Protein 2H1Y (pdb70)

InterPro domains:
  IPR001227 Acyl transferase domain superfamily [G3DSA:3.40.366.10] (4-283)
  IPR004410 Malonyl CoA-acyl carrier protein transacylase, FabD-type [TIGR00128] (1-286)
  IPR014043 Acyl transferase domain [PF00698] (6-273)
  IPR014043 Acyl transferase domain [SM00827] (6-297)
  IPR016035 Acyl transferase/acyl hydrolase/lysophospholipase [SSF52151] (3-307)
  IPR016036 Malonyl-CoA ACP transacylase, ACP-binding [SSF55048] (131-190)
  IPR024925 Malonyl CoA-acyl carrier protein transacylase [PIRSF000446] (1-305)
  IPR050858 Malonyl CoA-ACP Transacylase/Polyketide Synthase FabD [PTHR42681] (2-296)

B-factor: mean 55.75, std 9.95, range [32.19, 87.87]

Structure (mmCIF, N/CA/C/O backbone):
data_2H1Y
#
_entry.id   2H1Y
#
_cell.length_a   43.616
_cell.length_b   76.175
_cell.length_c   99.768
_cell.angle_alpha   90.00
_cell.angle_beta   101.22
_cell.angle_gamma   90.00
#
_symmetry.space_group_name_H-M   'P 1 21 1'
#
loop_
_entity.id
_entity.type
_entity.pdbx_description
1 polymer 'Malonyl coenzyme A-acyl carrier protein transacylase'
2 water water
#
loop_
_atom_site.group_PDB
_atom_site.id
_atom_site.type_symbol
_atom_site.label_atom_id
_atom_site.label_alt_id
_atom_site.label_comp_id
_atom_site.label_asym_id
_atom_site.label_entity_id
_atom_site.label_seq_id
_atom_site.pdbx_PDB_ins_code
_atom_site.Cartn_x
_atom_site.Cartn_y
_atom_site.Cartn_z
_atom_site.occupancy
_atom_site.B_iso_or_equiv
_atom_site.auth_seq_id
_atom_site.auth_comp_id
_atom_site.auth_asym_id
_atom_site.auth_atom_id
_atom_site.pdbx_PDB_model_num
ATOM 1 N N . SER A 1 12 ? -20.260 -10.666 31.045 1.00 67.87 0 SER A N 1
ATOM 2 C CA . SER A 1 12 ? -19.395 -11.114 29.922 1.00 67.89 0 SER A CA 1
ATOM 3 C C . SER A 1 12 ? -18.438 -9.990 29.491 1.00 67.94 0 SER A C 1
ATOM 4 O O . SER A 1 12 ? -18.860 -8.993 28.890 1.00 68.26 0 SER A O 1
ATOM 7 N N . MET A 1 13 ? -17.149 -10.174 29.795 1.00 67.25 1 MET A N 1
ATOM 8 C CA . MET A 1 13 ? -16.128 -9.121 29.685 1.00 66.29 1 MET A CA 1
ATOM 9 C C . MET A 1 13 ? -15.909 -8.610 28.271 1.00 64.48 1 MET A C 1
ATOM 10 O O . MET A 1 13 ? -16.476 -9.132 27.325 1.00 64.84 1 MET A O 1
ATOM 15 N N . GLN A 1 14 ? -15.070 -7.588 28.139 1.00 62.43 2 GLN A N 1
ATOM 16 C CA . GLN A 1 14 ? -14.936 -6.839 26.890 1.00 60.02 2 GLN A CA 1
ATOM 17 C C . GLN A 1 14 ? -13.519 -6.429 26.660 1.00 58.13 2 GLN A C 1
ATOM 18 O O . GLN A 1 14 ? -12.772 -6.217 27.614 1.00 58.32 2 GLN A O 1
ATOM 24 N N . TYR A 1 15 ? -13.153 -6.268 25.396 1.00 55.53 3 TYR A N 1
ATOM 25 C CA . TYR A 1 15 ? -11.739 -6.204 25.068 1.00 52.96 3 TYR A CA 1
ATOM 26 C C . TYR A 1 15 ? -11.325 -5.095 24.104 1.00 51.35 3 TYR A C 1
ATOM 27 O O . TYR A 1 15 ? -12.120 -4.626 23.274 1.00 51.06 3 TYR A O 1
ATOM 36 N N . ALA A 1 16 ? -10.069 -4.683 24.254 1.00 49.21 4 ALA A N 1
ATOM 37 C CA . ALA A 1 16 ? -9.389 -3.821 23.289 1.00 47.47 4 ALA A CA 1
ATOM 38 C C . ALA A 1 16 ? -8.210 -4.541 22.599 1.00 46.04 4 ALA A C 1
ATOM 39 O O . ALA A 1 16 ? -7.654 -5.517 23.120 1.00 45.32 4 ALA A O 1
ATOM 41 N N . LEU A 1 17 ? -7.848 -4.048 21.420 1.00 44.56 5 LEU A N 1
ATOM 42 C CA . LEU A 1 17 ? -6.755 -4.620 20.638 1.00 43.49 5 LEU A CA 1
ATOM 43 C C . LEU A 1 17 ? -5.550 -3.695 20.717 1.00 43.06 5 LEU A C 1
ATOM 44 O O . LEU A 1 17 ? -5.702 -2.472 20.682 1.00 43.11 5 LEU A O 1
ATOM 49 N N . LEU A 1 18 ? -4.358 -4.275 20.837 1.00 42.20 6 LEU A N 1
ATOM 50 C CA . LEU A 1 18 ? -3.140 -3.487 20.857 1.00 41.06 6 LEU A CA 1
ATOM 51 C C . LEU A 1 18 ? -2.227 -3.925 19.726 1.00 40.64 6 LEU A C 1
ATOM 52 O O . LEU A 1 18 ? -1.975 -5.127 19.556 1.00 41.22 6 LEU A O 1
ATOM 57 N N . PHE A 1 19 ? -1.723 -2.946 18.979 1.00 39.43 7 PHE A N 1
ATOM 58 C CA . PHE A 1 19 ? -0.862 -3.179 17.834 1.00 38.53 7 PHE A CA 1
ATOM 59 C C . PHE A 1 19 ? 0.547 -2.571 18.049 1.00 39.73 7 PHE A C 1
ATOM 60 O O . PHE A 1 19 ? 0.719 -1.326 18.125 1.00 39.53 7 PHE A O 1
ATOM 68 N N . PRO A 1 20 ? 1.576 -3.448 18.121 1.00 40.06 8 PRO A N 1
ATOM 69 C CA . PRO A 1 20 ? 2.904 -2.976 18.450 1.00 40.43 8 PRO A CA 1
ATOM 70 C C . PRO A 1 20 ? 3.573 -2.352 17.244 1.00 40.83 8 PRO A C 1
ATOM 71 O O . PRO A 1 20 ? 3.138 -2.583 16.117 1.00 40.62 8 PRO A O 1
ATOM 75 N N . GLY A 1 21 ? 4.608 -1.563 17.511 1.00 41.60 9 GLY A N 1
ATOM 76 C CA . GLY A 1 21 ? 5.407 -0.883 16.512 1.00 42.62 9 GLY A CA 1
ATOM 77 C C . GLY A 1 21 ? 6.864 -1.276 16.634 1.00 44.07 9 GLY A C 1
ATOM 78 O O . GLY A 1 21 ? 7.198 -2.376 17.075 1.00 43.75 9 GLY A O 1
ATOM 79 N N . GLN A 1 22 ? 7.741 -0.372 16.235 1.00 45.82 10 GLN A N 1
ATOM 80 C CA . GLN A 1 22 ? 9.149 -0.686 16.075 1.00 47.54 10 GLN A CA 1
ATOM 81 C C . GLN A 1 22 ? 9.830 -1.034 17.410 1.00 47.80 10 GLN A C 1
ATOM 82 O O . GLN A 1 22 ? 9.536 -0.415 18.437 1.00 47.90 10 GLN A O 1
ATOM 88 N N . GLY A 1 23 ? 10.735 -2.023 17.371 1.00 48.06 11 GLY A N 1
ATOM 89 C CA . GLY A 1 23 ? 11.286 -2.667 18.570 1.00 48.10 11 GLY A CA 1
ATOM 90 C C . GLY A 1 23 ? 10.694 -4.040 18.940 1.00 48.46 11 GLY A C 1
ATOM 91 O O . GLY A 1 23 ? 11.199 -4.714 19.856 1.00 48.65 11 GLY A O 1
ATOM 92 N N . SER A 1 24 ? 9.636 -4.466 18.242 1.00 48.22 12 SER A N 1
ATOM 93 C CA . SER A 1 24 ? 8.980 -5.748 18.513 1.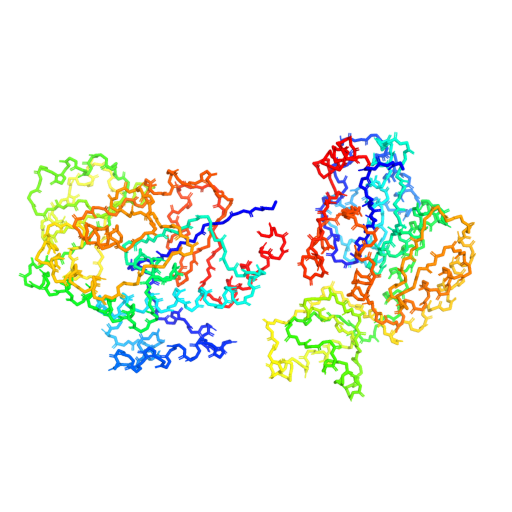00 48.28 12 SER A CA 1
ATOM 94 C C . SER A 1 24 ? 9.268 -6.808 17.438 1.00 48.96 12 SER A C 1
ATOM 95 O O . SER A 1 24 ? 8.987 -7.997 17.619 1.00 48.44 12 SER A O 1
ATOM 98 N N . GLN A 1 25 ? 9.847 -6.381 16.319 1.00 49.63 13 GLN A N 1
ATOM 99 C CA . GLN A 1 25 ? 10.317 -7.331 15.322 1.00 50.80 13 GLN A CA 1
ATOM 100 C C . GLN A 1 25 ? 11.388 -8.237 15.927 1.00 51.84 13 GLN A C 1
ATOM 101 O O . GLN A 1 25 ? 12.126 -7.832 16.831 1.00 51.71 13 GLN A O 1
ATOM 107 N N . CYS A 1 26 ? 11.458 -9.466 15.416 1.00 52.97 14 CYS A N 1
ATOM 108 C CA . CYS A 1 26 ? 12.378 -10.455 15.924 1.00 54.11 14 CYS A CA 1
ATOM 109 C C . CYS A 1 26 ? 12.624 -11.544 14.900 1.00 54.26 14 CYS A C 1
ATOM 110 O O . CYS A 1 26 ? 11.748 -11.855 14.099 1.00 54.00 14 CYS A O 1
ATOM 113 N N . ILE A 1 27 ? 13.820 -12.127 14.921 1.00 54.61 15 ILE A N 1
ATOM 114 C CA . ILE A 1 27 ? 14.088 -13.287 14.084 1.00 54.78 15 ILE A CA 1
ATOM 115 C C . ILE A 1 27 ? 13.174 -14.416 14.574 1.00 54.60 15 ILE A C 1
ATOM 116 O O . ILE A 1 27 ? 13.171 -14.750 15.756 1.00 54.33 15 ILE A O 1
ATOM 121 N N . GLY A 1 28 ? 12.349 -14.940 13.668 1.00 54.85 16 GLY A N 1
ATOM 122 C CA . GLY A 1 28 ? 11.323 -15.933 14.026 1.00 55.21 16 GLY A CA 1
ATOM 123 C C . GLY A 1 28 ? 9.922 -15.376 14.265 1.00 55.54 16 GLY A C 1
ATOM 124 O O . GLY A 1 28 ? 9.011 -16.104 14.661 1.00 55.76 16 GLY A O 1
ATOM 125 N N . MET A 1 29 ? 9.755 -14.092 13.983 1.00 55.73 17 MET A N 1
ATOM 126 C CA . MET A 1 29 ? 8.512 -13.340 14.181 1.00 56.12 17 MET A CA 1
ATOM 127 C C . MET A 1 29 ? 7.181 -14.059 14.074 1.00 56.95 17 MET A C 1
ATOM 128 O O . MET A 1 29 ? 6.360 -14.008 15.010 1.00 57.51 17 MET A O 1
ATOM 133 N N . GLY A 1 30 ? 6.924 -14.662 12.924 1.00 57.09 18 GLY A N 1
ATOM 134 C CA . GLY A 1 30 ? 5.631 -15.294 12.726 1.00 57.54 18 GLY A CA 1
ATOM 135 C C . GLY A 1 30 ? 5.770 -16.761 12.420 1.00 57.98 18 GLY A C 1
ATOM 136 O O . GLY A 1 30 ? 4.838 -17.361 11.899 1.00 58.49 18 GLY A O 1
ATOM 137 N N . LYS A 1 31 ? 6.940 -17.325 12.744 1.00 58.19 19 LYS A N 1
ATOM 138 C CA . LYS A 1 31 ? 7.279 -18.717 12.462 1.00 58.16 19 LYS A CA 1
ATOM 139 C C . LYS A 1 31 ? 6.185 -19.673 12.931 1.00 57.71 19 LYS A C 1
ATOM 140 O O . LYS A 1 31 ? 5.640 -20.445 12.131 1.00 57.83 19 LYS A O 1
ATOM 146 N N . SER A 1 32 ? 5.855 -19.591 14.217 1.00 57.14 20 SER A N 1
ATOM 147 C CA . SER A 1 32 ? 4.856 -20.447 14.841 1.00 56.55 20 SER A CA 1
ATOM 148 C C . SER A 1 32 ? 3.529 -20.423 14.091 1.00 56.57 20 SER A C 1
ATOM 149 O O . SER A 1 32 ? 2.936 -21.482 13.841 1.00 56.69 20 SER A O 1
ATOM 152 N N . PHE A 1 33 ? 3.077 -19.226 13.712 1.00 56.29 21 PHE A N 1
ATOM 153 C CA . PHE A 1 33 ? 1.834 -19.081 12.948 1.00 56.15 21 PHE A CA 1
ATOM 154 C C . PHE A 1 33 ? 1.910 -19.850 11.631 1.00 56.43 21 PHE A C 1
ATOM 155 O O . PHE A 1 33 ? 1.061 -20.712 11.337 1.00 56.40 21 PHE A O 1
ATOM 163 N N . TYR A 1 34 ? 2.939 -19.506 10.854 1.00 56.50 22 TYR A N 1
ATOM 164 C CA . TYR A 1 34 ? 3.224 -20.056 9.538 1.00 56.54 22 TYR A CA 1
ATOM 165 C C . TYR A 1 34 ? 3.085 -21.564 9.474 1.00 57.19 22 TYR A C 1
ATOM 166 O O . TYR A 1 34 ? 2.448 -22.080 8.556 1.00 57.14 22 TYR A O 1
ATOM 175 N N . GLU A 1 35 ? 3.683 -22.259 10.448 1.00 57.93 23 GLU A N 1
ATOM 176 C CA . GLU A 1 35 ? 3.704 -23.723 10.467 1.00 58.38 23 GLU A CA 1
ATOM 177 C C . GLU A 1 35 ? 2.427 -24.365 10.960 1.00 58.31 23 GLU A C 1
ATOM 178 O O . GLU A 1 35 ? 2.109 -25.472 10.556 1.00 58.95 23 GLU A O 1
ATOM 184 N N . GLY A 1 36 ? 1.695 -23.683 11.831 1.00 58.45 24 GLY A N 1
ATOM 185 C CA . GLY A 1 36 ? 0.448 -24.232 12.366 1.00 58.13 24 GLY A CA 1
ATOM 186 C C . GLY A 1 36 ? -0.801 -23.965 11.528 1.00 58.12 24 GLY A C 1
ATOM 187 O O . GLY A 1 36 ? -1.840 -24.602 11.741 1.00 58.31 24 GLY A O 1
ATOM 188 N N . HIS A 1 37 ? -0.725 -23.023 10.585 1.00 57.73 25 HIS A N 1
ATOM 189 C CA . HIS A 1 37 ? -1.924 -22.589 9.857 1.00 57.33 25 HIS A CA 1
ATOM 190 C C . HIS A 1 37 ? -1.670 -22.257 8.389 1.00 58.03 25 HIS A C 1
ATOM 191 O O . HIS A 1 37 ? -0.795 -21.442 8.050 1.00 58.50 25 HIS A O 1
ATOM 198 N N . THR A 1 38 ? -2.466 -22.890 7.533 1.00 58.54 26 THR A N 1
ATOM 199 C CA . THR A 1 38 ? -2.490 -22.636 6.093 1.00 58.98 26 THR A CA 1
ATOM 200 C C . THR A 1 38 ? -2.720 -21.167 5.777 1.00 58.67 26 THR A C 1
ATOM 201 O O . THR A 1 38 ? -2.117 -20.631 4.847 1.00 58.87 26 THR A O 1
ATOM 205 N N . LEU A 1 39 ? -3.602 -20.526 6.539 1.00 58.34 27 LEU A N 1
ATOM 206 C CA . LEU A 1 39 ? -3.908 -19.114 6.318 1.00 58.33 27 LEU A CA 1
ATOM 207 C C . LEU A 1 39 ? -2.631 -18.291 6.479 1.00 58.15 27 LEU A C 1
ATOM 208 O O . LEU A 1 39 ? -2.358 -17.403 5.672 1.00 58.10 27 LEU A O 1
ATOM 213 N N . ALA A 1 40 ? -1.842 -18.607 7.507 1.00 57.70 28 ALA A N 1
ATOM 214 C CA . ALA A 1 40 ? -0.608 -17.888 7.762 1.00 57.44 28 ALA A CA 1
ATOM 215 C C . ALA A 1 40 ? 0.341 -18.092 6.584 1.00 57.46 28 ALA A C 1
ATOM 216 O O . ALA A 1 40 ? 0.979 -17.145 6.119 1.00 57.10 28 ALA A O 1
ATOM 218 N N . LYS A 1 41 ? 0.413 -19.326 6.092 1.00 57.28 29 LYS A N 1
ATOM 219 C CA . LYS A 1 41 ? 1.274 -19.633 4.961 1.00 57.62 29 LYS A CA 1
ATOM 220 C C . LYS A 1 41 ? 0.872 -18.794 3.746 1.00 57.68 29 LYS A C 1
ATOM 221 O O . LYS A 1 41 ? 1.726 -18.215 3.056 1.00 57.83 29 LYS A O 1
ATOM 227 N N . GLU A 1 42 ? -0.431 -18.701 3.508 1.00 57.26 30 GLU A N 1
ATOM 228 C CA . GLU A 1 42 ? -0.931 -18.013 2.339 1.00 57.67 30 GLU A CA 1
ATOM 229 C C . GLU A 1 42 ? -0.639 -16.506 2.368 1.00 57.53 30 GLU A C 1
ATOM 230 O O . GLU A 1 42 ? -0.369 -15.887 1.333 1.00 57.34 30 GLU A O 1
ATOM 236 N N . LEU A 1 43 ? -0.674 -15.922 3.555 1.00 57.34 31 LEU A N 1
ATOM 237 C CA . LEU A 1 43 ? -0.482 -14.492 3.664 1.00 57.58 31 LEU A CA 1
ATOM 238 C C . LEU A 1 43 ? 0.991 -14.146 3.502 1.00 57.60 31 LEU A C 1
ATOM 239 O O . LEU A 1 43 ? 1.328 -13.107 2.933 1.00 57.57 31 LEU A O 1
ATOM 244 N N . PHE A 1 44 ? 1.863 -15.033 3.967 1.00 57.82 32 PHE A N 1
ATOM 245 C CA . PHE A 1 44 ? 3.297 -14.901 3.692 1.00 58.43 32 PHE A CA 1
ATOM 246 C C . PHE A 1 44 ? 3.606 -14.851 2.189 1.00 59.10 32 PHE A C 1
ATOM 247 O O . PHE A 1 44 ? 4.395 -14.010 1.744 1.00 59.29 32 PHE A O 1
ATOM 255 N N . GLU A 1 45 ? 2.971 -15.739 1.419 1.00 60.00 33 GLU A N 1
ATOM 256 C CA . GLU A 1 45 ? 3.123 -15.761 -0.044 1.00 60.69 33 GLU A CA 1
ATOM 257 C C . GLU A 1 45 ? 2.627 -14.470 -0.660 1.00 60.24 33 GLU A C 1
ATOM 258 O O . GLU A 1 45 ? 3.376 -13.792 -1.373 1.00 60.37 33 GLU A O 1
ATOM 264 N N . ARG A 1 46 ? 1.373 -14.130 -0.361 1.00 59.70 34 ARG A N 1
ATOM 265 C CA . ARG A 1 46 ? 0.775 -12.875 -0.800 1.00 59.01 34 ARG A CA 1
ATOM 266 C C . ARG A 1 46 ? 1.682 -11.684 -0.497 1.00 59.07 34 ARG A C 1
ATOM 267 O O . ARG A 1 46 ? 1.864 -10.800 -1.353 1.00 59.35 34 ARG A O 1
ATOM 275 N N . ALA A 1 47 ? 2.257 -11.679 0.708 1.00 58.39 35 ALA A N 1
ATOM 276 C CA . ALA A 1 47 ? 3.205 -10.655 1.135 1.00 58.15 35 ALA A CA 1
ATOM 277 C C . ALA A 1 47 ? 4.494 -10.657 0.301 1.00 58.21 35 ALA A C 1
ATOM 278 O O . ALA A 1 47 ? 4.909 -9.607 -0.198 1.00 58.27 35 ALA A O 1
ATOM 280 N N . SER A 1 48 ? 5.119 -11.825 0.154 1.00 58.50 36 SER A N 1
ATOM 281 C CA . SER A 1 48 ? 6.340 -11.968 -0.657 1.00 58.86 36 SER A CA 1
ATOM 282 C C . SER A 1 48 ? 6.160 -11.429 -2.089 1.00 58.85 36 SER A C 1
ATOM 283 O O . SER A 1 48 ? 7.011 -10.696 -2.588 1.00 58.87 36 SER A O 1
ATOM 286 N N . ASN A 1 49 ? 5.030 -11.757 -2.716 1.00 59.26 37 ASN A N 1
ATOM 287 C CA . ASN A 1 49 ? 4.668 -11.214 -4.039 1.00 59.60 37 ASN A CA 1
ATOM 288 C C . ASN A 1 49 ? 4.486 -9.712 -4.035 1.00 59.60 37 ASN A C 1
ATOM 289 O O . ASN A 1 49 ? 5.054 -9.020 -4.885 1.00 59.77 37 ASN A O 1
ATOM 294 N N . ALA A 1 50 ? 3.675 -9.213 -3.101 1.00 59.41 38 ALA A N 1
ATOM 295 C CA . ALA A 1 50 ? 3.344 -7.783 -3.070 1.00 59.39 38 ALA A CA 1
ATOM 296 C C . ALA A 1 50 ? 4.595 -6.921 -2.897 1.00 59.39 38 ALA A C 1
ATOM 297 O O . ALA A 1 50 ? 4.773 -5.930 -3.597 1.00 59.17 38 ALA A O 1
ATOM 299 N N . LEU A 1 51 ? 5.477 -7.330 -1.988 1.00 59.46 39 LEU A N 1
ATOM 300 C CA . LEU A 1 51 ? 6.652 -6.537 -1.677 1.00 59.38 39 LEU A CA 1
ATOM 301 C C . LEU A 1 51 ? 7.823 -6.898 -2.559 1.00 60.07 39 LEU A C 1
ATOM 302 O O . LEU A 1 51 ? 8.834 -6.173 -2.589 1.00 59.97 39 LEU A O 1
ATOM 307 N N . LYS A 1 52 ? 7.675 -8.005 -3.294 1.00 60.52 40 LYS A N 1
ATOM 308 C CA . LYS A 1 52 ? 8.673 -8.414 -4.283 1.00 60.86 40 LYS A CA 1
ATOM 309 C C . LYS A 1 52 ? 9.985 -8.672 -3.573 1.00 60.87 40 LYS A C 1
ATOM 310 O O . LYS A 1 52 ? 11.048 -8.308 -4.075 1.00 61.30 40 LYS A O 1
ATOM 316 N N . VAL A 1 53 ? 9.879 -9.260 -2.379 1.00 60.76 41 VAL A N 1
ATOM 317 C CA . VAL A 1 53 ? 11.016 -9.719 -1.571 1.00 60.73 41 VAL A CA 1
ATOM 318 C C . VAL A 1 53 ? 10.534 -10.985 -0.873 1.00 60.40 41 VAL A C 1
ATOM 319 O O . VAL A 1 53 ? 9.332 -11.135 -0.674 1.00 60.17 41 VAL A O 1
ATOM 323 N N . ASP A 1 54 ? 11.442 -11.903 -0.531 1.00 60.29 42 ASP A N 1
ATOM 324 C CA . ASP A 1 54 ? 11.030 -13.124 0.165 1.00 60.52 42 ASP A CA 1
ATOM 325 C C . ASP A 1 54 ? 10.813 -12.762 1.616 1.00 60.17 42 ASP A C 1
ATOM 326 O O . ASP A 1 54 ? 11.751 -12.350 2.306 1.00 59.77 42 ASP A O 1
ATOM 331 N N . MET A 1 55 ? 9.573 -12.917 2.066 1.00 59.71 43 MET A N 1
ATOM 332 C CA . MET A 1 55 ? 9.193 -12.535 3.413 1.00 59.62 43 MET A CA 1
ATOM 333 C C . MET A 1 55 ? 9.371 -13.653 4.438 1.00 59.78 43 MET A C 1
ATOM 334 O O . MET A 1 55 ? 9.483 -13.384 5.639 1.00 59.88 43 MET A O 1
ATOM 339 N N . LYS A 1 56 ? 9.396 -14.899 3.966 1.00 59.60 44 LYS A N 1
ATOM 340 C CA . LYS A 1 56 ? 9.699 -16.044 4.817 1.00 59.82 44 LYS A CA 1
ATOM 341 C C . LYS A 1 56 ? 11.097 -15.875 5.389 1.00 59.45 44 LYS A C 1
ATOM 342 O O . LYS A 1 56 ? 11.303 -15.929 6.593 1.00 58.93 44 LYS A O 1
ATOM 348 N N . LYS A 1 57 ? 12.049 -15.643 4.499 1.00 59.48 45 LYS A N 1
ATOM 349 C CA . LYS A 1 57 ? 13.447 -15.600 4.866 1.00 59.78 45 LYS A CA 1
ATOM 350 C C . LYS A 1 57 ? 13.766 -14.308 5.610 1.00 59.41 45 LYS A C 1
ATOM 351 O O . LYS A 1 57 ? 14.537 -14.300 6.579 1.00 59.12 45 LYS A O 1
ATOM 357 N N . THR A 1 58 ? 13.122 -13.224 5.188 1.00 58.90 46 THR A N 1
ATOM 358 C CA . THR A 1 58 ? 13.284 -11.938 5.851 1.00 58.34 46 THR A CA 1
ATOM 359 C C . THR A 1 58 ? 12.807 -11.959 7.305 1.00 58.09 46 THR A C 1
ATOM 360 O O . THR A 1 58 ? 13.370 -11.265 8.138 1.00 57.82 46 THR A O 1
ATOM 364 N N . LEU A 1 59 ? 11.806 -12.775 7.620 1.00 58.03 47 LEU A N 1
ATOM 365 C CA . LEU A 1 59 ? 11.367 -12.882 9.010 1.00 58.21 47 LEU A CA 1
ATOM 366 C C . LEU A 1 59 ? 12.012 -13.999 9.830 1.00 58.94 47 LEU A C 1
ATOM 367 O O . LEU A 1 59 ? 12.085 -13.895 11.055 1.00 58.55 47 LEU A O 1
ATOM 372 N N . PHE A 1 60 ? 12.478 -15.063 9.172 1.00 60.56 48 PHE A N 1
ATOM 373 C CA . PHE A 1 60 ? 12.867 -16.293 9.904 1.00 62.18 48 PHE A CA 1
ATOM 374 C C . PHE A 1 60 ? 14.361 -16.500 10.206 1.00 63.23 48 PHE A C 1
ATOM 375 O O . PHE A 1 60 ? 14.716 -17.009 11.270 1.00 63.28 48 PHE A O 1
ATOM 383 N N . GLU A 1 61 ? 15.215 -16.110 9.267 1.00 64.68 49 GLU A N 1
ATOM 384 C CA . GLU A 1 61 ? 16.655 -16.311 9.383 1.00 66.39 49 GLU A CA 1
ATOM 385 C C . GLU A 1 61 ? 17.404 -14.972 9.345 1.00 66.81 49 GLU A C 1
ATOM 386 O O . GLU A 1 61 ? 16.960 -14.026 8.680 1.00 66.79 49 GLU A O 1
ATOM 392 N N . GLU A 1 62 ? 18.526 -14.893 10.065 1.00 67.52 50 GLU A N 1
ATOM 393 C CA . GLU A 1 62 ? 19.345 -13.672 10.127 1.00 68.39 50 GLU A CA 1
ATOM 394 C C . GLU A 1 62 ? 19.599 -13.142 8.716 1.00 68.74 50 GLU A C 1
ATOM 395 O O . GLU A 1 62 ? 20.028 -13.911 7.852 1.00 68.85 50 GLU A O 1
ATOM 401 N N . ASN A 1 63 ? 19.316 -11.859 8.458 1.00 68.80 51 ASN A N 1
ATOM 402 C CA . ASN A 1 63 ? 19.274 -11.416 7.053 1.00 68.84 51 ASN A CA 1
ATOM 403 C C . ASN A 1 63 ? 19.808 -10.046 6.634 1.00 69.08 51 ASN A C 1
ATOM 404 O O . ASN A 1 63 ? 20.112 -9.855 5.446 1.00 69.33 51 ASN A O 1
ATOM 409 N N . GLU A 1 64 ? 19.902 -9.094 7.564 1.00 68.93 52 GLU A N 1
ATOM 410 C CA . GLU A 1 64 ? 20.364 -7.725 7.228 1.00 68.98 52 GLU A CA 1
ATOM 411 C C . GLU A 1 64 ? 19.265 -6.741 6.710 1.00 68.63 52 GLU A C 1
ATOM 412 O O . GLU A 1 64 ? 19.389 -5.525 6.890 1.00 68.83 52 GLU A O 1
ATOM 418 N N . LEU A 1 65 ? 18.211 -7.261 6.073 1.00 68.06 53 LEU A N 1
ATOM 419 C CA . LEU A 1 65 ? 17.147 -6.425 5.471 1.00 67.34 53 LEU A CA 1
ATOM 420 C C . LEU A 1 65 ? 16.053 -6.026 6.481 1.00 67.09 53 LEU A C 1
ATOM 421 O O . LEU A 1 65 ? 15.633 -4.859 6.549 1.00 66.56 53 LEU A O 1
ATOM 426 N N . LEU A 1 66 ? 15.611 -7.011 7.261 1.00 66.64 54 LEU A N 1
ATOM 427 C CA . LEU A 1 66 ? 14.659 -6.818 8.355 1.00 66.64 54 LEU A CA 1
ATOM 428 C C . LEU A 1 66 ? 15.085 -5.717 9.332 1.00 66.64 54 LEU A C 1
ATOM 429 O O . LEU A 1 66 ? 14.290 -5.266 10.160 1.00 67.02 54 LEU A O 1
ATOM 434 N N . LYS A 1 67 ? 16.341 -5.290 9.230 1.00 66.44 55 LYS A N 1
ATOM 435 C CA . LYS A 1 67 ? 16.864 -4.196 10.048 1.00 65.98 55 LYS A CA 1
ATOM 436 C C . LYS A 1 67 ? 16.409 -2.828 9.565 1.00 64.98 55 LYS A C 1
ATOM 437 O O . LYS A 1 67 ? 16.402 -1.878 10.339 1.00 64.93 55 LYS A O 1
ATOM 443 N N . GLU A 1 68 ? 16.042 -2.728 8.289 1.00 63.64 56 GLU A N 1
ATOM 444 C CA . GLU A 1 68 ? 15.602 -1.462 7.725 1.00 62.24 56 GLU A CA 1
ATOM 445 C C . GLU A 1 68 ? 14.144 -1.161 8.067 1.00 61.03 56 GLU A C 1
ATOM 446 O O . GLU A 1 68 ? 13.288 -2.036 7.957 1.00 60.53 56 GLU A O 1
ATOM 452 N N . SER A 1 69 ? 13.885 0.082 8.489 1.00 59.62 57 SER A N 1
ATOM 453 C CA . SER A 1 69 ? 12.524 0.584 8.706 1.00 58.46 57 SER A CA 1
ATOM 454 C C . SER A 1 69 ? 11.582 0.178 7.574 1.00 57.19 57 SER A C 1
ATOM 455 O O . SER A 1 69 ? 10.432 -0.151 7.820 1.00 56.98 57 SER A O 1
ATOM 458 N N . ALA A 1 70 ? 12.076 0.177 6.338 1.00 55.93 58 ALA A N 1
ATOM 459 C CA . ALA A 1 70 ? 11.232 -0.169 5.197 1.00 54.97 58 ALA A CA 1
ATOM 460 C C . ALA A 1 70 ? 10.765 -1.630 5.225 1.00 54.31 58 ALA A C 1
ATOM 461 O O . ALA A 1 70 ? 9.734 -1.964 4.634 1.00 54.08 58 ALA A O 1
ATOM 463 N N . TYR A 1 71 ? 11.514 -2.499 5.903 1.00 53.25 59 TYR A N 1
ATOM 464 C CA . TYR A 1 71 ? 11.095 -3.901 5.990 1.00 52.54 59 TYR A CA 1
ATOM 465 C C . TYR A 1 71 ? 10.592 -4.324 7.362 1.00 51.28 59 TYR A C 1
ATOM 466 O O . TYR A 1 71 ? 9.769 -5.255 7.482 1.00 51.13 59 TYR A O 1
ATOM 475 N N . THR A 1 72 ? 11.048 -3.613 8.386 1.00 49.89 60 THR A N 1
ATOM 476 C CA . THR A 1 72 ? 10.525 -3.797 9.733 1.00 48.77 60 THR A CA 1
ATOM 477 C C . THR A 1 72 ? 9.031 -3.465 9.827 1.00 47.55 60 THR A C 1
ATOM 478 O O . THR A 1 72 ? 8.217 -4.302 10.271 1.00 46.72 60 THR A O 1
ATOM 482 N N . GLN A 1 73 ? 8.686 -2.249 9.389 1.00 45.90 61 GLN A N 1
ATOM 483 C CA . GLN A 1 73 ? 7.312 -1.772 9.475 1.00 44.43 61 GLN A CA 1
ATOM 484 C C . GLN A 1 73 ? 6.298 -2.762 8.832 1.00 44.13 61 GLN A C 1
ATOM 485 O O . GLN A 1 73 ? 5.339 -3.165 9.494 1.00 44.26 61 GLN A O 1
ATOM 491 N N . PRO A 1 74 ? 6.527 -3.207 7.579 1.00 43.68 62 PRO A N 1
ATOM 492 C CA . PRO A 1 74 ? 5.614 -4.217 7.034 1.00 43.45 62 PRO A CA 1
ATOM 493 C C . PRO A 1 74 ? 5.730 -5.623 7.623 1.00 43.15 62 PRO A C 1
ATOM 494 O O . PRO A 1 74 ? 4.774 -6.396 7.527 1.00 43.60 62 PRO A O 1
ATOM 498 N N . ALA A 1 75 ? 6.853 -5.965 8.243 1.00 42.76 63 ALA A N 1
ATOM 499 C CA . ALA A 1 75 ? 6.967 -7.282 8.880 1.00 42.14 63 ALA A CA 1
ATOM 500 C C . ALA A 1 75 ? 6.091 -7.327 10.129 1.00 41.99 63 ALA A C 1
ATOM 501 O O . ALA A 1 75 ? 5.343 -8.296 10.357 1.00 41.60 63 ALA A O 1
ATOM 503 N N . ILE A 1 76 ? 6.182 -6.267 10.938 1.00 41.23 64 ILE A N 1
ATOM 504 C CA . ILE A 1 76 ? 5.352 -6.153 12.133 1.00 40.49 64 ILE A CA 1
ATOM 505 C C . ILE A 1 76 ? 3.889 -6.163 11.682 1.00 40.83 64 ILE A C 1
ATOM 506 O O . ILE A 1 76 ? 3.080 -6.943 12.196 1.00 40.64 64 ILE A O 1
ATOM 511 N N . TYR A 1 77 ? 3.546 -5.347 10.681 1.00 40.92 65 TYR A N 1
ATOM 512 C CA . TYR A 1 77 ? 2.160 -5.398 10.191 1.00 41.14 65 TYR A CA 1
ATOM 513 C C . TYR A 1 77 ? 1.751 -6.831 9.844 1.00 40.79 65 TYR A C 1
ATOM 514 O O . TYR A 1 77 ? 0.640 -7.267 10.170 1.00 40.65 65 TYR A O 1
ATOM 523 N N . LEU A 1 78 ? 2.656 -7.557 9.196 1.00 40.40 66 LEU A N 1
ATOM 524 C CA . LEU A 1 78 ? 2.348 -8.896 8.711 1.00 40.50 66 LEU A CA 1
ATOM 525 C C . LEU A 1 78 ? 1.901 -9.829 9.827 1.00 40.41 66 LEU A C 1
ATOM 526 O O . LEU A 1 78 ? 0.837 -10.443 9.757 1.00 40.53 66 LEU A O 1
ATOM 531 N N . VAL A 1 79 ? 2.713 -9.939 10.866 1.00 40.52 67 VAL A N 1
ATOM 532 C CA . VAL A 1 79 ? 2.365 -10.804 11.980 1.00 40.23 67 VAL A CA 1
ATOM 533 C C . VAL A 1 79 ? 1.087 -10.298 12.706 1.00 40.90 67 VAL A C 1
ATOM 534 O O . VAL A 1 79 ? 0.179 -11.095 13.012 1.00 41.46 67 VAL A O 1
ATOM 538 N N . SER A 1 80 ? 0.982 -8.992 12.946 1.00 40.62 68 SER A N 1
ATOM 539 C CA . SER A 1 80 ? -0.268 -8.442 13.499 1.00 41.08 68 SER A CA 1
ATOM 540 C C . SER A 1 80 ? -1.498 -8.875 12.689 1.00 41.15 68 SER A C 1
ATOM 541 O O . SER A 1 80 ? -2.493 -9.330 13.262 1.00 40.75 68 SER A O 1
ATOM 544 N N . TYR A 1 81 ? -1.399 -8.758 11.359 1.00 41.53 69 TYR A N 1
ATOM 545 C CA . TYR A 1 81 ? -2.495 -9.115 10.442 1.00 41.50 69 TYR A CA 1
ATOM 546 C C . TYR A 1 81 ? -2.870 -10.564 10.629 1.00 41.47 69 TYR A C 1
ATOM 547 O O . TYR A 1 81 ? -4.040 -10.876 10.790 1.00 41.31 69 TYR A O 1
ATOM 556 N N . ILE A 1 82 ? -1.860 -11.439 10.618 1.00 41.92 70 ILE A N 1
ATOM 557 C CA . ILE A 1 82 ? -2.073 -12.884 10.743 1.00 42.53 70 ILE A CA 1
ATOM 558 C C . ILE A 1 82 ? -2.678 -13.243 12.101 1.00 42.73 70 ILE A C 1
ATOM 559 O O . ILE A 1 82 ? -3.685 -13.958 12.170 1.00 42.67 70 ILE A O 1
ATOM 564 N N . ALA A 1 83 ? -2.069 -12.731 13.166 1.00 43.34 71 ALA A N 1
ATOM 565 C CA . ALA A 1 83 ? -2.638 -12.841 14.511 1.00 44.05 71 ALA A CA 1
ATOM 566 C C . ALA A 1 83 ? -4.124 -12.496 14.514 1.00 44.62 71 ALA A C 1
ATOM 567 O O . ALA A 1 83 ? -4.928 -13.228 15.102 1.00 44.63 71 ALA A O 1
ATOM 569 N N . TYR A 1 84 ? -4.485 -11.395 13.849 1.00 44.97 72 TYR A N 1
ATOM 570 C CA . TYR A 1 84 ? -5.879 -10.950 13.813 1.00 45.78 72 TYR A CA 1
ATOM 571 C C . TYR A 1 84 ? -6.826 -11.926 13.077 1.00 46.24 72 TYR A C 1
ATOM 572 O O . TYR A 1 84 ? -7.885 -12.289 13.607 1.00 46.00 72 TYR A O 1
ATOM 581 N N . GLN A 1 85 ? -6.443 -12.326 11.865 1.00 46.46 73 GLN A N 1
ATOM 582 C CA . GLN A 1 85 ? -7.201 -13.310 11.071 1.00 47.09 73 GLN A CA 1
ATOM 583 C C . GLN A 1 85 ? -7.428 -14.647 11.781 1.00 47.09 73 GLN A C 1
ATOM 584 O O . GLN A 1 85 ? -8.563 -15.122 11.896 1.00 47.12 73 GLN A O 1
ATOM 590 N N . LEU A 1 86 ? -6.335 -15.256 12.238 1.00 47.17 74 LEU A N 1
ATOM 591 C CA . LEU A 1 86 ? -6.396 -16.500 12.989 1.00 46.73 74 LEU A CA 1
ATOM 592 C C . LEU A 1 86 ? -7.340 -16.367 14.179 1.00 46.59 74 LEU A C 1
ATOM 593 O O . LEU A 1 86 ? -8.280 -17.157 14.324 1.00 46.73 74 LEU A O 1
ATOM 598 N N . LEU A 1 87 ? -7.140 -15.338 14.996 1.00 46.44 75 LEU A N 1
ATOM 599 C CA . LEU A 1 87 ? -7.998 -15.146 16.161 1.00 46.64 75 LEU A CA 1
ATOM 600 C C . LEU A 1 87 ? -9.450 -14.881 15.757 1.00 47.22 75 LEU A C 1
ATOM 601 O O . LEU A 1 87 ? -10.335 -15.594 16.218 1.00 47.61 75 LEU A O 1
ATOM 606 N N . ASN A 1 88 ? -9.672 -13.891 14.890 1.00 47.90 76 ASN A N 1
ATOM 607 C CA . ASN A 1 88 ? -10.991 -13.567 14.332 1.00 49.01 76 ASN A CA 1
ATOM 608 C C . ASN A 1 88 ? -11.790 -14.754 13.767 1.00 50.08 76 ASN A C 1
ATOM 609 O O . ASN A 1 88 ? -13.003 -14.815 13.913 1.00 50.30 76 ASN A O 1
ATOM 614 N N . LYS A 1 89 ? -11.109 -15.686 13.120 1.00 51.87 77 LYS A N 1
ATOM 615 C CA . LYS A 1 89 ? -11.763 -16.832 12.480 1.00 54.19 77 LYS A CA 1
ATOM 616 C C . LYS A 1 89 ? -12.294 -17.856 13.514 1.00 54.83 77 LYS A C 1
ATOM 617 O O . LYS A 1 89 ? -13.133 -18.713 13.196 1.00 54.44 77 LYS A O 1
ATOM 623 N N . GLN A 1 90 ? -11.802 -17.736 14.748 1.00 55.71 78 GLN A N 1
ATOM 624 C CA . GLN A 1 90 ? -12.202 -18.593 15.863 1.00 56.33 78 GLN A CA 1
ATOM 625 C C . GLN A 1 90 ? -13.110 -17.885 16.846 1.00 56.57 78 GLN A C 1
ATOM 626 O O . GLN A 1 90 ? -13.796 -18.528 17.635 1.00 56.65 78 GLN A O 1
ATOM 632 N N . ALA A 1 91 ? -13.095 -16.562 16.837 1.00 57.16 79 ALA A N 1
ATOM 633 C CA . ALA A 1 91 ? -13.921 -15.826 17.793 1.00 57.88 79 ALA A CA 1
ATOM 634 C C . ALA A 1 91 ? -15.350 -16.086 17.413 1.00 58.05 79 ALA A C 1
ATOM 635 O O . ALA A 1 91 ? -15.706 -15.999 16.235 1.00 58.64 79 ALA A O 1
ATOM 637 N N . ASN A 1 92 ? -16.169 -16.442 18.385 1.00 58.35 80 ASN A N 1
ATOM 638 C CA . ASN A 1 92 ? -17.587 -16.546 18.111 1.00 58.96 80 ASN A CA 1
ATOM 639 C C . ASN A 1 92 ? -18.038 -15.198 17.530 1.00 58.72 80 ASN A C 1
ATOM 640 O O . ASN A 1 92 ? -17.905 -14.181 18.190 1.00 59.32 80 ASN A O 1
ATOM 645 N N . GLY A 1 93 ? -18.511 -15.183 16.285 1.00 58.19 81 GLY A N 1
ATOM 646 C CA . GLY A 1 93 ? -18.951 -13.937 15.643 1.00 57.45 81 GLY A CA 1
ATOM 647 C C . GLY A 1 93 ? -17.850 -12.944 15.286 1.00 57.07 81 GLY A C 1
ATOM 648 O O . GLY A 1 93 ? -18.112 -11.771 15.035 1.00 56.98 81 GLY A O 1
ATOM 649 N N . GLY A 1 94 ? -16.606 -13.404 15.263 1.00 56.87 82 GLY A N 1
ATOM 650 C CA . GLY A 1 94 ? -15.479 -12.529 14.941 1.00 56.35 82 GLY A CA 1
ATOM 651 C C . GLY A 1 94 ? -15.131 -11.525 16.035 1.00 56.11 82 GLY A C 1
ATOM 652 O O . GLY A 1 94 ? -15.894 -11.322 16.994 1.00 56.21 82 GLY A O 1
ATOM 653 N N . LEU A 1 95 ? -13.976 -10.887 15.885 1.00 55.02 83 LEU A N 1
ATOM 654 C CA . LEU A 1 95 ? -13.522 -9.929 16.862 1.00 54.04 83 LEU A CA 1
ATOM 655 C C . LEU A 1 95 ? -14.400 -8.704 16.809 1.00 54.21 83 LEU A C 1
ATOM 656 O O . LEU A 1 95 ? -14.639 -8.139 15.746 1.00 54.19 83 LEU A O 1
ATOM 661 N N . LYS A 1 96 ? -14.895 -8.308 17.975 1.00 54.22 84 LYS A N 1
ATOM 662 C CA . LYS A 1 96 ? -15.650 -7.090 18.093 1.00 54.20 84 LYS A CA 1
ATOM 663 C C . LYS A 1 96 ? -15.071 -6.352 19.289 1.00 52.89 84 LYS A C 1
ATOM 664 O O . LYS A 1 96 ? -15.647 -6.398 20.366 1.00 53.62 84 LYS A O 1
ATOM 670 N N . PRO A 1 97 ? -13.925 -5.675 19.112 1.00 51.62 85 PRO A N 1
ATOM 671 C CA . PRO A 1 97 ? -13.299 -4.999 20.241 1.00 50.82 85 PRO A CA 1
ATOM 672 C C . PRO A 1 97 ? -13.977 -3.672 20.472 1.00 50.26 85 PRO A C 1
ATOM 673 O O . PRO A 1 97 ? -14.534 -3.120 19.529 1.00 50.33 85 PRO A O 1
ATOM 677 N N . VAL A 1 98 ? -13.925 -3.144 21.694 1.00 49.69 86 VAL A N 1
ATOM 678 C CA . VAL A 1 98 ? -14.481 -1.798 21.916 1.00 48.89 86 VAL A CA 1
ATOM 679 C C . VAL A 1 98 ? -13.633 -0.711 21.236 1.00 48.55 86 VAL A C 1
ATOM 680 O O . VAL A 1 98 ? -14.184 0.198 20.633 1.00 48.93 86 VAL A O 1
ATOM 684 N N . PHE A 1 99 ? -12.311 -0.842 21.275 1.00 48.11 87 PHE A N 1
ATOM 685 C CA . PHE A 1 99 ? -11.428 0.023 20.486 1.00 47.69 87 PHE A CA 1
ATOM 686 C C . PHE A 1 99 ? -10.103 -0.686 20.187 1.00 47.25 87 PHE A C 1
ATOM 687 O O . PHE A 1 99 ? -9.848 -1.775 20.707 1.00 47.09 87 PHE A O 1
ATOM 695 N N . ALA A 1 100 ? -9.269 -0.054 19.357 1.00 46.36 88 ALA A N 1
ATOM 696 C CA . ALA A 1 100 ? -7.917 -0.542 19.056 1.00 45.54 88 ALA A CA 1
ATOM 697 C C . ALA A 1 100 ? -6.859 0.575 19.186 1.00 44.95 88 ALA A C 1
ATOM 698 O O . ALA A 1 100 ? -7.080 1.692 18.732 1.00 44.88 88 ALA A O 1
ATOM 700 N N . LEU A 1 101 ? -5.725 0.247 19.805 1.00 44.23 89 LEU A N 1
ATOM 701 C CA . LEU A 1 101 ? -4.615 1.166 20.056 1.00 43.93 89 LEU A CA 1
ATOM 702 C C . LEU A 1 101 ? -3.339 0.554 19.472 1.00 43.85 89 LEU A C 1
ATOM 703 O O . LEU A 1 101 ? -3.065 -0.646 19.661 1.00 44.08 89 LEU A O 1
ATOM 708 N N . GLY A 1 102 ? -2.544 1.374 18.795 1.00 42.91 90 GLY A N 1
ATOM 709 C CA . GLY A 1 102 ? -1.270 0.929 18.285 1.00 42.07 90 GLY A CA 1
ATOM 710 C C . GLY A 1 102 ? -0.162 1.796 18.823 1.00 41.73 90 GLY A C 1
ATOM 711 O O . GLY A 1 102 ? -0.412 2.792 19.502 1.00 41.70 90 GLY A O 1
ATOM 712 N N . HIS A 1 103 ? 1.076 1.419 18.521 1.00 40.98 91 HIS A N 1
ATOM 713 C CA . HIS A 1 103 ? 2.231 2.244 18.855 1.00 40.84 91 HIS A CA 1
ATOM 714 C C . HIS A 1 103 ? 3.045 2.582 17.610 1.00 40.98 91 HIS A C 1
ATOM 715 O O . HIS A 1 103 ? 3.457 1.693 16.865 1.00 40.50 91 HIS A O 1
ATOM 722 N N . SER A 1 104 ? 3.274 3.873 17.392 1.00 40.89 92 SER A N 1
ATOM 723 C CA . SER A 1 104 ? 3.607 4.378 16.065 1.00 40.31 92 SER A CA 1
ATOM 724 C C . SER A 1 104 ? 3.055 3.467 14.974 1.00 40.53 92 SER A C 1
ATOM 725 O O . SER A 1 104 ? 1.879 3.552 14.617 1.00 40.89 92 SER A O 1
ATOM 728 N N . LEU A 1 105 ? 3.910 2.597 14.448 1.00 40.54 93 LEU A N 1
ATOM 729 C CA . LEU A 1 105 ? 3.583 1.828 13.252 1.00 40.63 93 LEU A CA 1
ATOM 730 C C . LEU A 1 105 ? 2.373 0.931 13.488 1.00 41.01 93 LEU A C 1
ATOM 731 O O . LEU A 1 105 ? 1.753 0.447 12.540 1.00 40.65 93 LEU A O 1
ATOM 736 N N . GLY A 1 106 ? 2.042 0.712 14.756 1.00 40.91 94 GLY A N 1
ATOM 737 C CA . GLY A 1 106 ? 0.898 -0.100 15.115 1.00 41.16 94 GLY A CA 1
ATOM 738 C C . GLY A 1 106 ? -0.414 0.570 14.780 1.00 41.52 94 GLY A C 1
ATOM 739 O O . GLY A 1 106 ? -1.434 -0.107 14.586 1.00 41.50 94 GLY A O 1
ATOM 740 N N . GLU A 1 107 ? -0.413 1.900 14.724 1.00 41.63 95 GLU A N 1
ATOM 741 C CA . GLU A 1 107 ? -1.671 2.599 14.466 1.00 42.12 95 GLU A CA 1
ATOM 742 C C . GLU A 1 107 ? -2.222 2.270 13.073 1.00 41.95 95 GLU A C 1
ATOM 743 O O . GLU A 1 107 ? -3.406 1.941 12.928 1.00 41.58 95 GLU A O 1
ATOM 749 N N . VAL A 1 108 ? -1.340 2.326 12.070 1.00 42.01 96 VAL A N 1
ATOM 750 C CA . VAL A 1 108 ? -1.651 1.883 10.710 1.00 41.50 96 VAL A CA 1
ATOM 751 C C . VAL A 1 108 ? -2.235 0.474 10.734 1.00 41.76 96 VAL A C 1
ATOM 752 O O . VAL A 1 108 ? -3.340 0.253 10.210 1.00 42.79 96 VAL A O 1
ATOM 756 N N . SER A 1 109 ? -1.526 -0.469 11.355 1.00 40.98 97 SER A N 1
ATOM 757 C CA . SER A 1 109 ? -2.065 -1.817 11.556 1.00 40.60 97 SER A CA 1
ATOM 758 C C . SER A 1 109 ? -3.493 -1.782 12.014 1.00 40.59 97 SER A C 1
ATOM 759 O O . SER A 1 109 ? -4.335 -2.452 11.422 1.00 41.11 97 SER A O 1
ATOM 762 N N . ALA A 1 110 ? -3.754 -1.014 13.075 1.00 40.96 98 ALA A N 1
ATOM 763 C CA . ALA A 1 110 ? -5.079 -0.941 13.694 1.00 41.24 98 ALA A CA 1
ATOM 764 C C . ALA A 1 110 ? -6.142 -0.414 12.702 1.00 42.03 98 ALA A C 1
ATOM 765 O O . ALA A 1 110 ? -7.183 -1.060 12.495 1.00 41.72 98 ALA A O 1
ATOM 767 N N . VAL A 1 111 ? -5.849 0.726 12.063 1.00 42.73 99 VAL A N 1
ATOM 768 C CA . VAL A 1 111 ? -6.655 1.248 10.947 1.00 43.34 99 VAL A CA 1
ATOM 769 C C . VAL A 1 111 ? -6.949 0.186 9.867 1.00 43.70 99 VAL A C 1
ATOM 770 O O . VAL A 1 111 ? -8.095 0.008 9.462 1.00 43.72 99 VAL A O 1
ATOM 774 N N . SER A 1 112 ? -5.916 -0.527 9.425 1.00 43.98 100 SER A N 1
ATOM 775 C CA . SER A 1 112 ? -6.082 -1.558 8.414 1.00 44.61 100 SER A CA 1
ATOM 776 C C . SER A 1 112 ? -7.074 -2.620 8.838 1.00 45.29 100 SER A C 1
ATOM 777 O O . SER A 1 112 ? -8.024 -2.931 8.122 1.00 45.90 100 SER A O 1
ATOM 780 N N . LEU A 1 113 ? -6.854 -3.180 10.014 1.00 46.15 101 LEU A N 1
ATOM 781 C CA . LEU A 1 113 ? -7.665 -4.291 10.477 1.00 46.60 101 LEU A CA 1
ATOM 782 C C . LEU A 1 113 ? -9.078 -3.862 10.813 1.00 46.70 101 LEU A C 1
ATOM 783 O O . LEU A 1 113 ? -9.988 -4.674 10.795 1.00 46.64 101 LEU A O 1
ATOM 788 N N . SER A 1 114 ? -9.265 -2.574 11.067 1.00 47.26 102 SER A N 1
ATOM 789 C CA . SER A 1 114 ? -10.602 -2.013 11.188 1.00 47.96 102 SER A CA 1
ATOM 790 C C . SER A 1 114 ? -11.400 -2.184 9.889 1.00 48.94 102 SER A C 1
ATOM 791 O O . SER A 1 114 ? -12.629 -2.315 9.923 1.00 49.30 102 SER A O 1
ATOM 794 N N . GLY A 1 115 ? -10.693 -2.196 8.755 1.00 49.50 103 GLY A N 1
ATOM 795 C CA . GLY A 1 115 ? -11.287 -2.504 7.449 1.00 50.19 103 GLY A CA 1
ATOM 796 C C . GLY A 1 115 ? -11.031 -1.424 6.404 1.00 50.76 103 GLY A C 1
ATOM 797 O O . GLY A 1 115 ? -11.560 -1.478 5.287 1.00 50.83 103 GLY A O 1
ATOM 798 N N . ALA A 1 116 ? -10.213 -0.445 6.776 1.00 50.81 104 ALA A N 1
ATOM 799 C CA . ALA A 1 116 ? -9.955 0.707 5.938 1.00 51.18 104 ALA A CA 1
ATOM 800 C C . ALA A 1 116 ? -8.738 0.516 5.053 1.00 51.41 104 ALA A C 1
ATOM 801 O O . ALA A 1 116 ? -8.312 1.444 4.367 1.00 51.59 104 ALA A O 1
ATOM 803 N N . LEU A 1 117 ? -8.172 -0.684 5.063 1.00 51.96 105 LEU A N 1
ATOM 804 C CA . LEU A 1 117 ? -6.920 -0.913 4.360 1.00 52.22 105 LEU A CA 1
ATOM 805 C C . LEU A 1 117 ? -6.725 -2.398 4.088 1.00 52.69 105 LEU A C 1
ATOM 806 O O . LEU A 1 117 ? -6.556 -3.182 5.023 1.00 52.71 105 LEU A O 1
ATOM 811 N N . ASP A 1 118 ? -6.788 -2.778 2.807 1.00 53.45 106 ASP A N 1
ATOM 812 C CA . ASP A 1 118 ? -6.596 -4.167 2.381 1.00 54.26 106 ASP A CA 1
ATOM 813 C C . ASP A 1 118 ? -5.189 -4.640 2.682 1.00 54.02 106 ASP A C 1
ATOM 814 O O . ASP A 1 118 ? -4.238 -3.835 2.766 1.00 53.60 106 ASP A O 1
ATOM 819 N N . PHE A 1 119 ? -5.060 -5.958 2.803 1.00 53.64 107 PHE A N 1
ATOM 820 C CA . PHE A 1 119 ? -3.774 -6.580 3.057 1.00 53.31 107 PHE A CA 1
ATOM 821 C C . PHE A 1 119 ? -2.620 -6.015 2.219 1.00 53.51 107 PHE A C 1
ATOM 822 O O . PHE A 1 119 ? -1.698 -5.410 2.776 1.00 53.47 107 PHE A O 1
ATOM 830 N N . GLU A 1 120 ? -2.651 -6.188 0.898 1.00 53.99 108 GLU A N 1
ATOM 831 C CA . GLU A 1 120 ? -1.464 -5.800 0.105 1.00 54.09 108 GLU A CA 1
ATOM 832 C C . GLU A 1 120 ? -1.268 -4.298 0.041 1.00 53.75 108 GLU A C 1
ATOM 833 O O . GLU A 1 120 ? -0.138 -3.841 -0.028 1.00 53.80 108 GLU A O 1
ATOM 839 N N . LYS A 1 121 ? -2.355 -3.537 0.123 1.00 53.82 109 LYS A N 1
ATOM 840 C CA . LYS A 1 121 ? -2.247 -2.083 0.217 1.00 53.59 109 LYS A CA 1
ATOM 841 C C . LYS A 1 121 ? -1.575 -1.617 1.510 1.00 53.41 109 LYS A C 1
ATOM 842 O O . LYS A 1 121 ? -0.821 -0.632 1.506 1.00 53.70 109 LYS A O 1
ATOM 848 N N . ALA A 1 122 ? -1.829 -2.314 2.611 1.00 53.20 110 ALA A N 1
ATOM 849 C CA . ALA A 1 122 ? -1.234 -1.916 3.889 1.00 53.27 110 ALA A CA 1
ATOM 850 C C . ALA A 1 122 ? 0.261 -2.224 3.942 1.00 53.39 110 ALA A C 1
ATOM 851 O O . ALA A 1 122 ? 1.050 -1.409 4.434 1.00 53.03 110 ALA A O 1
ATOM 853 N N . LEU A 1 123 ? 0.645 -3.388 3.414 1.00 53.52 111 LEU A N 1
ATOM 854 C CA . LEU A 1 123 ? 2.053 -3.750 3.284 1.00 53.96 111 LEU A CA 1
ATOM 855 C C . LEU A 1 123 ? 2.793 -2.688 2.485 1.00 54.55 111 LEU A C 1
ATOM 856 O O . LEU A 1 123 ? 3.896 -2.262 2.872 1.00 54.72 111 LEU A O 1
ATOM 861 N N . LYS A 1 124 ? 2.181 -2.262 1.376 1.00 54.91 112 LYS A N 1
ATOM 862 C CA . LYS A 1 124 ? 2.801 -1.288 0.481 1.00 55.64 112 LYS A CA 1
ATOM 863 C C . LYS A 1 124 ? 2.894 0.076 1.148 1.00 54.89 112 LYS A C 1
ATOM 864 O O . LYS A 1 124 ? 3.937 0.746 1.077 1.00 54.74 112 LYS A O 1
ATOM 870 N N . LEU A 1 125 ? 1.824 0.475 1.827 1.00 54.20 113 LEU A N 1
ATOM 871 C CA . LEU A 1 125 ? 1.874 1.712 2.598 1.00 53.65 113 LEU A CA 1
ATOM 872 C C . LEU A 1 125 ? 2.940 1.655 3.714 1.00 53.49 113 LEU A C 1
ATOM 873 O O . LEU A 1 125 ? 3.733 2.594 3.852 1.00 53.14 113 LEU A O 1
ATOM 878 N N . THR A 1 126 ? 2.965 0.559 4.487 1.00 52.80 114 THR A N 1
ATOM 879 C CA . THR A 1 126 ? 3.926 0.433 5.591 1.00 52.52 114 THR A CA 1
ATOM 880 C C . THR A 1 126 ? 5.379 0.428 5.099 1.00 52.37 114 THR A C 1
ATOM 881 O O . THR A 1 126 ? 6.224 1.128 5.658 1.00 52.23 114 THR A O 1
ATOM 885 N N . HIS A 1 127 ? 5.662 -0.337 4.042 1.00 52.43 115 HIS A N 1
ATOM 886 C CA . HIS A 1 127 ? 6.984 -0.335 3.429 1.00 52.31 115 HIS A CA 1
ATOM 887 C C . HIS A 1 127 ? 7.378 1.089 3.045 1.00 52.35 115 HIS A C 1
ATOM 888 O O . HIS A 1 127 ? 8.522 1.509 3.239 1.00 52.73 115 HIS A O 1
ATOM 895 N N . GLN A 1 128 ? 6.412 1.847 2.539 1.00 52.10 116 GLN A N 1
ATOM 896 C CA . GLN A 1 128 ? 6.658 3.214 2.106 1.00 51.61 116 GLN A CA 1
ATOM 897 C C . GLN A 1 128 ? 6.938 4.136 3.301 1.00 51.38 116 GLN A C 1
ATOM 898 O O . GLN A 1 128 ? 7.891 4.932 3.275 1.00 51.84 116 GLN A O 1
ATOM 904 N N . ARG A 1 129 ? 6.142 3.998 4.361 1.00 50.81 117 ARG A N 1
ATOM 905 C CA . ARG A 1 129 ? 6.316 4.785 5.583 1.00 49.97 117 ARG A CA 1
ATOM 906 C C . ARG A 1 129 ? 7.729 4.624 6.119 1.00 50.96 117 ARG A C 1
ATOM 907 O O . ARG A 1 129 ? 8.357 5.595 6.533 1.00 50.79 117 ARG A O 1
ATOM 915 N N . GLY A 1 130 ? 8.235 3.391 6.094 1.00 51.72 118 GLY A N 1
ATOM 916 C CA . GLY A 1 130 ? 9.607 3.122 6.525 1.00 52.28 118 GLY A CA 1
ATOM 917 C C . GLY A 1 130 ? 10.638 3.730 5.591 1.00 52.83 118 GLY A C 1
ATOM 918 O O . GLY A 1 130 ? 11.668 4.255 6.037 1.00 52.89 118 GLY A O 1
ATOM 919 N N . LYS A 1 131 ? 10.357 3.657 4.292 1.00 53.06 119 LYS A N 1
ATOM 920 C CA . LYS A 1 131 ? 11.278 4.145 3.278 1.00 53.30 119 LYS A CA 1
ATOM 921 C C . LYS A 1 131 ? 11.380 5.656 3.383 1.00 53.07 119 LYS A C 1
ATOM 922 O O . LYS A 1 131 ? 12.487 6.225 3.363 1.00 53.26 119 LYS A O 1
ATOM 928 N N . MET A 1 132 ? 10.226 6.301 3.534 1.00 52.55 120 MET A N 1
ATOM 929 C CA . MET A 1 132 ? 10.180 7.754 3.637 1.00 52.24 120 MET A CA 1
ATOM 930 C C . MET A 1 132 ? 10.795 8.290 4.936 1.00 51.96 120 MET A C 1
ATOM 931 O O . MET A 1 132 ? 11.416 9.352 4.953 1.00 51.39 120 MET A O 1
ATOM 936 N N . MET A 1 133 ? 10.644 7.537 6.014 1.00 52.56 121 MET A N 1
ATOM 937 C CA . MET A 1 133 ? 11.320 7.877 7.270 1.00 52.89 121 MET A CA 1
ATOM 938 C C . MET A 1 133 ? 12.844 7.789 7.112 1.00 54.15 121 MET A C 1
ATOM 939 O O . MET A 1 133 ? 13.582 8.637 7.633 1.00 54.34 121 MET A O 1
ATOM 944 N N . GLN A 1 134 ? 13.311 6.782 6.376 1.00 55.19 122 GLN A N 1
ATOM 945 C CA . GLN A 1 134 ? 14.744 6.616 6.149 1.00 56.44 122 GLN A CA 1
ATOM 946 C C . GLN A 1 134 ? 15.287 7.697 5.237 1.00 56.41 122 GLN A C 1
ATOM 947 O O . GLN A 1 134 ? 16.338 8.265 5.507 1.00 56.17 122 GLN A O 1
ATOM 953 N N . GLU A 1 135 ? 14.559 7.978 4.163 1.00 57.19 123 GLU A N 1
ATOM 954 C CA . GLU A 1 135 ? 14.956 9.015 3.213 1.00 57.62 123 GLU A CA 1
ATOM 955 C C . GLU A 1 135 ? 14.978 10.391 3.863 1.00 57.41 123 GLU A C 1
ATOM 956 O O . GLU A 1 135 ? 15.948 11.138 3.699 1.00 57.48 123 GLU A O 1
ATOM 962 N N . ALA A 1 136 ? 13.924 10.714 4.612 1.00 57.09 124 ALA A N 1
ATOM 963 C CA . ALA A 1 136 ? 13.813 12.022 5.240 1.00 56.79 124 ALA A CA 1
ATOM 964 C C . ALA A 1 136 ? 14.909 12.238 6.251 1.00 57.03 124 ALA A C 1
ATOM 965 O O . ALA A 1 136 ? 15.251 13.383 6.541 1.00 57.09 124 ALA A O 1
ATOM 967 N N . CYS A 1 137 ? 15.454 11.148 6.794 1.00 57.26 125 CYS A N 1
ATOM 968 C CA . CYS A 1 137 ? 16.484 11.253 7.838 1.00 57.87 125 CYS A CA 1
ATOM 969 C C . CYS A 1 137 ? 17.926 11.047 7.349 1.00 58.05 125 CYS A C 1
ATOM 970 O O . CYS A 1 137 ? 18.877 11.382 8.056 1.00 58.29 125 CYS A O 1
ATOM 973 N N . ALA A 1 138 ? 18.075 10.494 6.150 1.00 58.61 126 ALA A N 1
ATOM 974 C CA . ALA A 1 138 ? 19.376 10.307 5.503 1.00 59.37 126 ALA A CA 1
ATOM 975 C C . ALA A 1 138 ? 20.238 11.540 5.644 1.00 59.88 126 ALA A C 1
ATOM 976 O O . ALA A 1 138 ? 19.748 12.665 5.526 1.00 60.19 126 ALA A O 1
ATOM 978 N N . ASN A 1 139 ? 21.526 11.321 5.882 1.00 60.70 127 ASN A N 1
ATOM 979 C CA . ASN A 1 139 ? 22.509 12.404 5.954 1.00 61.75 127 ASN A CA 1
ATOM 980 C C . ASN A 1 139 ? 22.088 13.481 6.965 1.00 62.01 127 ASN A C 1
ATOM 981 O O . ASN A 1 139 ? 22.162 14.683 6.676 1.00 62.72 127 ASN A O 1
ATOM 986 N N . LYS A 1 140 ? 21.618 13.052 8.134 1.00 61.50 128 LYS A N 1
ATOM 987 C CA . LYS A 1 140 ? 21.323 13.990 9.213 1.00 61.11 128 LYS A CA 1
ATOM 988 C C . LYS A 1 140 ? 21.960 13.537 10.522 1.00 60.41 128 LYS A C 1
ATOM 989 O O . LYS A 1 140 ? 22.131 14.330 11.460 1.00 60.27 128 LYS A O 1
ATOM 995 N N . ASP A 1 141 ? 22.334 12.259 10.538 1.00 59.58 129 ASP A N 1
ATOM 996 C CA . ASP A 1 141 ? 22.813 11.551 11.720 1.00 58.92 129 ASP A CA 1
ATOM 997 C C . ASP A 1 141 ? 21.721 11.493 12.787 1.00 58.46 129 ASP A C 1
ATOM 998 O O . ASP A 1 141 ? 21.900 11.918 13.940 1.00 58.05 129 ASP A O 1
ATOM 1003 N N . ALA A 1 142 ? 20.581 10.959 12.373 1.00 57.77 130 ALA A N 1
ATOM 1004 C CA . ALA A 1 142 ? 19.399 10.978 13.199 1.00 57.32 130 ALA A CA 1
ATOM 1005 C C . ALA A 1 142 ? 19.353 9.711 14.020 1.00 57.06 130 ALA A C 1
ATOM 1006 O O . ALA A 1 142 ? 19.783 8.645 13.566 1.00 57.52 130 ALA A O 1
ATOM 1008 N N . SER A 1 143 ? 18.842 9.832 15.237 1.00 56.03 131 SER A N 1
ATOM 1009 C CA . SER A 1 143 ? 18.607 8.667 16.056 1.00 55.23 131 SER A CA 1
ATOM 1010 C C . SER A 1 143 ? 17.485 8.869 17.067 1.00 54.12 131 SER A C 1
ATOM 1011 O O . SER A 1 143 ? 16.901 9.951 17.165 1.00 53.88 131 SER A O 1
ATOM 1014 N N . MET A 1 144 ? 17.186 7.801 17.800 1.00 52.90 132 MET A N 1
ATOM 1015 C CA . MET A 1 144 ? 16.264 7.847 18.925 1.00 51.72 132 MET A CA 1
ATOM 1016 C C . MET A 1 144 ? 16.899 7.268 20.201 1.00 50.93 132 MET A C 1
ATOM 1017 O O . MET A 1 144 ? 17.752 6.369 20.137 1.00 51.02 132 MET A O 1
ATOM 1022 N N . MET A 1 145 ? 16.510 7.795 21.356 1.00 49.74 133 MET A N 1
ATOM 1023 C CA . MET A 1 145 ? 17.196 7.461 22.592 1.00 48.94 133 MET A CA 1
ATOM 1024 C C . MET A 1 145 ? 16.231 7.232 23.748 1.00 48.49 133 MET A C 1
ATOM 1025 O O . MET A 1 145 ? 15.549 8.164 24.197 1.00 48.43 133 MET A O 1
ATOM 1030 N N . VAL A 1 146 ? 16.196 6.005 24.256 1.00 47.69 134 VAL A N 1
ATOM 1031 C CA . VAL A 1 146 ? 15.336 5.691 25.411 1.00 47.21 134 VAL A CA 1
ATOM 1032 C C . VAL A 1 146 ? 15.927 6.274 26.700 1.00 47.02 134 VAL A C 1
ATOM 1033 O O . VAL A 1 146 ? 17.074 6.014 27.034 1.00 47.16 134 VAL A O 1
ATOM 1037 N N . VAL A 1 147 ? 15.140 7.066 27.416 1.00 47.27 135 VAL A N 1
ATOM 1038 C CA . VAL A 1 147 ? 15.502 7.521 28.755 1.00 47.22 135 VAL A CA 1
ATOM 1039 C C . VAL A 1 147 ? 14.588 6.849 29.784 1.00 47.77 135 VAL A C 1
ATOM 1040 O O . VAL A 1 147 ? 13.419 6.659 29.539 1.00 47.17 135 VAL A O 1
ATOM 1044 N N . LEU A 1 148 ? 15.129 6.500 30.945 1.00 49.51 136 LEU A N 1
ATOM 1045 C CA . LEU A 1 148 ? 14.350 5.820 31.974 1.00 50.79 136 LEU A CA 1
ATOM 1046 C C . LEU A 1 148 ? 14.432 6.535 33.307 1.00 51.11 136 LEU A C 1
ATOM 1047 O O . LEU A 1 148 ? 15.514 6.762 33.833 1.00 50.81 136 LEU A O 1
ATOM 1052 N N . GLY A 1 149 ? 13.281 6.898 33.849 1.00 51.91 137 GLY A N 1
ATOM 1053 C CA . GLY A 1 149 ? 13.226 7.463 35.187 1.00 53.13 137 GLY A CA 1
ATOM 1054 C C . GLY A 1 149 ? 13.212 8.973 35.339 1.00 54.09 137 GLY A C 1
ATOM 1055 O O . GLY A 1 149 ? 13.172 9.476 36.466 1.00 54.80 137 GLY A O 1
ATOM 1056 N N . VAL A 1 150 ? 13.266 9.710 34.234 1.00 54.75 138 VAL A N 1
ATOM 1057 C CA . VAL A 1 150 ? 13.054 11.160 34.290 1.00 55.22 138 VAL A CA 1
ATOM 1058 C C . VAL A 1 150 ? 11.616 11.499 33.907 1.00 55.66 138 VAL A C 1
ATOM 1059 O O . VAL A 1 150 ? 11.039 10.897 32.988 1.00 55.67 138 VAL A O 1
ATOM 1063 N N . SER A 1 151 ? 11.048 12.462 34.625 1.00 56.42 139 SER A N 1
ATOM 1064 C CA . SER A 1 151 ? 9.656 12.871 34.453 1.00 57.19 139 SER A CA 1
ATOM 1065 C C . SER A 1 151 ? 9.310 13.300 33.021 1.00 57.76 139 SER A C 1
ATOM 1066 O O . SER A 1 151 ? 10.108 13.941 32.331 1.00 58.01 139 SER A O 1
ATOM 1069 N N . GLU A 1 152 ? 8.109 12.955 32.580 1.00 58.13 140 GLU A N 1
ATOM 1070 C CA . GLU A 1 152 ? 7.624 13.398 31.283 1.00 58.78 140 GLU A CA 1
ATOM 1071 C C . GLU A 1 152 ? 7.733 14.936 31.114 1.00 58.61 140 GLU A C 1
ATOM 1072 O O . GLU A 1 152 ? 8.177 15.429 30.073 1.00 58.27 140 GLU A O 1
ATOM 1078 N N . GLU A 1 153 ? 7.352 15.688 32.148 1.00 58.81 141 GLU A N 1
ATOM 1079 C CA . GLU A 1 153 ? 7.379 17.161 32.085 1.00 59.08 141 GLU A CA 1
ATOM 1080 C C . GLU A 1 153 ? 8.794 17.748 32.084 1.00 58.93 141 GLU A C 1
ATOM 1081 O O . GLU A 1 153 ? 9.057 18.750 31.414 1.00 58.82 141 GLU A O 1
ATOM 1087 N N . SER A 1 154 ? 9.702 17.109 32.815 1.00 58.79 142 SER A N 1
ATOM 1088 C CA . SER A 1 154 ? 11.087 17.547 32.864 1.00 58.51 142 SER A CA 1
ATOM 1089 C C . SER A 1 154 ? 11.807 17.386 31.533 1.00 58.17 142 SER A C 1
ATOM 1090 O O . SER A 1 154 ? 12.643 18.214 31.180 1.00 58.54 142 SER A O 1
ATOM 1093 N N . LEU A 1 155 ? 11.477 16.341 30.786 1.00 57.51 143 LEU A N 1
ATOM 1094 C CA . LEU A 1 155 ? 12.123 16.126 29.495 1.00 57.29 143 LEU A CA 1
ATOM 1095 C C . LEU A 1 155 ? 11.507 17.023 28.448 1.00 57.26 143 LEU A C 1
ATOM 1096 O O . LEU A 1 155 ? 12.187 17.479 27.525 1.00 57.15 143 LEU A O 1
ATOM 1101 N N . LEU A 1 156 ? 10.210 17.272 28.594 1.00 57.25 144 LEU A N 1
ATOM 1102 C CA . LEU A 1 156 ? 9.530 18.190 27.717 1.00 57.16 144 LEU A CA 1
ATOM 1103 C C . LEU A 1 156 ? 10.245 19.533 27.755 1.00 56.99 144 LEU A C 1
ATOM 1104 O O . LEU A 1 156 ? 10.700 20.035 26.718 1.00 57.12 144 LEU A O 1
ATOM 1109 N N . SER A 1 157 ? 10.410 20.096 28.946 1.00 56.82 145 SER A N 1
ATOM 1110 C CA . SER A 1 157 ? 11.063 21.402 29.028 1.00 57.25 145 SER A CA 1
ATOM 1111 C C . SER A 1 157 ? 12.552 21.361 28.740 1.00 56.77 145 SER A C 1
ATOM 1112 O O . SER A 1 157 ? 13.109 22.350 28.265 1.00 56.84 145 SER A O 1
ATOM 1115 N N . LEU A 1 158 ? 13.197 20.228 28.993 1.00 56.63 146 LEU A N 1
ATOM 1116 C CA . LEU A 1 158 ? 14.598 20.089 28.590 1.00 56.48 146 LEU A CA 1
ATOM 1117 C C . LEU A 1 158 ? 14.735 20.105 27.068 1.00 56.69 146 LEU A C 1
ATOM 1118 O O . LEU A 1 158 ? 15.618 20.775 26.533 1.00 56.94 146 LEU A O 1
ATOM 1123 N N . CYS A 1 159 ? 13.854 19.399 26.367 1.00 56.68 147 CYS A N 1
ATOM 1124 C CA . CYS A 1 159 ? 13.952 19.347 24.903 1.00 56.72 147 CYS A CA 1
ATOM 1125 C C . CYS A 1 159 ? 13.670 20.698 24.288 1.00 57.28 147 CYS A C 1
ATOM 1126 O O . CYS A 1 159 ? 14.339 21.099 23.346 1.00 57.32 147 CYS A O 1
ATOM 1129 N N . GLN A 1 160 ? 12.690 21.400 24.854 1.00 58.26 148 GLN A N 1
ATOM 1130 C CA . GLN A 1 160 ? 12.248 22.709 24.366 1.00 59.15 148 GLN A CA 1
ATOM 1131 C C . GLN A 1 160 ? 13.275 23.804 24.554 1.00 58.62 148 GLN A C 1
ATOM 1132 O O . GLN A 1 160 ? 13.289 24.777 23.807 1.00 58.81 148 GLN A O 1
ATOM 1138 N N . ARG A 1 161 ? 14.142 23.641 25.538 1.00 58.27 149 ARG A N 1
ATOM 1139 C CA . ARG A 1 161 ? 15.270 24.549 25.681 1.00 58.07 149 ARG A CA 1
ATOM 1140 C C . ARG A 1 161 ? 16.567 24.017 25.018 1.00 58.06 149 ARG A C 1
ATOM 1141 O O . ARG A 1 161 ? 17.644 24.575 25.218 1.00 58.33 149 ARG A O 1
ATOM 1149 N N . THR A 1 162 ? 16.459 22.955 24.219 1.00 58.18 150 THR A N 1
ATOM 1150 C CA . THR A 1 162 ? 17.639 22.309 23.612 1.00 58.31 150 THR A CA 1
ATOM 1151 C C . THR A 1 162 ? 17.466 22.108 22.114 1.00 58.48 150 THR A C 1
ATOM 1152 O O . THR A 1 162 ? 16.519 21.459 21.674 1.00 58.51 150 THR A O 1
ATOM 1156 N N . LYS A 1 163 ? 18.393 22.662 21.342 1.00 58.70 151 LYS A N 1
ATOM 1157 C CA . LYS A 1 163 ? 18.394 22.502 19.888 1.00 59.54 151 LYS A CA 1
ATOM 1158 C C . LYS A 1 163 ? 18.531 21.032 19.463 1.00 58.70 151 LYS A C 1
ATOM 1159 O O . LYS A 1 163 ? 19.305 20.274 20.046 1.00 58.80 151 LYS A O 1
ATOM 1165 N N . ASN A 1 164 ? 17.735 20.653 18.470 1.00 57.66 152 ASN A N 1
ATOM 1166 C CA . ASN A 1 164 ? 17.859 19.381 17.771 1.00 57.13 152 ASN A CA 1
ATOM 1167 C C . ASN A 1 164 ? 17.434 18.112 18.525 1.00 56.52 152 ASN A C 1
ATOM 1168 O O . ASN A 1 164 ? 17.810 17.005 18.154 1.00 56.28 152 ASN A O 1
ATOM 1173 N N . VAL A 1 165 ? 16.594 18.280 19.541 1.00 55.74 153 VAL A N 1
ATOM 1174 C CA . VAL A 1 165 ? 16.158 17.179 20.382 1.00 54.75 153 VAL A CA 1
ATOM 1175 C C . VAL A 1 165 ? 14.674 17.329 20.692 1.00 54.00 153 VAL A C 1
ATOM 1176 O O . VAL A 1 165 ? 14.203 18.401 21.048 1.00 54.19 153 VAL A O 1
ATOM 1180 N N . TRP A 1 166 ? 13.929 16.247 20.557 1.00 53.41 154 TRP A N 1
ATOM 1181 C CA . TRP A 1 166 ? 12.503 16.274 20.812 1.00 52.85 154 TRP A CA 1
ATOM 1182 C C . TRP A 1 166 ? 12.056 15.013 21.533 1.00 52.38 154 TRP A C 1
ATOM 1183 O O . TRP A 1 166 ? 12.627 13.942 21.342 1.00 52.61 154 TRP A O 1
ATOM 1194 N N . CYS A 1 167 ? 11.020 15.144 22.344 1.00 51.55 155 CYS A N 1
ATOM 1195 C CA . CYS A 1 167 ? 10.289 14.006 22.871 1.00 50.88 155 CYS A CA 1
ATOM 1196 C C . CYS A 1 167 ? 9.459 13.293 21.790 1.00 50.40 155 CYS A C 1
ATOM 1197 O O . CYS A 1 167 ? 8.648 13.913 21.087 1.00 50.76 155 CYS A O 1
ATOM 1200 N N . ALA A 1 168 ? 9.633 11.980 21.687 1.00 49.71 156 ALA A N 1
ATOM 1201 C CA . ALA A 1 168 ? 9.027 11.202 20.601 1.00 48.68 156 ALA A CA 1
ATOM 1202 C C . ALA A 1 168 ? 8.034 10.135 21.051 1.00 48.03 156 ALA A C 1
ATOM 1203 O O . ALA A 1 168 ? 7.074 9.835 20.338 1.00 47.60 156 ALA A O 1
ATOM 1205 N N . ASN A 1 169 ? 8.285 9.536 22.210 1.00 47.55 157 ASN A N 1
ATOM 1206 C CA . ASN A 1 169 ? 7.327 8.619 22.817 1.00 47.20 157 ASN A CA 1
ATOM 1207 C C . ASN A 1 169 ? 7.135 8.968 24.275 1.00 46.86 157 ASN A C 1
ATOM 1208 O O . ASN A 1 169 ? 8.117 9.234 24.992 1.00 47.52 157 ASN A O 1
ATOM 1213 N N . PHE A 1 170 ? 5.888 8.921 24.724 1.00 45.80 158 PHE A N 1
ATOM 1214 C CA . PHE A 1 170 ? 5.593 8.841 26.146 1.00 45.05 158 PHE A CA 1
ATOM 1215 C C . PHE A 1 170 ? 4.995 7.460 26.455 1.00 44.86 158 PHE A C 1
ATOM 1216 O O . PHE A 1 170 ? 3.788 7.214 26.321 1.00 44.65 158 PHE A O 1
ATOM 1224 N N . ASN A 1 171 ? 5.861 6.552 26.874 1.00 44.86 159 ASN A N 1
ATOM 1225 C CA . ASN A 1 171 ? 5.483 5.150 26.997 1.00 44.60 159 ASN A CA 1
ATOM 1226 C C . ASN A 1 171 ? 4.997 4.774 28.378 1.00 45.09 159 ASN A C 1
ATOM 1227 O O . ASN A 1 171 ? 4.556 3.629 28.606 1.00 44.73 159 ASN A O 1
ATOM 1232 N N . GLY A 1 172 ? 5.064 5.757 29.284 1.00 45.68 160 GLY A N 1
ATOM 1233 C CA . GLY A 1 172 ? 4.640 5.579 30.681 1.00 46.10 160 GLY A CA 1
ATOM 1234 C C . GLY A 1 172 ? 5.702 4.878 31.498 1.00 46.31 160 GLY A C 1
ATOM 1235 O O . GLY A 1 172 ? 6.718 4.426 30.962 1.00 45.40 160 GLY A O 1
ATOM 1236 N N . GLY A 1 173 ? 5.469 4.799 32.807 1.00 47.01 161 GLY A N 1
ATOM 1237 C CA . GLY A 1 173 ? 6.413 4.163 33.716 1.00 47.64 161 GLY A CA 1
ATOM 1238 C C . GLY A 1 173 ? 7.723 4.893 33.606 1.00 48.72 161 GLY A C 1
ATOM 1239 O O . GLY A 1 173 ? 8.794 4.279 33.683 1.00 48.53 161 GLY A O 1
ATOM 1240 N N . MET A 1 174 ? 7.623 6.210 33.388 1.00 49.49 162 MET A N 1
ATOM 1241 C CA . MET A 1 174 ? 8.782 7.096 33.248 1.00 51.08 162 MET A CA 1
ATOM 1242 C C . MET A 1 174 ? 9.761 6.644 32.172 1.00 50.36 162 MET A C 1
ATOM 1243 O O . MET A 1 174 ? 10.976 6.802 32.295 1.00 50.27 162 MET A O 1
ATOM 1248 N N . GLN A 1 175 ? 9.202 6.067 31.109 1.00 50.25 163 GLN A N 1
ATOM 1249 C CA . GLN A 1 175 ? 9.974 5.718 29.924 1.00 49.76 163 GLN A CA 1
ATOM 1250 C C . GLN A 1 175 ? 9.652 6.691 28.794 1.00 48.24 163 GLN A C 1
ATOM 1251 O O . GLN A 1 175 ? 8.514 6.761 28.335 1.00 48.05 163 GLN A O 1
ATOM 1257 N N . VAL A 1 176 ? 10.658 7.439 28.360 1.00 47.00 164 VAL A N 1
ATOM 1258 C CA . VAL A 1 176 ? 10.485 8.454 27.328 1.00 46.47 164 VAL A CA 1
ATOM 1259 C C . VAL A 1 176 ? 11.534 8.300 26.232 1.00 46.06 164 VAL A C 1
ATOM 1260 O O . VAL A 1 176 ? 12.726 8.212 26.496 1.00 46.15 164 VAL A O 1
ATOM 1264 N N . VAL A 1 177 ? 11.074 8.247 24.994 1.00 45.63 165 VAL A N 1
ATOM 1265 C CA . VAL A 1 177 ? 11.982 8.142 23.867 1.00 44.87 165 VAL A CA 1
ATOM 1266 C C . VAL A 1 177 ? 12.172 9.524 23.261 1.00 44.91 165 VAL A C 1
ATOM 1267 O O . VAL A 1 177 ? 11.201 10.218 22.984 1.00 44.86 165 VAL A O 1
ATOM 1271 N N . LEU A 1 178 ? 13.431 9.925 23.096 1.00 44.96 166 LEU A N 1
ATOM 1272 C CA . LEU A 1 178 ? 13.769 11.214 22.510 1.00 44.97 166 LEU A CA 1
ATOM 1273 C C . LEU A 1 178 ? 14.253 11.024 21.085 1.00 45.21 166 LEU A C 1
ATOM 1274 O O . LEU A 1 178 ? 14.783 9.964 20.752 1.00 45.19 166 LEU A O 1
ATOM 1279 N N . ALA A 1 179 ? 14.046 12.031 20.238 1.00 45.24 167 ALA A N 1
ATOM 1280 C CA . ALA A 1 179 ? 14.492 11.929 18.852 1.00 45.95 167 ALA A CA 1
ATOM 1281 C C . ALA A 1 179 ? 15.361 13.117 18.495 1.00 46.90 167 ALA A C 1
ATOM 1282 O O . ALA A 1 179 ? 15.227 14.186 19.080 1.00 46.71 167 ALA A O 1
ATOM 1284 N N . GLY A 1 180 ? 16.265 12.926 17.539 1.00 48.45 168 GLY A N 1
ATOM 1285 C CA . GLY A 1 180 ? 17.097 14.028 17.085 1.00 49.82 168 GLY A CA 1
ATOM 1286 C C . GLY A 1 180 ? 18.437 13.686 16.471 1.00 51.05 168 GLY A C 1
ATOM 1287 O O . GLY A 1 180 ? 18.654 12.569 15.978 1.00 50.82 168 GLY A O 1
ATOM 1288 N N . VAL A 1 181 ? 19.324 14.683 16.473 1.00 52.14 169 VAL A N 1
ATOM 1289 C CA . VAL A 1 181 ? 20.663 14.518 15.939 1.00 53.19 169 VAL A CA 1
ATOM 1290 C C . VAL A 1 181 ? 21.440 13.792 17.017 1.00 53.90 169 VAL A C 1
ATOM 1291 O O . VAL A 1 181 ? 21.419 14.183 18.192 1.00 53.58 169 VAL A O 1
ATOM 1295 N N . LYS A 1 182 ? 22.079 12.705 16.601 1.00 55.10 170 LYS A N 1
ATOM 1296 C CA . LYS A 1 182 ? 22.804 11.817 17.490 1.00 56.29 170 LYS A CA 1
ATOM 1297 C C . LYS A 1 182 ? 23.625 12.583 18.511 1.00 57.15 170 LYS A C 1
ATOM 1298 O O . LYS A 1 182 ? 23.300 12.567 19.690 1.00 57.82 170 LYS A O 1
ATOM 1304 N N . ASP A 1 183 ? 24.662 13.281 18.061 1.00 58.22 171 ASP A N 1
ATOM 1305 C CA . ASP A 1 183 ? 25.585 13.940 18.984 1.00 59.29 171 ASP A CA 1
ATOM 1306 C C . ASP A 1 183 ? 24.840 14.815 19.968 1.00 59.53 171 ASP A C 1
ATOM 1307 O O . ASP A 1 183 ? 25.206 14.867 21.142 1.00 60.15 171 ASP A O 1
ATOM 1312 N N . ASP A 1 184 ? 23.794 15.486 19.491 1.00 59.80 172 ASP A N 1
ATOM 1313 C CA . ASP A 1 184 ? 22.986 16.371 20.326 1.00 60.14 172 ASP A CA 1
ATOM 1314 C C . ASP A 1 184 ? 22.254 15.620 21.442 1.00 60.51 172 ASP A C 1
ATOM 1315 O O . ASP A 1 184 ? 22.027 16.181 22.510 1.00 60.95 172 ASP A O 1
ATOM 1320 N N . LEU A 1 185 ? 21.893 14.361 21.188 1.00 60.90 173 LEU A N 1
ATOM 1321 C CA . LEU A 1 185 ? 21.297 13.471 22.196 1.00 61.36 173 LEU A CA 1
ATOM 1322 C C . LEU A 1 185 ? 22.386 12.885 23.094 1.00 62.42 173 LEU A C 1
ATOM 1323 O O . LEU A 1 185 ? 22.336 12.955 24.339 1.00 62.07 173 LEU A O 1
ATOM 1328 N N . LYS A 1 186 ? 23.361 12.293 22.411 1.00 63.53 174 LYS A N 1
ATOM 1329 C CA . LYS A 1 186 ? 24.544 11.663 22.969 1.00 64.88 174 LYS A CA 1
ATOM 1330 C C . LYS A 1 186 ? 25.395 12.683 23.726 1.00 64.85 174 LYS A C 1
ATOM 1331 O O . LYS A 1 186 ? 26.599 12.484 23.872 1.00 65.89 174 LYS A O 1
ATOM 1337 N N . ALA A 1 187 ? 24.779 13.772 24.188 1.00 64.63 175 ALA A N 1
ATOM 1338 C CA . ALA A 1 187 ? 25.492 14.893 24.806 1.00 64.29 175 ALA A CA 1
ATOM 1339 C C . ALA A 1 187 ? 24.690 15.488 25.946 1.00 64.19 175 ALA A C 1
ATOM 1340 O O . ALA A 1 187 ? 25.183 16.334 26.688 1.00 64.53 175 ALA A O 1
ATOM 1342 N N . LEU A 1 188 ? 23.438 15.060 26.046 1.00 63.94 176 LEU A N 1
ATOM 1343 C CA . LEU A 1 188 ? 22.552 15.384 27.150 1.00 63.33 176 LEU A CA 1
ATOM 1344 C C . LEU A 1 188 ? 22.788 14.450 28.346 1.00 63.18 176 LEU A C 1
ATOM 1345 O O . LEU A 1 188 ? 22.220 14.674 29.419 1.00 62.64 176 LEU A O 1
ATOM 1350 N N . GLU A 1 189 ? 23.611 13.411 28.144 1.00 63.05 177 GLU A N 1
ATOM 1351 C CA . GLU A 1 189 ? 23.928 12.391 29.163 1.00 63.25 177 GLU A CA 1
ATOM 1352 C C . GLU A 1 189 ? 24.134 12.946 30.580 1.00 63.10 177 GLU A C 1
ATOM 1353 O O . GLU A 1 189 ? 23.422 12.543 31.505 1.00 63.18 177 GLU A O 1
ATOM 1359 N N . PRO A 1 190 ? 25.067 13.905 30.755 1.00 62.95 178 PRO A N 1
ATOM 1360 C CA . PRO A 1 190 ? 25.422 14.297 32.126 1.00 62.87 178 PRO A CA 1
ATOM 1361 C C . PRO A 1 190 ? 24.316 15.087 32.817 1.00 62.62 178 PRO A C 1
ATOM 1362 O O . PRO A 1 190 ? 24.241 15.100 34.044 1.00 63.02 178 PRO A O 1
ATOM 1366 N N . THR A 1 191 ? 23.484 15.750 32.021 1.00 62.24 179 THR A N 1
ATOM 1367 C CA . THR A 1 191 ? 22.338 16.500 32.502 1.00 61.80 179 THR A CA 1
ATOM 1368 C C . THR A 1 191 ? 21.187 15.539 32.823 1.00 61.61 179 THR A C 1
ATOM 1369 O O . THR A 1 191 ? 20.500 15.694 33.832 1.00 61.48 179 THR A O 1
ATOM 1373 N N . LEU A 1 192 ? 20.984 14.540 31.968 1.00 61.44 180 LEU A N 1
ATOM 1374 C CA . LEU A 1 192 ? 19.974 13.521 32.215 1.00 61.14 180 LEU A CA 1
ATOM 1375 C C . LEU A 1 192 ? 20.314 12.757 33.475 1.00 61.79 180 LEU A C 1
ATOM 1376 O O . LEU A 1 192 ? 19.457 12.546 34.332 1.00 61.43 180 LEU A O 1
ATOM 1381 N N . LYS A 1 193 ? 21.583 12.377 33.584 1.00 62.94 181 LYS A N 1
ATOM 1382 C CA . LYS A 1 193 ? 22.095 11.663 34.744 1.00 64.17 181 LYS A CA 1
ATOM 1383 C C . LYS A 1 193 ? 21.702 12.405 36.009 1.00 64.59 181 LYS A C 1
ATOM 1384 O O . LYS A 1 193 ? 21.129 11.824 36.935 1.00 64.83 181 LYS A O 1
ATOM 1390 N N . GLU A 1 194 ? 22.000 13.699 36.021 1.00 64.95 182 GLU A N 1
ATOM 1391 C CA . GLU A 1 194 ? 21.776 14.549 37.173 1.00 65.44 182 GLU A CA 1
ATOM 1392 C C . GLU A 1 194 ? 20.295 14.721 37.469 1.00 65.21 182 GLU A C 1
ATOM 1393 O O . GLU A 1 194 ? 19.918 15.037 38.588 1.00 65.35 182 GLU A O 1
ATOM 1399 N N . MET A 1 195 ? 19.462 14.512 36.455 1.00 65.40 183 MET A N 1
ATOM 1400 C CA . MET A 1 195 ? 18.013 14.632 36.597 1.00 65.16 183 MET A CA 1
ATOM 1401 C C . MET A 1 195 ? 17.402 13.316 37.105 1.00 65.19 183 MET A C 1
ATOM 1402 O O . MET A 1 195 ? 16.217 13.259 37.428 1.00 64.83 183 MET A O 1
ATOM 1407 N N . GLY A 1 196 ? 18.218 12.264 37.155 1.00 65.19 184 GLY A N 1
ATOM 1408 C CA . GLY A 1 196 ? 17.807 10.983 37.713 1.00 65.07 184 GLY A CA 1
ATOM 1409 C C . GLY A 1 196 ? 17.617 9.848 36.719 1.00 65.09 184 GLY A C 1
ATOM 1410 O O . GLY A 1 196 ? 17.003 8.826 37.047 1.00 65.17 184 GLY A O 1
ATOM 1411 N N . ALA A 1 197 ? 18.130 10.010 35.505 1.00 64.73 185 ALA A N 1
ATOM 1412 C CA . ALA A 1 197 ? 18.038 8.936 34.528 1.00 64.75 185 ALA A CA 1
ATOM 1413 C C . ALA A 1 197 ? 18.783 7.712 35.047 1.00 64.93 185 ALA A C 1
ATOM 1414 O O . ALA A 1 197 ? 19.990 7.763 35.277 1.00 65.00 185 ALA A O 1
ATOM 1416 N N . LYS A 1 198 ? 18.049 6.619 35.230 1.00 65.22 186 LYS A N 1
ATOM 1417 C CA . LYS A 1 198 ? 18.619 5.333 35.645 1.00 65.30 186 LYS A CA 1
ATOM 1418 C C . LYS A 1 198 ? 19.193 4.531 34.472 1.00 65.24 186 LYS A C 1
ATOM 1419 O O . LYS A 1 198 ? 19.946 3.589 34.691 1.00 65.33 186 LYS A O 1
ATOM 1425 N N . ARG A 1 199 ? 18.859 4.910 33.238 1.00 65.34 187 ARG A N 1
ATOM 1426 C CA . ARG A 1 199 ? 19.311 4.174 32.043 1.00 65.85 187 ARG A CA 1
ATOM 1427 C C . ARG A 1 199 ? 19.111 5.009 30.786 1.00 64.91 187 ARG A C 1
ATOM 1428 O O . ARG A 1 199 ? 18.050 5.626 30.617 1.00 64.72 187 ARG A O 1
ATOM 1436 N N . VAL A 1 200 ? 20.111 5.028 29.904 1.00 64.17 188 VAL A N 1
ATOM 1437 C CA . VAL A 1 200 ? 19.974 5.734 28.626 1.00 63.62 188 VAL A CA 1
ATOM 1438 C C . VAL A 1 200 ? 20.476 4.899 27.431 1.00 64.19 188 VAL A C 1
ATOM 1439 O O . VAL A 1 200 ? 21.674 4.841 27.148 1.00 64.38 188 VAL A O 1
ATOM 1443 N N . VAL A 1 201 ? 19.537 4.268 26.728 1.00 64.58 189 VAL A N 1
ATOM 1444 C CA . VAL A 1 201 ? 19.832 3.384 25.595 1.00 64.72 189 VAL A CA 1
ATOM 1445 C C . VAL A 1 201 ? 19.493 4.071 24.274 1.00 64.86 189 VAL A C 1
ATOM 1446 O O . VAL A 1 201 ? 18.393 4.606 24.112 1.00 65.03 189 VAL A O 1
ATOM 1450 N N . PHE A 1 202 ? 20.428 4.046 23.333 1.00 65.04 190 PHE A N 1
ATOM 1451 C CA . PHE A 1 202 ? 20.149 4.453 21.959 1.00 65.80 190 PHE A CA 1
ATOM 1452 C C . PHE A 1 202 ? 19.478 3.339 21.167 1.00 66.08 190 PHE A C 1
ATOM 1453 O O . PHE A 1 202 ? 19.973 2.219 21.128 1.00 66.55 190 PHE A O 1
ATOM 1461 N N . LEU A 1 203 ? 18.363 3.647 20.518 1.00 66.33 191 LEU A N 1
ATOM 1462 C CA . LEU A 1 203 ? 17.730 2.686 19.625 1.00 66.36 191 LEU A CA 1
ATOM 1463 C C . LEU A 1 203 ? 18.586 2.501 18.377 1.00 66.87 191 LEU A C 1
ATOM 1464 O O . LEU A 1 203 ? 19.455 3.308 18.081 1.00 66.77 191 LEU A O 1
ATOM 1469 N N . GLU A 1 204 ? 18.350 1.415 17.663 1.00 67.88 192 GLU A N 1
ATOM 1470 C CA . GLU A 1 204 ? 19.205 1.022 16.555 1.00 68.91 192 GLU A CA 1
ATOM 1471 C C . GLU A 1 204 ? 18.536 1.384 15.238 1.00 68.83 192 GLU A C 1
ATOM 1472 O O . GLU A 1 204 ? 17.699 0.628 14.720 1.00 69.50 192 GLU A O 1
ATOM 1478 N N . MET A 1 205 ? 18.901 2.551 14.714 1.00 68.38 193 MET A N 1
ATOM 1479 C CA . MET A 1 205 ? 18.285 3.132 13.519 1.00 68.30 193 MET A CA 1
ATOM 1480 C C . MET A 1 205 ? 18.839 4.540 13.303 1.00 67.21 193 MET A C 1
ATOM 1481 O O . MET A 1 205 ? 19.128 5.262 14.271 1.00 66.94 193 MET A O 1
ATOM 1486 N N . SER A 1 206 ? 18.995 4.919 12.037 1.00 66.10 194 SER A N 1
ATOM 1487 C CA . SER A 1 206 ? 19.370 6.291 11.690 1.00 65.00 194 SER A CA 1
ATOM 1488 C C . SER A 1 206 ? 18.127 7.076 11.255 1.00 63.74 194 SER A C 1
ATOM 1489 O O . SER A 1 206 ? 18.125 7.705 10.185 1.00 64.16 194 SER A O 1
ATOM 1492 N N . VAL A 1 207 ? 17.064 6.990 12.059 1.00 61.64 195 VAL A N 1
ATOM 1493 C CA . VAL A 1 207 ? 15.840 7.780 11.858 1.00 59.63 195 VAL A CA 1
ATOM 1494 C C . VAL A 1 207 ? 15.339 8.409 13.152 1.00 58.12 195 VAL A C 1
ATOM 1495 O O . VAL A 1 207 ? 15.399 7.809 14.226 1.00 58.12 195 VAL A O 1
ATOM 1499 N N . ALA A 1 208 ? 14.864 9.637 13.036 1.00 56.29 196 ALA A N 1
ATOM 1500 C CA . ALA A 1 208 ? 14.190 10.284 14.131 1.00 54.72 196 ALA A CA 1
ATOM 1501 C C . ALA A 1 208 ? 12.738 10.459 13.721 1.00 53.49 196 ALA A C 1
ATOM 1502 O O . ALA A 1 208 ? 12.434 11.321 12.902 1.00 53.22 196 ALA A O 1
ATOM 1504 N N . SER A 1 209 ? 11.847 9.628 14.260 1.00 51.63 197 SER A N 1
ATOM 1505 C CA . SER A 1 209 ? 10.431 9.775 13.961 1.00 50.27 197 SER A CA 1
ATOM 1506 C C . SER A 1 209 ? 9.739 10.564 15.071 1.00 49.37 197 SER A C 1
ATOM 1507 O O . SER A 1 209 ? 10.330 10.789 16.128 1.00 49.12 197 SER A O 1
ATOM 1510 N N . HIS A 1 210 ? 8.506 10.998 14.805 1.00 48.23 198 HIS A N 1
ATOM 1511 C CA . HIS A 1 210 ? 7.689 11.818 15.727 1.00 47.66 198 HIS A CA 1
ATOM 1512 C C . HIS A 1 210 ? 8.351 13.114 16.189 1.00 48.03 198 HIS A C 1
ATOM 1513 O O . HIS A 1 210 ? 8.298 13.494 17.368 1.00 48.32 198 HIS A O 1
ATOM 1520 N N . CYS A 1 211 ? 8.984 13.776 15.227 1.00 48.14 199 CYS A N 1
ATOM 1521 C CA . CYS A 1 211 ? 9.561 15.102 15.401 1.00 48.99 199 CYS A CA 1
ATOM 1522 C C . CYS A 1 211 ? 9.694 15.758 14.026 1.00 49.24 199 CYS A C 1
ATOM 1523 O O . CYS A 1 211 ? 9.444 15.111 13.020 1.00 49.03 199 CYS A O 1
ATOM 1526 N N . PRO A 1 212 ? 10.051 17.055 13.975 1.00 50.17 200 PRO A N 1
ATOM 1527 C CA . PRO A 1 212 ? 10.166 17.785 12.699 1.00 50.68 200 PRO A CA 1
ATOM 1528 C C . PRO A 1 212 ? 10.975 17.106 11.585 1.00 51.61 200 PRO A C 1
ATOM 1529 O O . PRO A 1 212 ? 10.734 17.397 10.403 1.00 52.02 200 PRO A O 1
ATOM 1533 N N . PHE A 1 213 ? 11.901 16.206 11.939 1.00 52.46 201 PHE A N 1
ATOM 1534 C CA . PHE A 1 213 ? 12.715 15.483 10.933 1.00 52.88 201 PHE A CA 1
ATOM 1535 C C . PHE A 1 213 ? 11.844 14.769 9.936 1.00 52.75 201 PHE A C 1
ATOM 1536 O O . PHE A 1 213 ? 12.309 14.380 8.872 1.00 53.06 201 PHE A O 1
ATOM 1544 N N . LEU A 1 214 ? 10.581 14.592 10.283 1.00 52.87 202 LEU A N 1
ATOM 1545 C CA . LEU A 1 214 ? 9.660 13.900 9.410 1.00 53.42 202 LEU A CA 1
ATOM 1546 C C . LEU A 1 214 ? 8.829 14.845 8.560 1.00 54.05 202 LEU A C 1
ATOM 1547 O O . LEU A 1 214 ? 8.236 14.418 7.577 1.00 53.86 202 LEU A O 1
ATOM 1552 N N . GLU A 1 215 ? 8.818 16.128 8.928 1.00 55.32 203 GLU A N 1
ATOM 1553 C CA . GLU A 1 215 ? 8.096 17.177 8.178 1.00 56.63 203 GLU A CA 1
ATOM 1554 C C . GLU A 1 215 ? 8.151 16.966 6.667 1.00 56.46 203 GLU A C 1
ATOM 1555 O O . GLU A 1 215 ? 7.100 16.933 6.021 1.00 56.65 203 GLU A O 1
ATOM 1561 N N . PRO A 1 216 ? 9.368 16.803 6.093 1.00 56.57 204 PRO A N 1
ATOM 1562 C CA . PRO A 1 216 ? 9.421 16.632 4.636 1.00 56.51 204 PRO A CA 1
ATOM 1563 C C . PRO A 1 216 ? 8.385 15.660 4.093 1.00 56.48 204 PRO A C 1
ATOM 1564 O O . PRO A 1 216 ? 7.753 15.970 3.100 1.00 57.82 204 PRO A O 1
ATOM 1568 N N . MET A 1 217 ? 8.194 14.517 4.752 1.00 56.26 205 MET A N 1
ATOM 1569 C CA . MET A 1 217 ? 7.414 13.402 4.203 1.00 55.17 205 MET A CA 1
ATOM 1570 C C . MET A 1 217 ? 5.901 13.519 4.387 1.00 56.37 205 MET A C 1
ATOM 1571 O O . MET A 1 217 ? 5.158 12.699 3.801 1.00 55.92 205 MET A O 1
ATOM 1576 N N . ILE A 1 218 ? 5.438 14.495 5.190 1.00 57.16 206 ILE A N 1
ATOM 1577 C CA . ILE A 1 218 ? 3.995 14.568 5.533 1.00 58.64 206 ILE A CA 1
ATOM 1578 C C . ILE A 1 218 ? 3.094 14.617 4.299 1.00 58.70 206 ILE A C 1
ATOM 1579 O O . ILE A 1 218 ? 2.124 13.866 4.209 1.00 58.42 206 ILE A O 1
ATOM 1584 N N . PHE A 1 219 ? 3.435 15.459 3.326 1.00 59.28 207 PHE A N 1
ATOM 1585 C CA . PHE A 1 219 ? 2.608 15.501 2.136 1.00 59.58 207 PHE A CA 1
ATOM 1586 C C . PHE A 1 219 ? 2.579 14.208 1.298 1.00 59.51 207 PHE A C 1
ATOM 1587 O O . PHE A 1 219 ? 1.490 13.734 0.966 1.00 59.71 207 PHE A O 1
ATOM 1595 N N . LYS A 1 220 ? 3.749 13.660 0.951 1.00 59.35 208 LYS A N 1
ATOM 1596 C CA . LYS A 1 220 ? 3.829 12.389 0.205 1.00 59.38 208 LYS A CA 1
ATOM 1597 C C . LYS A 1 220 ? 3.048 11.257 0.886 1.00 58.81 208 LYS A C 1
ATOM 1598 O O . LYS A 1 220 ? 2.412 10.433 0.222 1.00 58.27 208 LYS A O 1
ATOM 1604 N N . PHE A 1 221 ? 3.096 11.235 2.214 1.00 58.17 209 PHE A N 1
ATOM 1605 C CA . PHE A 1 221 ? 2.407 10.213 2.967 1.00 57.79 209 PHE A CA 1
ATOM 1606 C C . PHE A 1 221 ? 0.901 10.419 2.913 1.00 57.72 209 PHE A C 1
ATOM 1607 O O . PHE A 1 221 ? 0.147 9.486 2.656 1.00 57.49 209 PHE A O 1
ATOM 1615 N N . GLN A 1 222 ? 0.477 11.657 3.117 1.00 58.18 210 GLN A N 1
ATOM 1616 C CA . GLN A 1 222 ? -0.932 12.037 3.012 1.00 58.68 210 GLN A CA 1
ATOM 1617 C C . GLN A 1 222 ? -1.524 11.572 1.679 1.00 58.65 210 GLN A C 1
ATOM 1618 O O . GLN A 1 222 ? -2.568 10.907 1.636 1.00 58.45 210 GLN A O 1
ATOM 1624 N N . GLU A 1 223 ? -0.821 11.895 0.598 1.00 58.74 211 GLU A N 1
ATOM 1625 C CA . GLU A 1 223 ? -1.177 11.437 -0.745 1.00 58.99 211 GLU A CA 1
ATOM 1626 C C . GLU A 1 223 ? -1.404 9.923 -0.803 1.00 58.05 211 GLU A C 1
ATOM 1627 O O . GLU A 1 223 ? -2.415 9.459 -1.342 1.00 57.61 211 GLU A O 1
ATOM 1633 N N . LEU A 1 224 ? -0.475 9.165 -0.231 1.00 57.53 212 LEU A N 1
ATOM 1634 C CA . LEU A 1 224 ? -0.589 7.708 -0.222 1.00 57.55 212 LEU A CA 1
ATOM 1635 C C . LEU A 1 224 ? -1.760 7.156 0.622 1.00 57.22 212 LEU A C 1
ATOM 1636 O O . LEU A 1 224 ? -2.378 6.155 0.251 1.00 56.87 212 LEU A O 1
ATOM 1641 N N . LEU A 1 225 ? -2.064 7.833 1.732 1.00 56.90 213 LEU A N 1
ATOM 1642 C CA . LEU A 1 225 ? -3.243 7.541 2.564 1.00 56.56 213 LEU A CA 1
ATOM 1643 C C . LEU A 1 225 ? -4.582 7.770 1.840 1.00 56.81 213 LEU A C 1
ATOM 1644 O O . LEU A 1 225 ? -5.500 6.935 1.910 1.00 56.41 213 LEU A O 1
ATOM 1649 N N . GLU A 1 226 ? -4.686 8.914 1.164 1.00 57.35 214 GLU A N 1
ATOM 1650 C CA . GLU A 1 226 ? -5.876 9.274 0.379 1.00 57.93 214 GLU A CA 1
ATOM 1651 C C . GLU A 1 226 ? -6.148 8.262 -0.711 1.00 57.67 214 GLU A C 1
ATOM 1652 O O . GLU A 1 226 ? -7.279 7.854 -0.914 1.00 57.37 214 GLU A O 1
ATOM 1658 N N . LYS A 1 227 ? -5.086 7.845 -1.382 1.00 57.81 215 LYS A N 1
ATOM 1659 C CA . LYS A 1 227 ? -5.177 6.888 -2.467 1.00 58.45 215 LYS A CA 1
ATOM 1660 C C . LYS A 1 227 ? -5.435 5.462 -1.960 1.00 58.39 215 LYS A C 1
ATOM 1661 O O . LYS A 1 227 ? -5.987 4.647 -2.688 1.00 59.00 215 LYS A O 1
ATOM 1667 N N . SER A 1 228 ? -5.064 5.165 -0.716 1.00 58.27 216 SER A N 1
ATOM 1668 C CA . SER A 1 228 ? -5.094 3.779 -0.220 1.00 58.25 216 SER A CA 1
ATOM 1669 C C . SER A 1 228 ? -6.226 3.404 0.733 1.00 58.00 216 SER A C 1
ATOM 1670 O O . SER A 1 228 ? -6.640 2.240 0.777 1.00 57.75 216 SER A O 1
ATOM 1673 N N . LEU A 1 229 ? -6.705 4.377 1.508 1.00 57.88 217 LEU A N 1
ATOM 1674 C CA . LEU A 1 229 ? -7.763 4.131 2.485 1.00 57.61 217 LEU A CA 1
ATOM 1675 C C . LEU A 1 229 ? -9.157 4.010 1.878 1.00 58.03 217 LEU A C 1
ATOM 1676 O O . LEU A 1 229 ? -9.578 4.837 1.060 1.00 57.50 217 LEU A O 1
ATOM 1681 N N . LYS A 1 230 ? -9.864 2.966 2.297 1.00 58.36 218 LYS A N 1
ATOM 1682 C CA . LYS A 1 230 ? -11.278 2.867 2.061 1.00 59.40 218 LYS A CA 1
ATOM 1683 C C . LYS A 1 230 ? -11.943 3.538 3.250 1.00 59.53 218 LYS A C 1
ATOM 1684 O O . LYS A 1 230 ? -11.278 3.894 4.221 1.00 59.87 218 LYS A O 1
ATOM 1690 N N . ASP A 1 231 ? -13.257 3.716 3.183 1.00 59.44 219 ASP A N 1
ATOM 1691 C CA . ASP A 1 231 ? -13.985 4.274 4.309 1.00 59.03 219 ASP A CA 1
ATOM 1692 C C . ASP A 1 231 ? -14.806 3.178 4.969 1.00 58.60 219 ASP A C 1
ATOM 1693 O O . ASP A 1 231 ? -16.021 3.084 4.792 1.00 58.98 219 ASP A O 1
ATOM 1698 N N . LYS A 1 232 ? -14.124 2.330 5.714 1.00 57.68 220 LYS A N 1
ATOM 1699 C CA . LYS A 1 232 ? -14.767 1.198 6.340 1.00 56.84 220 LYS A CA 1
ATOM 1700 C C . LYS A 1 232 ? -14.002 0.901 7.613 1.00 55.77 220 LYS A C 1
ATOM 1701 O O . LYS A 1 232 ? -12.802 0.657 7.579 1.00 55.35 220 LYS A O 1
ATOM 1707 N N . PHE A 1 233 ? -14.718 0.965 8.730 1.00 54.80 221 PHE A N 1
ATOM 1708 C CA . PHE A 1 233 ? -14.154 0.795 10.054 1.00 54.04 221 PHE A CA 1
ATOM 1709 C C . PHE A 1 233 ? -15.115 0.004 10.933 1.00 53.96 221 PHE A C 1
ATOM 1710 O O . PHE A 1 233 ? -16.159 0.514 11.320 1.00 54.29 221 PHE A O 1
ATOM 1718 N N . HIS A 1 234 ? -14.753 -1.223 11.271 1.00 53.63 222 HIS A N 1
ATOM 1719 C CA . HIS A 1 234 ? -15.555 -2.049 12.180 1.00 53.35 222 HIS A CA 1
ATOM 1720 C C . HIS A 1 234 ? -15.440 -1.629 13.638 1.00 51.90 222 HIS A C 1
ATOM 1721 O O . HIS A 1 234 ? -16.313 -1.935 14.437 1.00 52.06 222 HIS A O 1
ATOM 1728 N N . PHE A 1 235 ? -14.363 -0.927 13.970 1.00 50.26 223 PHE A N 1
ATOM 1729 C CA . PHE A 1 235 ? -14.114 -0.455 15.326 1.00 48.52 223 PHE A CA 1
ATOM 1730 C C . PHE A 1 235 ? -13.272 0.818 15.284 1.00 48.13 223 PHE A C 1
ATOM 1731 O O . PHE A 1 235 ? -12.538 1.059 14.322 1.00 47.56 223 PHE A O 1
ATOM 1739 N N . GLU A 1 236 ? -13.387 1.632 16.327 1.00 47.77 224 GLU A N 1
ATOM 1740 C CA . GLU A 1 236 ? -12.676 2.901 16.404 1.00 47.39 224 GLU A CA 1
ATOM 1741 C C . GLU A 1 236 ? -11.217 2.706 16.773 1.00 47.10 224 GLU A C 1
ATOM 1742 O O . GLU A 1 236 ? -10.859 1.730 17.404 1.00 47.06 224 GLU A O 1
ATOM 1748 N N . ILE A 1 237 ? -10.362 3.643 16.391 1.00 47.36 225 ILE A N 1
ATOM 1749 C CA . ILE A 1 237 ? -8.971 3.563 16.812 1.00 47.30 225 ILE A CA 1
ATOM 1750 C C . ILE A 1 237 ? -8.586 4.834 17.567 1.00 47.40 225 ILE A C 1
ATOM 1751 O O . ILE A 1 237 ? -9.159 5.896 17.326 1.00 47.32 225 ILE A O 1
ATOM 1756 N N . ILE A 1 238 ? -7.634 4.707 18.490 1.00 47.33 226 ILE A N 1
ATOM 1757 C CA . ILE A 1 238 ? -7.177 5.820 19.306 1.00 47.67 226 ILE A CA 1
ATOM 1758 C C . ILE A 1 238 ? -5.890 6.415 18.731 1.00 47.89 226 ILE A C 1
ATOM 1759 O O . ILE A 1 238 ? -4.906 5.705 18.510 1.00 48.23 226 ILE A O 1
ATOM 1764 N N . SER A 1 239 ? -5.902 7.720 18.478 1.00 48.05 227 SER A N 1
ATOM 1765 C CA . SER A 1 239 ? -4.769 8.383 17.854 1.00 47.85 227 SER A CA 1
ATOM 1766 C C . SER A 1 239 ? -3.592 8.566 18.828 1.00 47.78 227 SER A C 1
ATOM 1767 O O . SER A 1 239 ? -3.752 9.164 19.891 1.00 47.69 227 SER A O 1
ATOM 1770 N N . ASN A 1 240 ? -2.413 8.070 18.464 1.00 47.29 228 ASN A N 1
ATOM 1771 C CA . ASN A 1 240 ? -1.204 8.411 19.216 1.00 47.27 228 ASN A CA 1
ATOM 1772 C C . ASN A 1 240 ? -0.985 9.919 19.243 1.00 47.50 228 ASN A C 1
ATOM 1773 O O . ASN A 1 240 ? -0.380 10.444 20.185 1.00 47.44 228 ASN A O 1
ATOM 1778 N N . ALA A 1 241 ? -1.481 10.616 18.221 1.00 47.44 229 ALA A N 1
ATOM 1779 C CA . ALA A 1 241 ? -1.227 12.055 18.103 1.00 47.86 229 ALA A CA 1
ATOM 1780 C C . ALA A 1 241 ? -2.088 12.941 19.040 1.00 48.21 229 ALA A C 1
ATOM 1781 O O . ALA A 1 241 ? -1.552 13.842 19.703 1.00 47.84 229 ALA A O 1
ATOM 1783 N N . THR A 1 242 ? -3.394 12.653 19.125 1.00 48.76 230 THR A N 1
ATOM 1784 C CA . THR A 1 242 ? -4.341 13.465 19.908 1.00 49.24 230 THR A CA 1
ATOM 1785 C C . THR A 1 242 ? -5.032 12.722 21.064 1.00 49.56 230 THR A C 1
ATOM 1786 O O . THR A 1 242 ? -5.787 13.307 21.828 1.00 49.66 230 THR A O 1
ATOM 1790 N N . ASN A 1 243 ? -4.819 11.427 21.184 1.00 50.27 231 ASN A N 1
ATOM 1791 C CA . ASN A 1 243 ? -5.515 10.660 22.207 1.00 50.84 231 ASN A CA 1
ATOM 1792 C C . ASN A 1 243 ? -7.038 10.796 22.104 1.00 51.31 231 ASN A C 1
ATOM 1793 O O . ASN A 1 243 ? -7.746 10.778 23.108 1.00 51.64 231 ASN A O 1
ATOM 1798 N N . GLU A 1 244 ? -7.527 10.906 20.874 1.00 52.31 232 GLU A N 1
ATOM 1799 C CA . GLU A 1 244 ? -8.953 10.944 20.578 1.00 53.87 232 GLU A CA 1
ATOM 1800 C C . GLU A 1 244 ? -9.287 9.851 19.556 1.00 53.21 232 GLU A C 1
ATOM 1801 O O . GLU A 1 244 ? -8.538 9.646 18.609 1.00 53.15 232 GLU A O 1
ATOM 1807 N N . ALA A 1 245 ? -10.407 9.151 19.771 1.00 53.09 233 ALA A N 1
ATOM 1808 C CA . ALA A 1 245 ? -10.886 8.085 18.885 1.00 52.43 233 ALA A CA 1
ATOM 1809 C C . ALA A 1 245 ? -11.313 8.607 17.529 1.00 52.29 233 ALA A C 1
ATOM 1810 O O . ALA A 1 245 ? -11.750 9.738 17.433 1.00 52.51 233 ALA A O 1
ATOM 1812 N N . TYR A 1 246 ? -11.183 7.772 16.492 1.00 52.27 234 TYR A N 1
ATOM 1813 C CA . TYR A 1 246 ? -11.639 8.074 15.128 1.00 52.00 234 TYR A CA 1
ATOM 1814 C C . TYR A 1 246 ? -12.018 6.824 14.351 1.00 52.38 234 TYR A C 1
ATOM 1815 O O . TYR A 1 246 ? -11.532 5.732 14.642 1.00 52.27 234 TYR A O 1
ATOM 1824 N N . HIS A 1 247 ? -12.883 6.997 13.354 1.00 52.92 235 HIS A N 1
ATOM 1825 C CA . HIS A 1 247 ? -13.511 5.870 12.658 1.00 53.74 235 HIS A CA 1
ATOM 1826 C C . HIS A 1 247 ? -13.914 6.193 11.214 1.00 53.41 235 HIS A C 1
ATOM 1827 O O . HIS A 1 247 ? -14.894 5.617 10.705 1.00 53.33 235 HIS A O 1
ATOM 1834 N N . ASN A 1 248 ? -13.192 7.119 10.571 1.00 52.89 236 ASN A N 1
ATOM 1835 C CA . ASN A 1 248 ? -13.371 7.379 9.125 1.00 52.97 236 ASN A CA 1
ATOM 1836 C C . ASN A 1 248 ? -12.103 7.752 8.356 1.00 52.87 236 ASN A C 1
ATOM 1837 O O . ASN A 1 248 ? -11.041 7.986 8.956 1.00 53.38 236 ASN A O 1
ATOM 1842 N N . LYS A 1 249 ? -12.237 7.826 7.032 1.00 52.81 237 LYS A N 1
ATOM 1843 C CA . LYS A 1 249 ? -11.108 8.057 6.134 1.00 52.66 237 LYS A CA 1
ATOM 1844 C C . LYS A 1 249 ? -10.482 9.424 6.316 1.00 53.05 237 LYS A C 1
ATOM 1845 O O . LYS A 1 249 ? -9.253 9.546 6.405 1.00 53.53 237 LYS A O 1
ATOM 1851 N N . ALA A 1 250 ? -11.321 10.451 6.380 1.00 52.83 238 ALA A N 1
ATOM 1852 C CA . ALA A 1 250 ? -10.836 11.821 6.475 1.00 52.53 238 ALA A CA 1
ATOM 1853 C C . ALA A 1 250 ? -9.959 11.980 7.709 1.00 52.33 238 ALA A C 1
ATOM 1854 O O . ALA A 1 250 ? -8.855 12.521 7.649 1.00 53.03 238 ALA A O 1
ATOM 1856 N N . LYS A 1 251 ? -10.458 11.485 8.825 1.00 52.27 239 LYS A N 1
ATOM 1857 C CA . LYS A 1 251 ? -9.755 11.544 10.086 1.00 52.40 239 LYS A CA 1
ATOM 1858 C C . LYS A 1 251 ? -8.479 10.685 10.089 1.00 52.25 239 LYS A C 1
ATOM 1859 O O . LYS A 1 251 ? -7.399 11.170 10.437 1.00 51.63 239 LYS A O 1
ATOM 1865 N N . ALA A 1 252 ? -8.593 9.429 9.672 1.00 52.12 240 ALA A N 1
ATOM 1866 C CA . ALA A 1 252 ? -7.402 8.601 9.487 1.00 52.14 240 ALA A CA 1
ATOM 1867 C C . ALA A 1 252 ? -6.313 9.306 8.661 1.00 52.26 240 ALA A C 1
ATOM 1868 O O . ALA A 1 252 ? -5.160 9.366 9.104 1.00 52.67 240 ALA A O 1
ATOM 1870 N N . VAL A 1 253 ? -6.678 9.845 7.485 1.00 52.25 241 VAL A N 1
ATOM 1871 C CA . VAL A 1 253 ? -5.733 10.579 6.610 1.00 51.84 241 VAL A CA 1
ATOM 1872 C C . VAL A 1 253 ? -5.038 11.640 7.424 1.00 52.06 241 VAL A C 1
ATOM 1873 O O . VAL A 1 253 ? -3.814 11.698 7.445 1.00 52.33 241 VAL A O 1
ATOM 1877 N N . GLU A 1 254 ? -5.838 12.450 8.115 1.00 51.79 242 GLU A N 1
ATOM 1878 C CA . GLU A 1 254 ? -5.337 13.520 8.944 1.00 51.84 242 GLU A CA 1
ATOM 1879 C C . GLU A 1 254 ? -4.486 13.004 10.115 1.00 51.35 242 GLU A C 1
ATOM 1880 O O . GLU A 1 254 ? -3.387 13.508 10.372 1.00 51.55 242 GLU A O 1
ATOM 1886 N N . LEU A 1 255 ? -4.992 12.006 10.826 1.00 50.81 243 LEU A N 1
ATOM 1887 C CA . LEU A 1 255 ? -4.340 11.567 12.056 1.00 50.71 243 LEU A CA 1
ATOM 1888 C C . LEU A 1 255 ? -3.087 10.673 11.880 1.00 50.68 243 LEU A C 1
ATOM 1889 O O . LEU A 1 255 ? -2.112 10.823 12.637 1.00 50.73 243 LEU A O 1
ATOM 1894 N N . LEU A 1 256 ? -3.096 9.792 10.876 1.00 50.21 244 LEU A N 1
ATOM 1895 C CA . LEU A 1 256 ? -1.900 9.020 10.532 1.00 49.79 244 LEU A CA 1
ATOM 1896 C C . LEU A 1 256 ? -0.817 9.906 9.921 1.00 50.08 244 LEU A C 1
ATOM 1897 O O . LEU A 1 256 ? 0.346 9.505 9.901 1.00 50.68 244 LEU A O 1
ATOM 1902 N N . SER A 1 257 ? -1.190 11.099 9.433 1.00 49.76 245 SER A N 1
ATOM 1903 C CA . SER A 1 257 ? -0.218 12.073 8.892 1.00 50.00 245 SER A CA 1
ATOM 1904 C C . SER A 1 257 ? 0.482 12.730 10.051 1.00 49.63 245 SER A C 1
ATOM 1905 O O . SER A 1 257 ? 1.702 12.718 10.164 1.00 50.02 245 SER A O 1
ATOM 1908 N N . LEU A 1 258 ? -0.341 13.318 10.901 1.00 49.06 246 LEU A N 1
ATOM 1909 C CA . LEU A 1 258 ? 0.094 14.143 11.996 1.00 49.29 246 LEU A CA 1
ATOM 1910 C C . LEU A 1 258 ? 0.928 13.349 13.018 1.00 48.74 246 LEU A C 1
ATOM 1911 O O . LEU A 1 258 ? 1.877 13.883 13.622 1.00 48.81 246 LEU A O 1
ATOM 1916 N N . GLN A 1 259 ? 0.567 12.080 13.187 1.00 47.76 247 GLN A N 1
ATOM 1917 C CA . GLN A 1 259 ? 1.283 11.159 14.051 1.00 47.35 247 GLN A CA 1
ATOM 1918 C C . GLN A 1 259 ? 2.797 11.295 13.882 1.00 47.18 247 GLN A C 1
ATOM 1919 O O . GLN A 1 259 ? 3.517 11.484 14.869 1.00 47.10 247 GLN A O 1
ATOM 1925 N N . LEU A 1 260 ? 3.246 11.242 12.619 1.00 47.21 248 LEU A N 1
ATOM 1926 C CA . LEU A 1 260 ? 4.667 11.233 12.215 1.00 46.73 248 LEU A CA 1
ATOM 1927 C C . LEU A 1 260 ? 5.527 12.340 12.800 1.00 45.94 248 LEU A C 1
ATOM 1928 O O . LEU A 1 260 ? 6.714 12.151 12.979 1.00 45.26 248 LEU A O 1
ATOM 1933 N N . THR A 1 261 ? 4.933 13.496 13.068 1.00 45.87 249 THR A N 1
ATOM 1934 C CA . THR A 1 261 ? 5.694 14.626 13.607 1.00 45.90 249 THR A CA 1
ATOM 1935 C C . THR A 1 261 ? 5.330 14.945 15.050 1.00 45.75 249 THR A C 1
ATOM 1936 O O . THR A 1 261 ? 5.905 15.844 15.646 1.00 45.92 249 THR A O 1
ATOM 1940 N N . GLN A 1 262 ? 4.401 14.181 15.618 1.00 46.45 250 GLN A N 1
ATOM 1941 C CA . GLN A 1 262 ? 3.972 14.381 17.013 1.00 47.30 250 GLN A CA 1
ATOM 1942 C C . GLN A 1 262 ? 4.346 13.217 17.926 1.00 47.05 250 GLN A C 1
ATOM 1943 O O . GLN A 1 262 ? 4.262 12.057 17.513 1.00 47.75 250 GLN A O 1
ATOM 1949 N N . PRO A 1 263 ? 4.683 13.515 19.191 1.00 46.58 251 PRO A N 1
ATOM 1950 C CA . PRO A 1 263 ? 4.967 12.475 20.166 1.00 46.42 251 PRO A CA 1
ATOM 1951 C C . PRO A 1 263 ? 3.888 11.397 20.179 1.00 46.38 251 PRO A C 1
ATOM 1952 O O . PRO A 1 263 ? 2.684 11.705 20.131 1.00 46.34 251 PRO A O 1
ATOM 1956 N N . VAL A 1 264 ? 4.326 10.140 20.217 1.00 45.54 252 VAL A N 1
ATOM 1957 C CA . VAL A 1 264 ? 3.418 9.026 20.415 1.00 44.32 252 VAL A CA 1
ATOM 1958 C C . VAL A 1 264 ? 3.020 9.095 21.877 1.00 44.02 252 VAL A C 1
ATOM 1959 O O . VAL A 1 264 ? 3.858 8.930 22.770 1.00 43.96 252 VAL A O 1
ATOM 1963 N N . ARG A 1 265 ? 1.747 9.373 22.124 1.00 43.46 253 ARG A N 1
ATOM 1964 C CA . ARG A 1 265 ? 1.260 9.533 23.495 1.00 43.29 253 ARG A CA 1
ATOM 1965 C C . ARG A 1 265 ? 0.638 8.258 24.020 1.00 42.88 253 ARG A C 1
ATOM 1966 O O . ARG A 1 265 ? -0.536 8.234 24.420 1.00 42.93 253 ARG A O 1
ATOM 1974 N N . TYR A 1 266 ? 1.434 7.196 24.034 1.00 42.36 254 TYR A N 1
ATOM 1975 C CA . TYR A 1 266 ? 0.922 5.869 24.347 1.00 41.91 254 TYR A CA 1
ATOM 1976 C C . TYR A 1 266 ? 0.337 5.773 25.768 1.00 42.55 254 TYR A C 1
ATOM 1977 O O . TYR A 1 266 ? -0.728 5.162 25.969 1.00 42.69 254 TYR A O 1
ATOM 1986 N N . GLN A 1 267 ? 1.036 6.376 26.732 1.00 42.91 255 GLN A N 1
ATOM 1987 C CA . GLN A 1 267 ? 0.540 6.550 28.107 1.00 43.94 255 GLN A CA 1
ATOM 1988 C C . GLN A 1 267 ? -0.870 7.168 28.223 1.00 43.91 255 GLN A C 1
ATOM 1989 O O . GLN A 1 267 ? -1.777 6.558 28.799 1.00 43.88 255 GLN A O 1
ATOM 1995 N N . ASP A 1 268 ? -1.045 8.371 27.683 1.00 44.03 256 ASP A N 1
ATOM 1996 C CA . ASP A 1 268 ? -2.346 9.052 27.733 1.00 44.53 256 ASP A CA 1
ATOM 1997 C C . ASP A 1 268 ? -3.438 8.206 27.088 1.00 44.63 256 ASP A C 1
ATOM 1998 O O . ASP A 1 268 ? -4.561 8.134 27.601 1.00 44.23 256 ASP A O 1
ATOM 2003 N N . CYS A 1 269 ? -3.077 7.535 25.994 1.00 45.09 257 CYS A N 1
ATOM 2004 C CA . CYS A 1 269 ? -4.014 6.702 25.249 1.00 45.63 257 CYS A CA 1
ATOM 2005 C C . CYS A 1 269 ? -4.548 5.547 26.073 1.00 46.12 257 CYS A C 1
ATOM 2006 O O . CYS A 1 269 ? -5.755 5.300 26.068 1.00 45.90 257 CYS A O 1
ATOM 2009 N N . VAL A 1 270 ? -3.653 4.861 26.784 1.00 46.51 258 VAL A N 1
ATOM 2010 C CA . VAL A 1 270 ? -4.063 3.767 27.639 1.00 47.84 258 VAL A CA 1
ATOM 2011 C C . VAL A 1 270 ? -4.934 4.294 28.799 1.00 48.47 258 VAL A C 1
ATOM 2012 O O . VAL A 1 270 ? -6.036 3.794 29.039 1.00 48.91 258 VAL A O 1
ATOM 2016 N N . LYS A 1 271 ? -4.468 5.337 29.471 1.00 49.16 259 LYS A N 1
ATOM 2017 C CA . LYS A 1 271 ? -5.175 5.882 30.637 1.00 49.50 259 LYS A CA 1
ATOM 2018 C C . LYS A 1 271 ? -6.599 6.371 30.323 1.00 49.52 259 LYS A C 1
ATOM 2019 O O . LYS A 1 271 ? -7.557 5.959 30.970 1.00 49.87 259 LYS A O 1
ATOM 2025 N N . SER A 1 272 ? -6.749 7.212 29.310 1.00 49.29 260 SER A N 1
ATOM 2026 C CA . SER A 1 272 ? -8.078 7.692 28.909 1.00 49.35 260 SER A CA 1
ATOM 2027 C C . SER A 1 272 ? -9.042 6.565 28.501 1.00 49.64 260 SER A C 1
ATOM 2028 O O . SER A 1 272 ? -10.216 6.810 28.257 1.00 49.59 260 SER A O 1
ATOM 2031 N N . ASN A 1 273 ? -8.555 5.327 28.439 1.00 49.85 261 ASN A N 1
ATOM 2032 C CA . ASN A 1 273 ? -9.326 4.276 27.794 1.00 49.96 261 ASN A CA 1
ATOM 2033 C C . ASN A 1 273 ? -9.385 2.978 28.570 1.00 49.95 261 ASN A C 1
ATOM 2034 O O . ASN A 1 273 ? -10.181 2.101 28.242 1.00 49.44 261 ASN A O 1
ATOM 2039 N N . ASN A 1 274 ? -8.553 2.878 29.605 1.00 50.35 262 ASN A N 1
ATOM 2040 C CA . ASN A 1 274 ? -8.444 1.683 30.444 1.00 50.86 262 ASN A CA 1
ATOM 2041 C C . ASN A 1 274 ? -9.752 1.265 31.152 1.00 51.39 262 ASN A C 1
ATOM 2042 O O . ASN A 1 274 ? -9.972 0.076 31.418 1.00 51.45 262 ASN A O 1
ATOM 2047 N N . ASP A 1 275 ? -10.610 2.244 31.448 1.00 51.94 263 ASP A N 1
ATOM 2048 C CA . ASP A 1 275 ? -11.930 1.986 32.045 1.00 52.41 263 ASP A CA 1
ATOM 2049 C C . ASP A 1 275 ? -12.966 1.325 31.123 1.00 51.83 263 ASP A C 1
ATOM 2050 O O . ASP A 1 275 ? -13.913 0.687 31.598 1.00 51.84 263 ASP A O 1
ATOM 2055 N N . ARG A 1 276 ? -12.791 1.458 29.812 1.00 50.98 264 ARG A N 1
ATOM 2056 C CA . ARG A 1 276 ? -13.808 0.977 28.867 1.00 50.05 264 ARG A CA 1
ATOM 2057 C C . ARG A 1 276 ? -13.693 -0.519 28.560 1.00 49.55 264 ARG A C 1
ATOM 2058 O O . ARG A 1 276 ? -14.529 -1.061 27.842 1.00 50.17 264 ARG A O 1
ATOM 2066 N N . VAL A 1 277 ? -12.668 -1.188 29.078 1.00 48.74 265 VAL A N 1
ATOM 2067 C CA . VAL A 1 277 ? -12.499 -2.640 28.827 1.00 48.49 265 VAL A CA 1
ATOM 2068 C C . VAL A 1 277 ? -12.003 -3.428 30.056 1.00 48.24 265 VAL A C 1
ATOM 2069 O O . VAL A 1 277 ? -11.563 -2.842 31.033 1.00 48.87 265 VAL A O 1
ATOM 2073 N N . ASP A 1 278 ? -12.051 -4.754 29.980 1.00 48.18 266 ASP A N 1
ATOM 2074 C CA . ASP A 1 278 ? -11.547 -5.630 31.044 1.00 47.62 266 ASP A CA 1
ATOM 2075 C C . ASP A 1 278 ? -10.204 -6.271 30.716 1.00 47.81 266 ASP A C 1
ATOM 2076 O O . ASP A 1 278 ? -9.518 -6.801 31.613 1.00 48.46 266 ASP A O 1
ATOM 2081 N N . ILE A 1 279 ? -9.809 -6.205 29.446 1.00 46.94 267 ILE A N 1
ATOM 2082 C CA . ILE A 1 279 ? -8.658 -6.967 28.979 1.00 46.04 267 ILE A CA 1
ATOM 2083 C C . ILE A 1 279 ? -8.171 -6.468 27.626 1.00 45.64 267 ILE A C 1
ATOM 2084 O O . ILE A 1 279 ? -8.940 -5.878 26.867 1.00 45.31 267 ILE A O 1
ATOM 2089 N N . PHE A 1 280 ? -6.897 -6.716 27.341 1.00 44.71 268 PHE A N 1
ATOM 2090 C CA . PHE A 1 280 ? -6.266 -6.252 26.123 1.00 44.48 268 PHE A CA 1
ATOM 2091 C C . PHE A 1 280 ? -5.721 -7.448 25.368 1.00 44.09 268 PHE A C 1
ATOM 2092 O O . PHE A 1 280 ? -5.231 -8.389 25.990 1.00 43.37 268 PHE A O 1
ATOM 2100 N N . PHE A 1 281 ? -5.797 -7.419 24.034 1.00 43.90 269 PHE A N 1
ATOM 2101 C CA . PHE A 1 281 ? -5.081 -8.412 23.218 1.00 43.67 269 PHE A CA 1
ATOM 2102 C C . PHE A 1 281 ? -3.954 -7.740 22.432 1.00 43.41 269 PHE A C 1
ATOM 2103 O O . PHE A 1 281 ? -4.205 -6.889 21.582 1.00 44.59 269 PHE A O 1
ATOM 2111 N N . GLU A 1 282 ? -2.711 -8.097 22.711 1.00 42.78 270 GLU A N 1
ATOM 2112 C CA . GLU A 1 282 ? -1.622 -7.589 21.885 1.00 42.44 270 GLU A CA 1
ATOM 2113 C C . GLU A 1 282 ? -1.538 -8.484 20.656 1.00 42.79 270 GLU A C 1
ATOM 2114 O O . GLU A 1 282 ? -1.107 -9.637 20.774 1.00 42.98 270 GLU A O 1
ATOM 2120 N N . LEU A 1 283 ? -1.950 -7.962 19.490 1.00 42.36 271 LEU A N 1
ATOM 2121 C CA . LEU A 1 283 ? -1.918 -8.733 18.239 1.00 41.67 271 LEU A CA 1
ATOM 2122 C C . LEU A 1 283 ? -0.632 -8.544 17.475 1.00 42.24 271 LEU A C 1
ATOM 2123 O O . LEU A 1 283 ? -0.313 -7.437 17.040 1.00 41.90 271 LEU A O 1
ATOM 2128 N N . GLY A 1 284 ? 0.104 -9.635 17.299 1.00 42.71 272 GLY A N 1
ATOM 2129 C CA . GLY A 1 284 ? 1.371 -9.572 16.600 1.00 43.77 272 GLY A CA 1
ATOM 2130 C C . GLY A 1 284 ? 2.505 -10.083 17.449 1.00 44.91 272 GLY A C 1
ATOM 2131 O O . GLY A 1 284 ? 2.286 -10.682 18.506 1.00 45.72 272 GLY A O 1
ATOM 2132 N N . CYS A 1 285 ? 3.730 -9.850 16.998 1.00 45.72 273 CYS A N 1
ATOM 2133 C CA . CYS A 1 285 ? 4.883 -10.375 17.699 1.00 45.53 273 CYS A CA 1
ATOM 2134 C C . CYS A 1 285 ? 5.293 -9.569 18.939 1.00 45.40 273 CYS A C 1
ATOM 2135 O O . CYS A 1 285 ? 5.090 -8.362 19.000 1.00 45.59 273 CYS A O 1
ATOM 2138 N N . GLY A 1 286 ? 5.905 -10.270 19.897 1.00 45.45 274 GLY A N 1
ATOM 2139 C CA . GLY A 1 286 ? 6.547 -9.690 21.071 1.00 44.74 274 GLY A CA 1
ATOM 2140 C C . GLY A 1 286 ? 5.579 -9.488 22.217 1.00 44.55 274 GLY A C 1
ATOM 2141 O O . GLY A 1 286 ? 4.420 -9.914 22.145 1.00 45.52 274 GLY A O 1
ATOM 2142 N N . SER A 1 287 ? 6.046 -8.802 23.257 1.00 43.64 275 SER A N 1
ATOM 2143 C CA . SER A 1 287 ? 5.194 -8.397 24.373 1.00 43.00 275 SER A CA 1
ATOM 2144 C C . SER A 1 287 ? 5.507 -6.988 24.874 1.00 41.88 275 SER A C 1
ATOM 2145 O O . SER A 1 287 ? 5.255 -6.676 26.048 1.00 41.38 275 SER A O 1
ATOM 2148 N N . VAL A 1 288 ? 6.054 -6.159 23.981 1.00 40.69 276 VAL A N 1
ATOM 2149 C CA . VAL A 1 288 ? 6.357 -4.746 24.254 1.00 39.74 276 VAL A CA 1
ATOM 2150 C C . VAL A 1 288 ? 5.182 -3.960 24.862 1.00 40.03 276 VAL A C 1
ATOM 2151 O O . VAL A 1 288 ? 5.353 -3.236 25.852 1.00 39.94 276 VAL A O 1
ATOM 2155 N N . LEU A 1 289 ? 3.993 -4.106 24.295 1.00 40.10 277 LEU A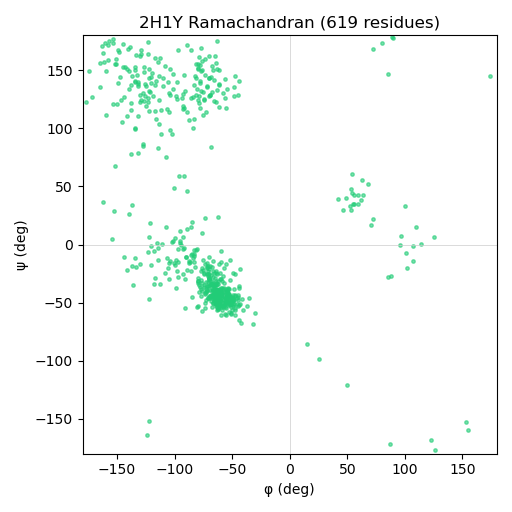 N 1
ATOM 2156 C CA . LEU A 1 289 ? 2.854 -3.371 24.834 1.00 41.09 277 LEU A CA 1
ATOM 2157 C C . LEU A 1 289 ? 2.277 -4.050 26.098 1.00 42.05 277 LEU A C 1
ATOM 2158 O O . LEU A 1 289 ? 1.789 -3.368 27.016 1.00 42.36 277 LEU A O 1
ATOM 2163 N N . LYS A 1 290 ? 2.361 -5.375 26.171 1.00 42.24 278 LYS A N 1
ATOM 2164 C CA . LYS A 1 290 ? 2.147 -6.056 27.454 1.00 43.46 278 LYS A CA 1
ATOM 2165 C C . LYS A 1 290 ? 3.002 -5.452 28.576 1.00 43.76 278 LYS A C 1
ATOM 2166 O O . LYS A 1 290 ? 2.505 -5.227 29.685 1.00 43.48 278 LYS A O 1
ATOM 2172 N N . GLY A 1 291 ? 4.285 -5.212 28.264 1.00 44.26 279 GLY A N 1
ATOM 2173 C CA . GLY A 1 291 ? 5.259 -4.634 29.185 1.00 44.27 279 GLY A CA 1
ATOM 2174 C C . GLY A 1 291 ? 4.860 -3.238 29.604 1.00 44.89 279 GLY A C 1
ATOM 2175 O O . GLY A 1 291 ? 4.713 -2.980 30.796 1.00 45.44 279 GLY A O 1
ATOM 2176 N N . LEU A 1 292 ? 4.640 -2.347 28.633 1.00 44.77 280 LEU A N 1
ATOM 2177 C CA . LEU A 1 292 ? 4.282 -0.973 28.940 1.00 44.64 280 LEU A CA 1
ATOM 2178 C C . LEU A 1 292 ? 3.020 -0.852 29.793 1.00 44.67 280 LEU A C 1
ATOM 2179 O O . LEU A 1 292 ? 2.922 0.055 30.608 1.00 44.65 280 LEU A O 1
ATOM 2184 N N . ASN A 1 293 ? 2.069 -1.762 29.618 1.00 45.07 281 ASN A N 1
ATOM 2185 C CA . ASN A 1 293 ? 0.840 -1.755 30.415 1.00 45.71 281 ASN A CA 1
ATOM 2186 C C . ASN A 1 293 ? 1.025 -2.186 31.862 1.00 46.09 281 ASN A C 1
ATOM 2187 O O . ASN A 1 293 ? 0.232 -1.817 32.716 1.00 46.45 281 ASN A O 1
ATOM 2192 N N . LYS A 1 294 ? 2.051 -2.982 32.143 1.00 46.49 282 LYS A N 1
ATOM 2193 C CA . LYS A 1 294 ? 2.342 -3.356 33.526 1.00 46.62 282 LYS A CA 1
ATOM 2194 C C . LYS A 1 294 ? 2.344 -2.092 34.354 1.00 47.06 282 LYS A C 1
ATOM 2195 O O . LYS A 1 294 ? 1.697 -2.039 35.398 1.00 47.11 282 LYS A O 1
ATOM 2201 N N . ARG A 1 295 ? 3.035 -1.064 33.848 1.00 47.50 283 ARG A N 1
ATOM 2202 C CA . ARG A 1 295 ? 3.179 0.212 34.553 1.00 47.98 283 ARG A CA 1
ATOM 2203 C C . ARG A 1 295 ? 1.967 1.139 34.378 1.00 47.51 283 ARG A C 1
ATOM 2204 O O . ARG A 1 295 ? 1.901 2.191 34.997 1.00 47.19 283 ARG A O 1
ATOM 2212 N N . LEU A 1 296 ? 1.004 0.737 33.554 1.00 47.41 284 LEU A N 1
ATOM 2213 C CA . LEU A 1 296 ? -0.083 1.635 33.147 1.00 46.83 284 LEU A CA 1
ATOM 2214 C C . LEU A 1 296 ? -1.496 1.185 33.501 1.00 46.31 284 LEU A C 1
ATOM 2215 O O . LEU A 1 296 ? -2.420 1.985 33.471 1.00 45.83 284 LEU A O 1
ATOM 2220 N N . SER A 1 297 ? -1.670 -0.094 33.808 1.00 46.08 285 SER A N 1
ATOM 2221 C CA . SER A 1 297 ? -3.002 -0.645 34.007 1.00 46.32 285 SER A CA 1
ATOM 2222 C C . SER A 1 297 ? -2.918 -1.945 34.772 1.00 46.24 285 SER A C 1
ATOM 2223 O O . SER A 1 297 ? -1.894 -2.614 34.746 1.00 46.35 285 SER A O 1
ATOM 2226 N N . ASN A 1 298 ? -4.006 -2.325 35.424 1.00 46.70 286 ASN A N 1
ATOM 2227 C CA . ASN A 1 298 ? -4.055 -3.603 36.144 1.00 47.11 286 ASN A CA 1
ATOM 2228 C C . ASN A 1 298 ? -4.800 -4.682 35.399 1.00 47.41 286 ASN A C 1
ATOM 2229 O O . ASN A 1 298 ? -4.944 -5.797 35.900 1.00 47.66 286 ASN A O 1
ATOM 2234 N N . LYS A 1 299 ? -5.264 -4.333 34.199 1.00 47.55 287 LYS A N 1
ATOM 2235 C CA . LYS A 1 299 ? -6.003 -5.233 33.334 1.00 47.42 287 LYS A CA 1
ATOM 2236 C C . LYS A 1 299 ? -5.033 -6.101 32.568 1.00 47.26 287 LYS A C 1
ATOM 2237 O O . LYS A 1 299 ? -3.949 -5.657 32.216 1.00 46.92 287 LYS A O 1
ATOM 2243 N N . PRO A 1 300 ? -5.412 -7.361 32.314 1.00 47.63 288 PRO A N 1
ATOM 2244 C CA . PRO A 1 300 ? -4.471 -8.245 31.626 1.00 47.22 288 PRO A CA 1
ATOM 2245 C C . PRO A 1 300 ? -4.313 -7.938 30.137 1.00 47.15 288 PRO A C 1
ATOM 2246 O O . PRO A 1 300 ? -5.168 -7.261 29.518 1.00 46.14 288 PRO A O 1
ATOM 2250 N N . THR A 1 301 ? -3.192 -8.420 29.601 1.00 46.98 289 THR A N 1
ATOM 2251 C CA . THR A 1 301 ? -2.892 -8.378 28.191 1.00 47.28 289 THR A CA 1
ATOM 2252 C C . THR A 1 301 ? -2.425 -9.776 27.824 1.00 47.81 289 THR A C 1
ATOM 2253 O O . THR A 1 301 ? -1.361 -10.215 28.258 1.00 48.68 289 THR A O 1
ATOM 2257 N N . ILE A 1 302 ? -3.227 -10.489 27.050 1.00 48.16 290 ILE A N 1
ATOM 2258 C CA . ILE A 1 302 ? -2.777 -11.730 26.436 1.00 48.69 290 ILE A CA 1
ATOM 2259 C C . ILE A 1 302 ? -2.058 -11.342 25.161 1.00 48.80 290 ILE A C 1
ATOM 2260 O O . ILE A 1 302 ? -2.611 -10.601 24.342 1.00 48.67 290 ILE A O 1
ATOM 2265 N N . SER A 1 303 ? -0.830 -11.813 24.996 1.00 49.13 291 SER A N 1
ATOM 2266 C CA . SER A 1 303 ? -0.098 -11.523 23.775 1.00 50.16 291 SER A CA 1
ATOM 2267 C C . SER A 1 303 ? -0.339 -12.637 22.782 1.00 50.32 291 SER A C 1
ATOM 2268 O O . SER A 1 303 ? -0.240 -13.804 23.110 1.00 50.80 291 SER A O 1
ATOM 2271 N N . VAL A 1 304 ? -0.710 -12.263 21.570 1.00 50.90 292 VAL A N 1
ATOM 2272 C CA . VAL A 1 304 ? -1.048 -13.220 20.528 1.00 50.98 292 VAL A CA 1
ATOM 2273 C C . VAL A 1 304 ? -0.005 -13.084 19.423 1.00 51.42 292 VAL A C 1
ATOM 2274 O O . VAL A 1 304 ? -0.213 -12.377 18.427 1.00 51.48 292 VAL A O 1
ATOM 2278 N N . GLY A 1 305 ? 1.132 -13.740 19.615 1.00 51.66 293 GLY A N 1
ATOM 2279 C CA . GLY A 1 305 ? 2.167 -13.768 18.589 1.00 52.28 293 GLY A CA 1
ATOM 2280 C C . GLY A 1 305 ? 2.522 -15.182 18.181 1.00 52.90 293 GLY A C 1
ATOM 2281 O O . GLY A 1 305 ? 3.273 -15.384 17.219 1.00 53.31 293 GLY A O 1
ATOM 2282 N N . ASP A 1 306 ? 1.938 -16.145 18.901 1.00 53.32 294 ASP A N 1
ATOM 2283 C CA . ASP A 1 306 ? 2.343 -17.549 18.944 1.00 53.41 294 ASP A CA 1
ATOM 2284 C C . ASP A 1 306 ? 1.104 -18.339 18.691 1.00 53.40 294 ASP A C 1
ATOM 2285 O O . ASP A 1 306 ? 0.008 -17.825 18.885 1.00 53.09 294 ASP A O 1
ATOM 2290 N N . ASN A 1 307 ? 1.257 -19.613 18.350 1.00 53.49 295 ASN A N 1
ATOM 2291 C CA . ASN A 1 307 ? 0.117 -20.510 18.410 1.00 54.25 295 ASN A CA 1
ATOM 2292 C C . ASN A 1 307 ? -0.386 -20.685 19.857 1.00 53.71 295 ASN A C 1
ATOM 2293 O O . ASN A 1 307 ? -1.587 -20.846 20.100 1.00 53.48 295 ASN A O 1
ATOM 2298 N N . LYS A 1 308 ? 0.557 -20.640 20.800 1.00 53.22 296 LYS A N 1
ATOM 2299 C CA . LYS A 1 308 ? 0.286 -20.684 22.233 1.00 52.54 296 LYS A CA 1
ATOM 2300 C C . LYS A 1 308 ? -0.552 -19.477 22.654 1.00 52.02 296 LYS A C 1
ATOM 2301 O O . LYS A 1 308 ? -1.586 -19.644 23.301 1.00 52.03 296 LYS A O 1
ATOM 2307 N N . GLY A 1 309 ? -0.112 -18.276 22.276 1.00 51.47 297 GLY A N 1
ATOM 2308 C CA . GLY A 1 309 ? -0.883 -17.056 22.523 1.00 51.45 297 GLY A CA 1
ATOM 2309 C C . GLY A 1 309 ? -2.237 -17.095 21.825 1.00 51.78 297 GLY A C 1
ATOM 2310 O O . GLY A 1 309 ? -3.256 -16.692 22.405 1.00 51.51 297 GLY A O 1
ATOM 2311 N N . LEU A 1 310 ? -2.249 -17.593 20.580 1.00 51.85 298 LEU A N 1
ATOM 2312 C CA . LEU A 1 310 ? -3.485 -17.743 19.807 1.00 51.90 298 LEU A CA 1
ATOM 2313 C C . LEU A 1 310 ? -4.492 -18.555 20.611 1.00 51.95 298 LEU A C 1
ATOM 2314 O O . LEU A 1 310 ? -5.642 -18.147 20.771 1.00 51.53 298 LEU A O 1
ATOM 2319 N N . ASP A 1 311 ? -4.040 -19.693 21.125 1.00 52.20 299 ASP A N 1
ATOM 2320 C CA . ASP A 1 311 ? -4.911 -20.611 21.845 1.00 53.16 299 ASP A CA 1
ATOM 2321 C C . ASP A 1 311 ? -5.351 -20.052 23.174 1.00 53.41 299 ASP A C 1
ATOM 2322 O O . ASP A 1 311 ? -6.459 -20.325 23.625 1.00 53.49 299 ASP A O 1
ATOM 2327 N N . GLU A 1 312 ? -4.501 -19.241 23.788 1.00 53.61 300 GLU A N 1
ATOM 2328 C CA . GLU A 1 312 ? -4.871 -18.644 25.050 1.00 54.15 300 GLU A CA 1
ATOM 2329 C C . GLU A 1 312 ? -5.935 -17.559 24.902 1.00 53.70 300 GLU A C 1
ATOM 2330 O O . GLU A 1 312 ? -6.832 -17.456 25.733 1.00 54.08 300 GLU A O 1
ATOM 2336 N N . ALA A 1 313 ? -5.829 -16.752 23.852 1.00 53.56 301 ALA A N 1
ATOM 2337 C CA . ALA A 1 313 ? -6.855 -15.755 23.515 1.00 53.36 301 ALA A CA 1
ATOM 2338 C C . ALA A 1 313 ? -8.214 -16.397 23.251 1.00 53.62 301 ALA A C 1
ATOM 2339 O O . ALA A 1 313 ? -9.218 -15.964 23.804 1.00 53.10 301 ALA A O 1
ATOM 2341 N N . ILE A 1 314 ? -8.234 -17.436 22.415 1.00 54.64 302 ILE A N 1
ATOM 2342 C CA . ILE A 1 314 ? -9.461 -18.180 22.116 1.00 55.71 302 ILE A CA 1
ATOM 2343 C C . ILE A 1 314 ? -10.146 -18.711 23.376 1.00 56.29 302 ILE A C 1
ATOM 2344 O O . ILE A 1 314 ? -11.354 -18.583 23.505 1.00 56.83 302 ILE A O 1
ATOM 2349 N N . GLU A 1 315 ? -9.385 -19.309 24.293 1.00 57.08 303 GLU A N 1
ATOM 2350 C CA . GLU A 1 315 ? -9.964 -19.834 25.549 1.00 57.69 303 GLU A CA 1
ATOM 2351 C C . GLU A 1 315 ? -10.644 -18.729 26.309 1.00 56.91 303 GLU A C 1
ATOM 2352 O O . GLU A 1 315 ? -11.671 -18.947 26.931 1.00 57.18 303 GLU A O 1
ATOM 2358 N N . PHE A 1 316 ? -10.057 -17.540 26.282 1.00 56.60 304 PHE A N 1
ATOM 2359 C CA . PHE A 1 316 ? -10.606 -16.461 27.072 1.00 56.44 304 PHE A CA 1
ATOM 2360 C C . PHE A 1 316 ? -11.985 -16.079 26.548 1.00 56.48 304 PHE A C 1
ATOM 2361 O O . PHE A 1 316 ? -12.929 -15.898 27.331 1.00 55.73 304 PHE A O 1
ATOM 2369 N N . LEU A 1 317 ? -12.081 -15.958 25.223 1.00 56.79 305 LEU A N 1
ATOM 2370 C CA . LEU A 1 317 ? -13.338 -15.640 24.563 1.00 57.39 305 LEU A CA 1
ATOM 2371 C C . LEU A 1 317 ? -14.395 -16.721 24.781 1.00 58.37 305 LEU A C 1
ATOM 2372 O O . LEU A 1 317 ? -15.542 -16.388 25.035 1.00 58.17 305 LEU A O 1
ATOM 2377 N N . GLU A 1 318 ? -14.012 -18.000 24.698 1.00 59.61 306 GLU A N 1
ATOM 2378 C CA . GLU A 1 318 ? -14.951 -19.104 24.958 1.00 61.76 306 GLU A CA 1
ATOM 2379 C C . GLU A 1 318 ? -15.539 -19.000 26.361 1.00 62.52 306 GLU A C 1
ATOM 2380 O O . GLU A 1 318 ? -16.730 -19.237 26.564 1.00 62.92 306 GLU A O 1
ATOM 2386 N N . GLU A 1 319 ? -14.705 -18.654 27.333 1.00 63.41 307 GLU A N 1
ATOM 2387 C CA . GLU A 1 319 ? -15.197 -18.524 28.695 1.00 64.29 307 GLU A CA 1
ATOM 2388 C C . GLU A 1 319 ? -15.918 -17.213 29.010 1.00 64.71 307 GLU A C 1
ATOM 2389 O O . GLU A 1 319 ? -17.046 -17.241 29.518 1.00 65.12 307 GLU A O 1
ATOM 2395 N N . TYR A 1 320 ? -15.287 -16.072 28.722 1.00 64.82 308 TYR A N 1
ATOM 2396 C CA . TYR A 1 320 ? -15.821 -14.785 29.195 1.00 64.98 308 TYR A CA 1
ATOM 2397 C C . TYR A 1 320 ? -16.581 -13.978 28.143 1.00 65.14 308 TYR A C 1
ATOM 2398 O O . TYR A 1 320 ? -17.060 -12.870 28.431 1.00 65.00 308 TYR A O 1
ATOM 2407 N N . VAL A 1 321 ? -16.709 -14.579 26.954 1.00 65.35 309 VAL A N 1
ATOM 2408 C CA . VAL A 1 321 ? -17.319 -14.004 25.724 1.00 65.70 309 VAL A CA 1
ATOM 2409 C C . VAL A 1 321 ? -16.713 -12.668 25.227 1.00 65.96 309 VAL A C 1
ATOM 2410 O O . VAL A 1 321 ? -15.961 -11.975 25.919 1.00 66.06 309 VAL A O 1
ATOM 2415 N N . HIS B 1 9 ? -47.731 -18.897 35.014 1.00 70.36 -3 HIS B N 1
ATOM 2416 C CA . HIS B 1 9 ? -48.370 -17.542 35.053 1.00 70.68 -3 HIS B CA 1
ATOM 2417 C C . HIS B 1 9 ? -47.966 -16.669 33.863 1.00 70.04 -3 HIS B C 1
ATOM 2418 O O . HIS B 1 9 ? -46.823 -16.736 33.384 1.00 69.72 -3 HIS B O 1
ATOM 2425 N N . HIS B 1 10 ? -48.906 -15.837 33.412 1.00 69.20 -2 HIS B N 1
ATOM 2426 C CA . HIS B 1 10 ? -48.814 -15.198 32.084 1.00 68.09 -2 HIS B CA 1
ATOM 2427 C C . HIS B 1 10 ? -47.873 -13.993 31.986 1.00 66.60 -2 HIS B C 1
ATOM 2428 O O . HIS B 1 10 ? -48.043 -13.006 32.696 1.00 66.62 -2 HIS B O 1
ATOM 2435 N N . GLY B 1 11 ? -46.883 -14.093 31.096 1.00 64.94 -1 GLY B N 1
ATOM 2436 C CA . GLY B 1 11 ? -45.802 -13.104 30.990 1.00 62.98 -1 GLY B CA 1
ATOM 2437 C C . GLY B 1 11 ? -44.476 -13.514 31.626 1.00 61.63 -1 GLY B C 1
ATOM 2438 O O . GLY B 1 11 ? -43.434 -12.949 31.299 1.00 61.09 -1 GLY B O 1
ATOM 2439 N N . SER B 1 12 ? -44.526 -14.490 32.539 1.00 60.52 0 SER B N 1
ATOM 2440 C CA . SER B 1 12 ? -43.340 -15.048 33.205 1.00 59.40 0 SER B CA 1
ATOM 2441 C C . SER B 1 12 ? -42.418 -15.664 32.171 1.00 58.25 0 SER B C 1
ATOM 2442 O O . SER B 1 12 ? -42.880 -16.335 31.266 1.00 58.28 0 SER B O 1
ATOM 2445 N N . MET B 1 13 ? -41.119 -15.455 32.316 1.00 57.00 1 MET B N 1
ATOM 2446 C CA . MET B 1 13 ? -40.146 -16.148 31.487 1.00 56.09 1 MET B CA 1
ATOM 2447 C C . MET B 1 13 ? -39.869 -17.557 32.014 1.00 55.10 1 MET B C 1
ATOM 2448 O O . MET B 1 13 ? -39.847 -17.777 33.222 1.00 55.19 1 MET B O 1
ATOM 2453 N N . GLN B 1 14 ? -39.661 -18.515 31.115 1.00 53.76 2 GLN B N 1
ATOM 2454 C CA . GLN B 1 14 ? -39.465 -19.921 31.533 1.00 52.28 2 GLN B CA 1
ATOM 2455 C C . GLN B 1 14 ? -38.006 -20.321 31.519 1.00 50.68 2 GLN B C 1
ATOM 2456 O O . GLN B 1 14 ? -37.231 -19.827 30.697 1.00 51.09 2 GLN B O 1
ATOM 2462 N N . TYR B 1 15 ? -37.622 -21.202 32.435 1.00 48.76 3 TYR B N 1
ATOM 2463 C CA . TYR B 1 15 ? -36.214 -21.566 32.592 1.00 46.95 3 TYR B CA 1
ATOM 2464 C C . TYR B 1 15 ? -35.928 -23.065 32.731 1.00 46.28 3 TYR B C 1
ATOM 2465 O O . TYR B 1 15 ? -36.755 -23.837 33.236 1.00 46.08 3 TYR B O 1
ATOM 2474 N N . ALA B 1 16 ? -34.743 -23.451 32.271 1.00 45.18 4 ALA B N 1
ATOM 2475 C CA . ALA B 1 16 ? -34.225 -24.793 32.461 1.00 44.88 4 ALA B CA 1
ATOM 2476 C C . ALA B 1 16 ? -33.017 -24.775 33.399 1.00 44.72 4 ALA B C 1
ATOM 2477 O O . ALA B 1 16 ? -32.368 -23.726 33.592 1.00 44.73 4 ALA B O 1
ATOM 2479 N N . LEU B 1 17 ? -32.720 -25.945 33.960 1.00 43.60 5 LEU B N 1
ATOM 2480 C CA . LEU B 1 17 ? -31.602 -26.123 34.853 1.00 43.08 5 LEU B CA 1
ATOM 2481 C C . LEU B 1 17 ? -30.537 -26.953 34.171 1.00 43.09 5 LEU B C 1
ATOM 2482 O O . LEU B 1 17 ? -30.839 -27.984 33.526 1.00 43.13 5 LEU B O 1
ATOM 2487 N N . LEU B 1 18 ? -29.297 -26.497 34.335 1.00 42.03 6 LEU B N 1
ATOM 2488 C CA . LEU B 1 18 ? -28.124 -27.197 33.857 1.00 41.54 6 LEU B CA 1
ATOM 2489 C C . LEU B 1 18 ? -27.196 -27.636 35.013 1.00 41.10 6 LEU B C 1
ATOM 2490 O O . LEU B 1 18 ? -26.951 -26.868 35.954 1.00 41.19 6 LEU B O 1
ATOM 2495 N N . PHE B 1 19 ? -26.690 -28.866 34.928 1.00 40.10 7 PHE B N 1
ATOM 2496 C CA . PHE B 1 19 ? -25.769 -29.399 35.914 1.00 40.05 7 PHE B CA 1
ATOM 2497 C C . PHE B 1 19 ? -24.448 -29.831 35.279 1.00 40.32 7 PHE B C 1
ATOM 2498 O O . PHE B 1 19 ? -24.439 -30.752 34.489 1.00 39.76 7 PHE B O 1
ATOM 2506 N N . PRO B 1 20 ? -23.328 -29.156 35.627 1.00 41.00 8 PRO B N 1
ATOM 2507 C CA . PRO B 1 20 ? -22.013 -29.503 35.077 1.00 42.13 8 PRO B CA 1
ATOM 2508 C C . PRO B 1 20 ? -21.532 -30.885 35.483 1.00 42.80 8 PRO B C 1
ATOM 2509 O O . PRO B 1 20 ? -22.066 -31.466 36.419 1.00 43.15 8 PRO B O 1
ATOM 2513 N N . GLY B 1 21 ? -20.546 -31.401 34.743 1.00 44.49 9 GLY B N 1
ATOM 2514 C CA . GLY B 1 21 ? -19.937 -32.707 34.987 1.00 45.39 9 GLY B CA 1
ATOM 2515 C C . GLY B 1 21 ? -18.439 -32.602 35.177 1.00 47.19 9 GLY B C 1
ATOM 2516 O O . GLY B 1 21 ? -17.885 -31.504 35.420 1.00 47.16 9 GLY B O 1
ATOM 2517 N N . GLN B 1 22 ? -17.766 -33.742 35.076 1.00 48.93 10 GLN B N 1
ATOM 2518 C CA . GLN B 1 22 ? -16.336 -33.788 35.301 1.00 50.76 10 GLN B CA 1
ATOM 2519 C C . GLN B 1 22 ? -15.629 -32.771 34.401 1.00 51.47 10 GLN B C 1
ATOM 2520 O O . GLN B 1 22 ? -15.928 -32.680 33.208 1.00 51.52 10 GLN B O 1
ATOM 2526 N N . GLY B 1 23 ? -14.708 -32.006 34.980 1.00 52.15 11 GLY B N 1
ATOM 2527 C CA . GLY B 1 23 ? -14.031 -30.929 34.271 1.00 53.28 11 GLY B CA 1
ATOM 2528 C C . GLY B 1 23 ? -14.498 -29.554 34.715 1.00 54.43 11 GLY B C 1
ATOM 2529 O O . GLY B 1 23 ? -14.011 -28.539 34.220 1.00 54.65 11 GLY B O 1
ATOM 2530 N N . SER B 1 24 ? -15.456 -29.515 35.639 1.00 55.45 12 SER B N 1
ATOM 2531 C CA . SER B 1 24 ? -15.911 -28.257 36.224 1.00 56.28 12 SER B CA 1
ATOM 2532 C C . SER B 1 24 ? -15.389 -28.056 37.651 1.00 57.21 12 SER B C 1
ATOM 2533 O O . SER B 1 24 ? -15.416 -26.941 38.182 1.00 57.82 12 SER B O 1
ATOM 2536 N N . GLN B 1 25 ? -14.907 -29.127 38.269 1.00 58.10 13 GLN B N 1
ATOM 2537 C CA . GLN B 1 25 ? -14.342 -29.029 39.612 1.00 59.64 13 GLN B CA 1
ATOM 2538 C C . GLN B 1 25 ? -13.104 -28.133 39.623 1.00 60.58 13 GLN B C 1
ATOM 2539 O O . GLN B 1 25 ? -12.384 -28.019 38.626 1.00 60.61 13 GLN B O 1
ATOM 2545 N N . CYS B 1 26 ? -12.867 -27.505 40.771 1.00 62.27 14 CYS B N 1
ATOM 2546 C CA . CYS B 1 26 ? -11.899 -26.439 40.877 1.00 62.35 14 CYS B CA 1
ATOM 2547 C C . CYS B 1 26 ? -11.813 -25.982 42.318 1.00 62.08 14 CYS B C 1
ATOM 2548 O O . CYS B 1 26 ? -12.818 -25.564 42.899 1.00 62.31 14 CYS B O 1
ATOM 2551 N N . ILE B 1 27 ? -10.605 -26.047 42.879 1.00 61.93 15 ILE B N 1
ATOM 2552 C CA . ILE B 1 27 ? -10.321 -25.614 44.260 1.00 61.28 15 ILE B CA 1
ATOM 2553 C C . ILE B 1 27 ? -10.988 -24.267 44.519 1.00 60.55 15 ILE B C 1
ATOM 2554 O O . ILE B 1 27 ? -10.834 -23.334 43.736 1.00 60.79 15 ILE B O 1
ATOM 2559 N N . GLY B 1 28 ? -11.752 -24.184 45.603 1.00 59.42 16 GLY B N 1
ATOM 2560 C CA . GLY B 1 28 ? -12.512 -22.976 45.901 1.00 58.17 16 GLY B CA 1
ATOM 2561 C C . GLY B 1 28 ? -13.992 -23.184 45.658 1.00 57.08 16 GLY B C 1
ATOM 2562 O O . GLY B 1 28 ? -14.820 -22.376 46.096 1.00 57.17 16 GLY B O 1
ATOM 2563 N N . MET B 1 29 ? -14.323 -24.274 44.963 1.00 55.58 17 MET B N 1
ATOM 2564 C CA . MET B 1 29 ? -15.709 -24.644 44.719 1.00 53.82 17 MET B CA 1
ATOM 2565 C C . MET B 1 29 ? -16.468 -24.782 46.030 1.00 53.79 17 MET B C 1
ATOM 2566 O O . MET B 1 29 ? -16.028 -25.490 46.925 1.00 53.63 17 MET B O 1
ATOM 2571 N N . GLY B 1 30 ? -17.583 -24.068 46.146 1.00 53.54 18 GLY B N 1
ATOM 2572 C CA . GLY B 1 30 ? -18.387 -24.053 47.368 1.00 53.89 18 GLY B CA 1
ATOM 2573 C C . GLY B 1 30 ? -18.019 -23.024 48.434 1.00 54.54 18 GLY B C 1
ATOM 2574 O O . GLY B 1 30 ? -18.884 -22.610 49.218 1.00 54.38 18 GLY B O 1
ATOM 2575 N N . LYS B 1 31 ? -16.746 -22.609 48.473 1.00 55.16 19 LYS B N 1
ATOM 2576 C CA . LYS B 1 31 ? -16.263 -21.656 49.474 1.00 55.66 19 LYS B CA 1
ATOM 2577 C C . LYS B 1 31 ? -17.132 -20.427 49.641 1.00 55.72 19 LYS B C 1
ATOM 2578 O O . LYS B 1 31 ? -17.465 -20.044 50.770 1.00 55.61 19 LYS B O 1
ATOM 2584 N N . SER B 1 32 ? -17.506 -19.813 48.525 1.00 55.52 20 SER B N 1
ATOM 2585 C CA . SER B 1 32 ? -18.360 -18.629 48.577 1.00 55.88 20 SER B CA 1
ATOM 2586 C C . SER B 1 32 ? -19.703 -18.927 49.255 1.00 56.25 20 SER B C 1
ATOM 2587 O O . SER B 1 32 ? -20.150 -18.170 50.118 1.00 56.41 20 SER B O 1
ATOM 2590 N N . PHE B 1 33 ? -20.326 -20.038 48.859 1.00 56.76 21 PHE B N 1
ATOM 2591 C CA . PHE B 1 33 ? -21.591 -20.468 49.419 1.00 57.26 21 PHE B CA 1
ATOM 2592 C C . PHE B 1 33 ? -21.426 -20.724 50.906 1.00 57.80 21 PHE B C 1
ATOM 2593 O O . PHE B 1 33 ? -22.283 -20.317 51.706 1.00 57.71 21 PHE B O 1
ATOM 2601 N N . TYR B 1 34 ? -20.319 -21.389 51.255 1.00 58.30 22 TYR B N 1
ATOM 2602 C CA . TYR B 1 34 ? -20.027 -21.804 52.629 1.00 59.22 22 TYR B CA 1
ATOM 2603 C C . TYR B 1 34 ? -19.920 -20.638 53.621 1.00 59.20 22 TYR B C 1
ATOM 2604 O O . TYR B 1 34 ? -20.552 -20.649 54.676 1.00 58.67 22 TYR B O 1
ATOM 2613 N N . GLU B 1 35 ? -19.108 -19.642 53.276 1.00 59.35 23 GLU B N 1
ATOM 2614 C CA . GLU B 1 35 ? -18.945 -18.456 54.113 1.00 59.33 23 GLU B CA 1
ATOM 2615 C C . GLU B 1 35 ? -20.170 -17.550 54.090 1.00 58.94 23 GLU B C 1
ATOM 2616 O O . GLU B 1 35 ? -20.326 -16.717 54.983 1.00 59.58 23 GLU B O 1
ATOM 2622 N N . GLY B 1 36 ? -21.027 -17.684 53.078 1.00 57.89 24 GLY B N 1
ATOM 2623 C CA . GLY B 1 36 ? -22.172 -16.775 52.953 1.00 56.82 24 GLY B CA 1
ATOM 2624 C C . GLY B 1 36 ? -23.506 -17.294 53.473 1.00 56.02 24 GLY B C 1
ATOM 2625 O O . GLY B 1 36 ? -24.453 -16.529 53.599 1.00 55.32 24 GLY B O 1
ATOM 2626 N N . HIS B 1 37 ? -23.598 -18.598 53.744 1.00 55.57 25 HIS B N 1
ATOM 2627 C CA . HIS B 1 37 ? -24.883 -19.208 54.081 1.00 55.26 25 HIS B CA 1
ATOM 2628 C C . HIS B 1 37 ? -24.757 -20.379 55.033 1.00 55.76 25 HIS B C 1
ATOM 2629 O O . HIS B 1 37 ? -23.881 -21.239 54.885 1.00 55.37 25 HIS B O 1
ATOM 2636 N N . THR B 1 38 ? -25.686 -20.414 55.983 1.00 56.40 26 THR B N 1
ATOM 2637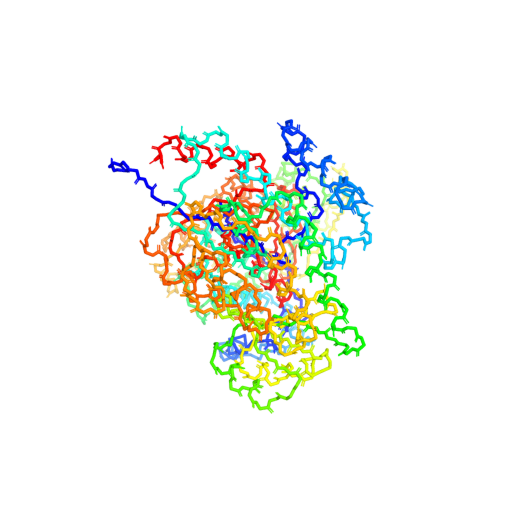 C CA . THR B 1 38 ? -25.744 -21.448 57.004 1.00 57.29 26 THR B CA 1
ATOM 2638 C C . THR B 1 38 ? -26.044 -22.844 56.430 1.00 57.27 26 THR B C 1
ATOM 2639 O O . THR B 1 38 ? -25.350 -23.815 56.782 1.00 56.62 26 THR B O 1
ATOM 2643 N N . LEU B 1 39 ? -27.064 -22.922 55.555 1.00 57.37 27 LEU B N 1
ATOM 2644 C CA . LEU B 1 39 ? -27.403 -24.146 54.794 1.00 57.03 27 LEU B CA 1
ATOM 2645 C C . LEU B 1 39 ? -26.190 -24.842 54.180 1.00 57.04 27 LEU B C 1
ATOM 2646 O O . LEU B 1 39 ? -25.981 -26.038 54.383 1.00 56.90 27 LEU B O 1
ATOM 2651 N N . ALA B 1 40 ? -25.394 -24.082 53.433 1.00 57.05 28 ALA B N 1
ATOM 2652 C CA . ALA B 1 40 ? -24.177 -24.607 52.829 1.00 57.29 28 ALA B CA 1
ATOM 2653 C C . ALA B 1 40 ? -23.251 -25.222 53.886 1.00 57.52 28 ALA B C 1
ATOM 2654 O O . ALA B 1 40 ? -22.760 -26.343 53.704 1.00 57.45 28 ALA B O 1
ATOM 2656 N N . LYS B 1 41 ? -23.032 -24.497 54.988 1.00 57.61 29 LYS B N 1
ATOM 2657 C CA . LYS B 1 41 ? -22.250 -25.014 56.117 1.00 57.56 29 LYS B CA 1
ATOM 2658 C C . LYS B 1 41 ? -22.762 -26.394 56.568 1.00 57.23 29 LYS B C 1
ATOM 2659 O O . LYS B 1 41 ? -22.025 -27.385 56.547 1.00 56.97 29 LYS B O 1
ATOM 2665 N N . GLU B 1 42 ? -24.030 -26.432 56.966 1.00 57.03 30 GLU B N 1
ATOM 2666 C CA . GLU B 1 42 ? -24.735 -27.656 57.338 1.00 57.54 30 GLU B CA 1
ATOM 2667 C C . GLU B 1 42 ? -24.601 -28.775 56.284 1.00 57.30 30 GLU B C 1
ATOM 2668 O O . GLU B 1 42 ? -24.312 -29.929 56.633 1.00 57.24 30 GLU B O 1
ATOM 2674 N N . LEU B 1 43 ? -24.771 -28.427 55.007 1.00 56.82 31 LEU B N 1
ATOM 2675 C CA . LEU B 1 43 ? -24.724 -29.425 53.934 1.00 56.69 31 LEU B CA 1
ATOM 2676 C C . LEU B 1 43 ? -23.321 -29.980 53.692 1.00 56.66 31 LEU B C 1
ATOM 2677 O O . LEU B 1 43 ? -23.171 -31.139 53.286 1.00 56.46 31 LEU B O 1
ATOM 2682 N N . PHE B 1 44 ? -22.308 -29.158 53.968 1.00 56.37 32 PHE B N 1
ATOM 2683 C CA . PHE B 1 44 ? -20.918 -29.607 53.935 1.00 56.51 32 PHE B CA 1
ATOM 2684 C C . PHE B 1 44 ? -20.639 -30.580 55.068 1.00 57.13 32 PHE B C 1
ATOM 2685 O O . PHE B 1 44 ? -20.054 -31.646 54.850 1.00 57.13 32 PHE B O 1
ATOM 2693 N N . GLU B 1 45 ? -21.058 -30.190 56.272 1.00 58.13 33 GLU B N 1
ATOM 2694 C CA . GLU B 1 45 ? -21.048 -31.055 57.449 1.00 58.89 33 GLU B CA 1
ATOM 2695 C C . GLU B 1 45 ? -21.717 -32.407 57.188 1.00 58.58 33 GLU B C 1
ATOM 2696 O O . GLU B 1 45 ? -21.131 -33.438 57.475 1.00 58.95 33 GLU B O 1
ATOM 2702 N N . ARG B 1 46 ? -22.918 -32.416 56.623 1.00 58.18 34 ARG B N 1
ATOM 2703 C CA . ARG B 1 46 ? -23.611 -33.689 56.391 1.00 57.93 34 ARG B CA 1
ATOM 2704 C C . ARG B 1 46 ? -22.902 -34.557 55.339 1.00 58.20 34 ARG B C 1
ATOM 2705 O O . ARG B 1 46 ? -22.917 -35.792 55.440 1.00 58.24 34 ARG B O 1
ATOM 2713 N N . ALA B 1 47 ? -22.279 -33.902 54.353 1.00 58.03 35 ALA B N 1
ATOM 2714 C CA . ALA B 1 47 ? -21.658 -34.583 53.226 1.00 58.34 35 ALA B CA 1
ATOM 2715 C C . ALA B 1 47 ? -20.375 -35.264 53.640 1.00 58.74 35 ALA B C 1
ATOM 2716 O O . ALA B 1 47 ? -20.173 -36.445 53.353 1.00 58.38 35 ALA B O 1
ATOM 2718 N N . SER B 1 48 ? -19.505 -34.510 54.313 1.00 59.62 36 SER B N 1
ATOM 2719 C CA . SER B 1 48 ? -18.213 -35.042 54.751 1.00 60.19 36 SER B CA 1
ATOM 2720 C C . SER B 1 48 ? -18.415 -36.108 55.816 1.00 60.35 36 SER B C 1
ATOM 2721 O O . SER B 1 48 ? -17.546 -36.954 56.028 1.00 60.52 36 SER B O 1
ATOM 2724 N N . ASN B 1 49 ? -19.592 -36.087 56.438 1.00 60.63 37 ASN B N 1
ATOM 2725 C CA . ASN B 1 49 ? -20.000 -37.143 57.342 1.00 61.20 37 ASN B CA 1
ATOM 2726 C C . ASN B 1 49 ? -20.449 -38.418 56.628 1.00 61.46 37 ASN B C 1
ATOM 2727 O O . ASN B 1 49 ? -20.149 -39.527 57.081 1.00 61.57 37 ASN B O 1
ATOM 2732 N N . ALA B 1 50 ? -21.187 -38.257 55.528 1.00 61.48 38 ALA B N 1
ATOM 2733 C CA . ALA B 1 50 ? -21.639 -39.395 54.726 1.00 61.11 38 ALA B CA 1
ATOM 2734 C C . ALA B 1 50 ? -20.463 -40.009 53.973 1.00 61.06 38 ALA B C 1
ATOM 2735 O O . ALA B 1 50 ? -20.378 -41.222 53.810 1.00 61.13 38 ALA B O 1
ATOM 2737 N N . LEU B 1 51 ? -19.537 -39.171 53.535 1.00 61.10 39 LEU B N 1
ATOM 2738 C CA . LEU B 1 51 ? -18.460 -39.664 52.699 1.00 61.50 39 LEU B CA 1
ATOM 2739 C C . LEU B 1 51 ? -17.195 -40.006 53.463 1.00 61.72 39 LEU B C 1
ATOM 2740 O O . LEU B 1 51 ? -16.193 -40.377 52.850 1.00 62.21 39 LEU B O 1
ATOM 2745 N N . LYS B 1 52 ? -17.246 -39.873 54.793 1.00 62.07 40 LYS B N 1
ATOM 2746 C CA . LYS B 1 52 ? -16.133 -40.229 55.699 1.00 62.01 40 LYS B CA 1
ATOM 2747 C C . LYS B 1 52 ? -14.807 -39.586 55.294 1.00 61.82 40 LYS B C 1
ATOM 2748 O O . LYS B 1 52 ? -13.746 -40.189 55.451 1.00 61.53 40 LYS B O 1
ATOM 2754 N N . VAL B 1 53 ? -14.883 -38.385 54.727 1.00 61.91 41 VAL B N 1
ATOM 2755 C CA . VAL B 1 53 ? -13.701 -37.549 54.476 1.00 61.97 41 VAL B CA 1
ATOM 2756 C C . VAL B 1 53 ? -14.075 -36.126 54.825 1.00 61.62 41 VAL B C 1
ATOM 2757 O O . VAL B 1 53 ? -15.240 -35.841 55.054 1.00 61.05 41 VAL B O 1
ATOM 2761 N N . ASP B 1 54 ? -13.086 -35.240 54.857 1.00 61.68 42 ASP B N 1
ATOM 2762 C CA . ASP B 1 54 ? -13.359 -33.825 55.017 1.00 61.87 42 ASP B CA 1
ATOM 2763 C C . ASP B 1 54 ? -13.688 -33.155 53.668 1.00 61.84 42 ASP B C 1
ATOM 2764 O O . ASP B 1 54 ? -12.790 -32.824 52.894 1.00 61.63 42 ASP B O 1
ATOM 2769 N N . MET B 1 55 ? -14.973 -32.944 53.397 1.00 61.64 43 MET B N 1
ATOM 2770 C CA . MET B 1 55 ? -15.361 -32.287 52.151 1.00 62.00 43 MET B CA 1
ATOM 2771 C C . MET B 1 55 ? -14.937 -30.829 52.125 1.00 62.73 43 MET B C 1
ATOM 2772 O O . MET B 1 55 ? -14.567 -30.304 51.078 1.00 62.55 43 MET B O 1
ATOM 2777 N N . LYS B 1 56 ? -14.993 -30.199 53.293 1.00 63.92 44 LYS B N 1
ATOM 2778 C CA . LYS B 1 56 ? -14.493 -28.842 53.516 1.00 65.20 44 LYS B CA 1
ATOM 2779 C C . LYS B 1 56 ? -13.035 -28.724 53.055 1.00 65.65 44 LYS B C 1
ATOM 2780 O O . LYS B 1 56 ? -12.678 -27.816 52.320 1.00 65.73 44 LYS B O 1
ATOM 2786 N N . LYS B 1 57 ? -12.213 -29.682 53.463 1.00 66.57 45 LYS B N 1
ATOM 2787 C CA . LYS B 1 57 ? -10.795 -29.735 53.105 1.00 67.39 45 LYS B CA 1
ATOM 2788 C C . LYS B 1 57 ? -10.599 -30.123 51.643 1.00 67.09 45 LYS B C 1
ATOM 2789 O O . LYS B 1 57 ? -9.830 -29.477 50.928 1.00 67.25 45 LYS B O 1
ATOM 2795 N N . THR B 1 58 ? -11.291 -31.180 51.212 1.00 66.92 46 THR B N 1
ATOM 2796 C CA . THR B 1 58 ? -11.164 -31.708 49.847 1.00 66.86 46 THR B CA 1
ATOM 2797 C C . THR B 1 58 ? -11.389 -30.671 48.735 1.00 67.06 46 THR B C 1
ATOM 2798 O O . THR B 1 58 ? -10.679 -30.711 47.727 1.00 66.89 46 THR B O 1
ATOM 2802 N N . LEU B 1 59 ? -12.348 -29.750 48.918 1.00 67.13 47 LEU B N 1
ATOM 2803 C CA . LEU B 1 59 ? -12.654 -28.737 47.877 1.00 67.60 47 LEU B CA 1
ATOM 2804 C C . LEU B 1 59 ? -11.999 -27.368 48.094 1.00 67.89 47 LEU B C 1
ATOM 2805 O O . LEU B 1 59 ? -11.843 -26.603 47.134 1.00 67.92 47 LEU B O 1
ATOM 2810 N N . PHE B 1 60 ? -11.633 -27.055 49.337 1.00 68.20 48 PHE B N 1
ATOM 2811 C CA . PHE B 1 60 ? -11.138 -25.714 49.656 1.00 68.91 48 PHE B CA 1
ATOM 2812 C C . PHE B 1 60 ? -9.631 -25.559 49.541 1.00 69.78 48 PHE B C 1
ATOM 2813 O O . PHE B 1 60 ? -9.143 -24.471 49.245 1.00 69.76 48 PHE B O 1
ATOM 2821 N N . GLU B 1 61 ? -8.905 -26.646 49.773 1.00 71.27 49 GLU B N 1
ATOM 2822 C CA . GLU B 1 61 ? -7.443 -26.607 49.795 1.00 72.78 49 GLU B CA 1
ATOM 2823 C C . GLU B 1 61 ? -6.840 -27.582 48.808 1.00 73.48 49 GLU B C 1
ATOM 2824 O O . GLU B 1 61 ? -7.507 -28.495 48.322 1.00 73.67 49 GLU B O 1
ATOM 2830 N N . GLU B 1 62 ? -5.562 -27.388 48.518 1.00 74.62 50 GLU B N 1
ATOM 2831 C CA . GLU B 1 62 ? -4.856 -28.302 47.650 1.00 75.63 50 GLU B CA 1
ATOM 2832 C C . GLU B 1 62 ? -4.750 -29.664 48.344 1.00 75.92 50 GLU B C 1
ATOM 2833 O O . GLU B 1 62 ? -4.261 -29.773 49.472 1.00 76.04 50 GLU B O 1
ATOM 2839 N N . ASN B 1 63 ? -5.249 -30.691 47.665 1.00 76.31 51 ASN B N 1
ATOM 2840 C CA . ASN B 1 63 ? -5.227 -32.058 48.179 1.00 76.59 51 ASN B CA 1
ATOM 2841 C C . ASN B 1 63 ? -5.108 -33.069 47.043 1.00 76.74 51 ASN B C 1
ATOM 2842 O O . ASN B 1 63 ? -5.309 -32.722 45.873 1.00 76.99 51 ASN B O 1
ATOM 2847 N N . GLU B 1 64 ? -4.784 -34.314 47.390 1.00 76.77 52 GLU B N 1
ATOM 2848 C CA . GLU B 1 64 ? -4.593 -35.377 46.396 1.00 76.66 52 GLU B CA 1
ATOM 2849 C C . GLU B 1 64 ? -5.888 -36.151 46.077 1.00 76.28 52 GLU B C 1
ATOM 2850 O O . GLU B 1 64 ? -5.947 -36.914 45.110 1.00 76.54 52 GLU B O 1
ATOM 2856 N N . LEU B 1 65 ? -6.930 -35.924 46.871 1.00 75.56 53 LEU B N 1
ATOM 2857 C CA . LEU B 1 65 ? -8.186 -36.656 46.730 1.00 74.87 53 LEU B CA 1
ATOM 2858 C C . LEU B 1 65 ? -9.060 -36.138 45.572 1.00 74.30 53 LEU B C 1
ATOM 2859 O O . LEU B 1 65 ? -9.754 -36.897 44.890 1.00 74.03 53 LEU B O 1
ATOM 2864 N N . LEU B 1 66 ? -9.000 -34.832 45.355 1.00 73.95 54 LEU B N 1
ATOM 2865 C CA . LEU B 1 66 ? -9.792 -34.161 44.341 1.00 73.15 54 LEU B CA 1
ATOM 2866 C C . LEU B 1 66 ? -9.297 -34.530 42.942 1.00 72.86 54 LEU B C 1
ATOM 2867 O O . LEU B 1 66 ? -9.960 -34.241 41.948 1.00 73.13 54 LEU B O 1
ATOM 2872 N N . LYS B 1 67 ? -8.135 -35.181 42.872 1.00 72.08 55 LYS B N 1
ATOM 2873 C CA . LYS B 1 67 ? -7.613 -35.715 41.610 1.00 71.41 55 LYS B CA 1
ATOM 2874 C C . LYS B 1 67 ? -8.279 -37.060 41.265 1.00 70.37 55 LYS B C 1
ATOM 2875 O O . LYS B 1 67 ? -8.025 -37.637 40.206 1.00 70.15 55 LYS B O 1
ATOM 2881 N N . GLU B 1 68 ? -9.130 -37.545 42.165 1.00 68.86 56 GLU B N 1
ATOM 2882 C CA . GLU B 1 68 ? -9.809 -38.810 41.962 1.00 68.02 56 GLU B CA 1
ATOM 2883 C C . GLU B 1 68 ? -11.281 -38.650 41.563 1.00 66.40 56 GLU B C 1
ATOM 2884 O O . GLU B 1 68 ? -12.043 -37.938 42.229 1.00 65.83 56 GLU B O 1
ATOM 2890 N N . SER B 1 69 ? -11.660 -39.326 40.473 1.00 64.53 57 SER B N 1
ATOM 2891 C CA . SER B 1 69 ? -13.055 -39.413 40.020 1.00 62.86 57 SER B CA 1
ATOM 2892 C C . SER B 1 69 ? -14.011 -39.622 41.196 1.00 61.34 57 SER B C 1
ATOM 2893 O O . SER B 1 69 ? -15.033 -38.947 41.305 1.00 61.06 57 SER B O 1
ATOM 2896 N N . ALA B 1 70 ? -13.655 -40.555 42.076 1.00 59.82 58 ALA B N 1
ATOM 2897 C CA . ALA B 1 70 ? -14.446 -40.894 43.258 1.00 57.99 58 ALA B CA 1
ATOM 2898 C C . ALA B 1 70 ? -14.663 -39.716 44.212 1.00 56.79 58 ALA B C 1
ATOM 2899 O O . ALA B 1 70 ? -15.521 -39.776 45.085 1.00 56.68 58 ALA B O 1
ATOM 2901 N N . TYR B 1 71 ? -13.896 -38.640 44.053 1.00 55.31 59 TYR B N 1
ATOM 2902 C CA . TYR B 1 71 ? -14.119 -37.471 44.897 1.00 53.60 59 TYR B CA 1
ATOM 2903 C C . TYR B 1 71 ? -14.535 -36.238 44.122 1.00 52.10 59 TYR B C 1
ATOM 2904 O O . TYR B 1 71 ? -15.314 -35.420 44.613 1.00 51.87 59 TYR B O 1
ATOM 2913 N N . THR B 1 72 ? -14.097 -36.144 42.876 1.00 50.47 60 THR B N 1
ATOM 2914 C CA . THR B 1 72 ? -14.566 -35.061 42.026 1.00 49.78 60 THR B CA 1
ATOM 2915 C C . THR B 1 72 ? -16.063 -35.157 41.764 1.00 48.55 60 THR B C 1
ATOM 2916 O O . THR B 1 72 ? -16.787 -34.152 41.844 1.00 48.79 60 THR B O 1
ATOM 2920 N N . GLN B 1 73 ? -16.536 -36.366 41.490 1.00 46.87 61 GLN B N 1
ATOM 2921 C CA . GLN B 1 73 ? -17.941 -36.542 41.154 1.00 44.91 61 GLN B CA 1
ATOM 2922 C C . GLN B 1 73 ? -18.896 -36.167 42.292 1.00 43.71 61 GLN B C 1
ATOM 2923 O O . GLN B 1 73 ? -19.871 -35.459 42.055 1.00 43.81 61 GLN B O 1
ATOM 2929 N N . PRO B 1 74 ? -18.627 -36.627 43.526 1.00 42.68 62 PRO B N 1
ATOM 2930 C CA . PRO B 1 74 ? -19.459 -36.115 44.629 1.00 41.88 62 PRO B CA 1
ATOM 2931 C C . PRO B 1 74 ? -19.234 -34.634 45.014 1.00 41.38 62 PRO B C 1
ATOM 2932 O O . PRO B 1 74 ? -20.170 -33.954 45.489 1.00 40.63 62 PRO B O 1
ATOM 2936 N N . ALA B 1 75 ? -18.025 -34.119 44.797 1.00 40.92 63 ALA B N 1
ATOM 2937 C CA . ALA B 1 75 ? -17.789 -32.668 44.979 1.00 40.31 63 ALA B CA 1
ATOM 2938 C C . ALA B 1 75 ? -18.638 -31.796 44.028 1.00 39.84 63 ALA B C 1
ATOM 2939 O O . ALA B 1 75 ? -19.341 -30.898 44.468 1.00 40.16 63 ALA B O 1
ATOM 2941 N N . ILE B 1 76 ? -18.589 -32.076 42.730 1.00 39.83 64 ILE B N 1
ATOM 2942 C CA . ILE B 1 76 ? -19.392 -31.334 41.750 1.00 40.13 64 ILE B CA 1
ATOM 2943 C C . ILE B 1 76 ? -20.866 -31.356 42.128 1.00 39.80 64 ILE B C 1
ATOM 2944 O O . ILE B 1 76 ? -21.540 -30.335 42.078 1.00 40.25 64 ILE B O 1
ATOM 2949 N N . TYR B 1 77 ? -21.342 -32.530 42.533 1.00 39.83 65 TYR B N 1
ATOM 2950 C CA . TYR B 1 77 ? -22.717 -32.725 42.979 1.00 39.23 65 TYR B CA 1
ATOM 2951 C C . TYR B 1 77 ? -23.072 -31.916 44.221 1.00 39.07 65 TYR B C 1
ATOM 2952 O O . TYR B 1 77 ? -24.110 -31.228 44.260 1.00 38.51 65 TYR B O 1
ATOM 2961 N N . LEU B 1 78 ? -22.220 -32.010 45.242 1.00 39.12 66 LEU B N 1
ATOM 2962 C CA . LEU B 1 78 ? -22.372 -31.211 46.456 1.00 38.85 66 LEU B CA 1
ATOM 2963 C C . LEU B 1 78 ? -22.631 -29.766 46.110 1.00 38.95 66 LEU B C 1
ATOM 2964 O O . LEU B 1 78 ? -23.684 -29.230 46.437 1.00 39.06 66 LEU B O 1
ATOM 2969 N N . VAL B 1 79 ? -21.688 -29.135 45.419 1.00 39.24 67 VAL B N 1
ATOM 2970 C CA . VAL B 1 79 ? -21.862 -27.734 45.013 1.00 39.30 67 VAL B CA 1
ATOM 2971 C C . VAL B 1 79 ? -23.096 -27.504 44.140 1.00 40.23 67 VAL B C 1
ATOM 2972 O O . VAL B 1 79 ? -23.814 -26.519 44.334 1.00 40.78 67 VAL B O 1
ATOM 2976 N N . SER B 1 80 ? -23.380 -28.397 43.189 1.00 41.31 68 SER B N 1
ATOM 2977 C CA . SER B 1 80 ? -24.635 -28.256 42.427 1.00 42.04 68 SER B CA 1
ATOM 2978 C C . SER B 1 80 ? -25.834 -28.320 43.351 1.00 42.86 68 SER B C 1
ATOM 2979 O O . SER B 1 80 ? -26.771 -27.528 43.214 1.00 43.14 68 SER B O 1
ATOM 2982 N N . TYR B 1 81 ? -25.801 -29.251 44.308 1.00 44.11 69 TYR B N 1
ATOM 2983 C CA . TYR B 1 81 ? -26.901 -29.402 45.277 1.00 45.07 69 TYR B CA 1
ATOM 2984 C C . TYR B 1 81 ? -27.150 -28.122 46.095 1.00 45.07 69 TYR B C 1
ATOM 2985 O O . TYR B 1 81 ? -28.296 -27.703 46.290 1.00 45.19 69 TYR B O 1
ATOM 2994 N N . ILE B 1 82 ? -26.079 -27.510 46.579 1.00 44.76 70 ILE B N 1
ATOM 2995 C CA . ILE B 1 82 ? -26.205 -26.337 47.436 1.00 45.10 70 ILE B CA 1
ATOM 2996 C C . ILE B 1 82 ? -26.730 -25.163 46.617 1.00 45.45 70 ILE B C 1
ATOM 2997 O O . ILE B 1 82 ? -27.645 -24.441 47.060 1.00 44.93 70 ILE B O 1
ATOM 3002 N N . ALA B 1 83 ? -26.156 -24.992 45.419 1.00 45.69 71 ALA B N 1
ATOM 3003 C CA . ALA B 1 83 ? -26.615 -23.964 44.482 1.00 45.97 71 ALA B CA 1
ATOM 3004 C C . ALA B 1 83 ? -28.125 -24.044 44.380 1.00 46.37 71 ALA B C 1
ATOM 3005 O O . ALA B 1 83 ? -28.831 -23.053 44.642 1.00 46.01 71 ALA B O 1
ATOM 3007 N N . TYR B 1 84 ? -28.610 -25.245 44.045 1.00 46.81 72 TYR B N 1
ATOM 3008 C CA . TYR B 1 84 ? -30.039 -25.483 43.887 1.00 47.29 72 TYR B CA 1
ATOM 3009 C C . TYR B 1 84 ? -30.795 -25.107 45.141 1.00 48.14 72 TYR B C 1
ATOM 3010 O O . TYR B 1 84 ? -31.825 -24.434 45.070 1.00 49.02 72 TYR B O 1
ATOM 3019 N N . GLN B 1 85 ? -30.313 -25.559 46.290 1.00 48.70 73 GLN B N 1
ATOM 3020 C CA . GLN B 1 85 ? -31.040 -25.307 47.520 1.00 49.78 73 GLN B CA 1
ATOM 3021 C C . GLN B 1 85 ? -31.099 -23.820 47.853 1.00 50.64 73 GLN B C 1
ATOM 3022 O O . GLN B 1 85 ? -32.168 -23.307 48.221 1.00 51.18 73 GLN B O 1
ATOM 3028 N N . LEU B 1 86 ? -29.974 -23.120 47.700 1.00 51.19 74 LEU B N 1
ATOM 3029 C CA . LEU B 1 86 ? -29.937 -21.685 48.023 1.00 51.59 74 LEU B CA 1
ATOM 3030 C C . LEU B 1 86 ? -30.827 -20.862 47.110 1.00 52.55 74 LEU B C 1
ATOM 3031 O O . LEU B 1 86 ? -31.531 -19.964 47.575 1.00 53.10 74 LEU B O 1
ATOM 3036 N N . LEU B 1 87 ? -30.828 -21.192 45.821 1.00 53.19 75 LEU B N 1
ATOM 3037 C CA . LEU B 1 87 ? -31.666 -20.488 44.880 1.00 53.55 75 LEU B CA 1
ATOM 3038 C C . LEU B 1 87 ? -33.106 -20.770 45.221 1.00 54.33 75 LEU B C 1
ATOM 3039 O O . LEU B 1 87 ? -33.953 -19.856 45.226 1.00 54.39 75 LEU B O 1
ATOM 3044 N N . ASN B 1 88 ? -33.383 -22.041 45.506 1.00 55.08 76 ASN B N 1
ATOM 3045 C CA . ASN B 1 88 ? -34.745 -22.496 45.745 1.00 55.87 76 ASN B CA 1
ATOM 3046 C C . ASN B 1 88 ? -35.409 -21.796 46.944 1.00 56.94 76 ASN B C 1
ATOM 3047 O O . ASN B 1 88 ? -36.583 -21.440 46.880 1.00 57.06 76 ASN B O 1
ATOM 3052 N N . LYS B 1 89 ? -34.646 -21.570 48.014 1.00 58.64 77 LYS B N 1
ATOM 3053 C CA . LYS B 1 89 ? -35.164 -20.872 49.197 1.00 60.41 77 LYS B CA 1
ATOM 3054 C C . LYS B 1 89 ? -35.643 -19.471 48.857 1.00 61.19 77 LYS B C 1
ATOM 3055 O O . LYS B 1 89 ? -36.639 -19.017 49.406 1.00 61.46 77 LYS B O 1
ATOM 3061 N N . GLN B 1 90 ? -34.940 -18.791 47.956 1.00 62.36 78 GLN B N 1
ATOM 3062 C CA . GLN B 1 90 ? -35.342 -17.439 47.550 1.00 63.83 78 GLN B CA 1
ATOM 3063 C C . GLN B 1 90 ? -36.265 -17.349 46.337 1.00 64.57 78 GLN B C 1
ATOM 3064 O O . GLN B 1 90 ? -36.682 -16.253 45.970 1.00 65.31 78 GLN B O 1
ATOM 3070 N N . ALA B 1 91 ? -36.593 -18.470 45.711 1.00 65.22 79 ALA B N 1
ATOM 3071 C CA . ALA B 1 91 ? -37.364 -18.395 44.479 1.00 65.72 79 ALA B CA 1
ATOM 3072 C C . ALA B 1 91 ? -38.828 -18.144 44.768 1.00 66.28 79 ALA B C 1
ATOM 3073 O O . ALA B 1 91 ? -39.375 -18.699 45.728 1.00 66.55 79 ALA B O 1
ATOM 3075 N N . ASN B 1 92 ? -39.431 -17.279 43.945 1.00 66.62 80 ASN B N 1
ATOM 3076 C CA . ASN B 1 92 ? -40.884 -17.157 43.769 1.00 66.75 80 ASN B CA 1
ATOM 3077 C C . ASN B 1 92 ? -41.645 -17.851 44.882 1.00 66.42 80 ASN B C 1
ATOM 3078 O O . ASN B 1 92 ? -42.046 -17.223 45.875 1.00 67.01 80 ASN B O 1
ATOM 3083 N N . GLY B 1 93 ? -41.838 -19.155 44.668 1.00 65.51 81 GLY B N 1
ATOM 3084 C CA . GLY B 1 93 ? -42.261 -20.137 45.662 1.00 63.89 81 GLY B CA 1
ATOM 3085 C C . GLY B 1 93 ? -41.656 -21.451 45.178 1.00 63.13 81 GLY B C 1
ATOM 3086 O O . GLY B 1 93 ? -42.377 -22.354 44.734 1.00 63.49 81 GLY B O 1
ATOM 3087 N N . GLY B 1 94 ? -40.323 -21.536 45.223 1.00 61.73 82 GLY B N 1
ATOM 3088 C CA . GLY B 1 94 ? -39.583 -22.715 44.776 1.00 59.60 82 GLY B CA 1
ATOM 3089 C C . GLY B 1 94 ? -39.299 -22.733 43.281 1.00 58.38 82 GLY B C 1
ATOM 3090 O O . GLY B 1 94 ? -40.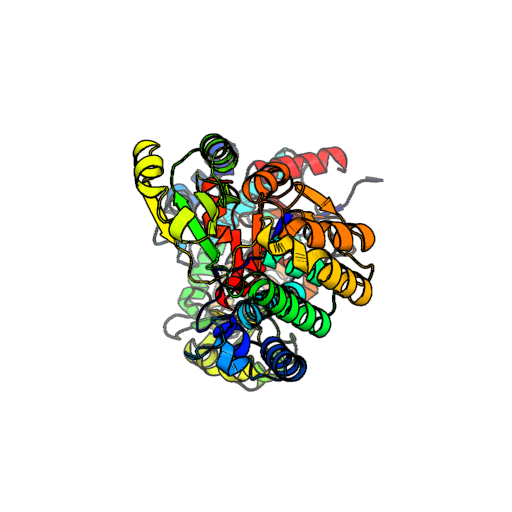104 -22.239 42.488 1.00 58.26 82 GLY B O 1
ATOM 3091 N N . LEU B 1 95 ? -38.150 -23.303 42.908 1.00 56.82 83 LEU B N 1
ATOM 3092 C CA . LEU B 1 95 ? -37.769 -23.518 41.505 1.00 55.32 83 LEU B CA 1
ATOM 3093 C C . LEU B 1 95 ? -38.727 -24.470 40.800 1.00 55.08 83 LEU B C 1
ATOM 3094 O O . LEU B 1 95 ? -39.084 -25.519 41.340 1.00 55.02 83 LEU B O 1
ATOM 3099 N N . LYS B 1 96 ? -39.164 -24.080 39.606 1.00 54.68 84 LYS B N 1
ATOM 3100 C CA . LYS B 1 96 ? -40.079 -24.884 38.799 1.00 54.43 84 LYS B CA 1
ATOM 3101 C C . LYS B 1 96 ? -39.563 -24.808 37.375 1.00 53.21 84 LYS B C 1
ATOM 3102 O O . LYS B 1 96 ? -40.071 -24.037 36.573 1.00 53.51 84 LYS B O 1
ATOM 3108 N N . PRO B 1 97 ? -38.509 -25.572 37.062 1.00 52.24 85 PRO B N 1
ATOM 3109 C CA . PRO B 1 97 ? -37.945 -25.448 35.715 1.00 51.18 85 PRO B CA 1
ATOM 3110 C C . PRO B 1 97 ? -38.787 -26.230 34.730 1.00 49.99 85 PRO B C 1
ATOM 3111 O O . PRO B 1 97 ? -39.430 -27.199 35.130 1.00 49.96 85 PRO B O 1
ATOM 3115 N N . VAL B 1 98 ? -38.822 -25.813 33.467 1.00 48.68 86 VAL B N 1
ATOM 3116 C CA . VAL B 1 98 ? -39.538 -26.629 32.489 1.00 47.38 86 VAL B CA 1
ATOM 3117 C C . VAL B 1 98 ? -38.795 -27.972 32.204 1.00 46.82 86 VAL B C 1
ATOM 3118 O O . VAL B 1 98 ? -39.448 -28.991 31.938 1.00 46.70 86 VAL B O 1
ATOM 3122 N N . PHE B 1 99 ? -37.461 -27.976 32.326 1.00 44.78 87 PHE B N 1
ATOM 3123 C CA . PHE B 1 99 ? -36.681 -29.212 32.301 1.00 43.39 87 PHE B CA 1
ATOM 3124 C C . PHE B 1 99 ? -35.291 -29.038 32.877 1.00 43.52 87 PHE B C 1
ATOM 3125 O O . PHE B 1 99 ? -34.822 -27.915 33.034 1.00 43.35 87 PHE B O 1
ATOM 3133 N N . ALA B 1 100 ? -34.641 -30.165 33.173 1.00 43.59 88 ALA B N 1
ATOM 3134 C CA . ALA B 1 100 ? -33.255 -30.180 33.617 1.00 43.79 88 ALA B CA 1
ATOM 3135 C C . ALA B 1 100 ? -32.375 -30.983 32.676 1.00 43.63 88 ALA B C 1
ATOM 3136 O O . ALA B 1 100 ? -32.777 -32.009 32.140 1.00 44.21 88 ALA B O 1
ATOM 3138 N N . LEU B 1 101 ? -31.155 -30.513 32.496 1.00 43.53 89 LEU B N 1
ATOM 3139 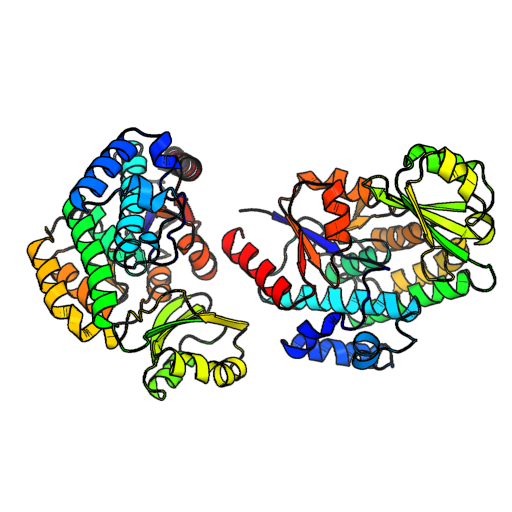C CA . LEU B 1 101 ? -30.208 -31.164 31.627 1.00 43.08 89 LEU B CA 1
ATOM 3140 C C . LEU B 1 101 ? -28.866 -31.148 32.336 1.00 43.15 89 LEU B C 1
ATOM 3141 O O . LEU B 1 101 ? -28.444 -30.103 32.841 1.00 43.17 89 LEU B O 1
ATOM 3146 N N . GLY B 1 102 ? -28.192 -32.209 32.284 1.00 42.75 90 GLY B N 1
ATOM 3147 C CA . GLY B 1 102 ? -26.887 -32.396 32.932 1.00 42.17 90 GLY B CA 1
ATOM 3148 C C . GLY B 1 102 ? -25.893 -32.966 31.919 1.00 42.50 90 GLY B C 1
ATOM 3149 O O . GLY B 1 102 ? -26.287 -33.510 30.865 1.00 42.58 90 GLY B O 1
ATOM 3150 N N . HIS B 1 103 ? -24.607 -32.845 32.232 1.00 41.91 91 HIS B N 1
ATOM 3151 C CA . HIS B 1 103 ? -23.555 -33.354 31.360 1.00 41.96 91 HIS B CA 1
ATOM 3152 C C . HIS B 1 103 ? -22.759 -34.460 32.045 1.00 41.72 91 HIS B C 1
ATOM 3153 O O . HIS B 1 103 ? -21.977 -34.200 32.959 1.00 41.21 91 HIS B O 1
ATOM 3160 N N . SER B 1 104 ? -22.964 -35.694 31.596 1.00 41.72 92 SER B N 1
ATOM 3161 C CA . SER B 1 104 ? -22.530 -36.865 32.349 1.00 42.06 92 SER B CA 1
ATOM 3162 C C . SER B 1 104 ? -22.979 -36.782 33.804 1.00 42.42 92 SER B C 1
ATOM 3163 O O . SER B 1 104 ? -24.172 -36.687 34.091 1.00 42.83 92 SER B O 1
ATOM 3166 N N . LEU B 1 105 ? -22.015 -36.818 34.718 1.00 42.76 93 LEU B N 1
ATOM 3167 C CA . LEU B 1 105 ? -22.312 -36.933 36.141 1.00 42.69 93 LEU B CA 1
ATOM 3168 C C . LEU B 1 105 ? -23.403 -35.953 36.557 1.00 42.51 93 LEU B C 1
ATOM 3169 O O . LEU B 1 105 ? -24.113 -36.178 37.538 1.00 42.93 93 LEU B O 1
ATOM 3174 N N . GLY B 1 106 ? -23.532 -34.864 35.806 1.00 42.08 94 GLY B N 1
ATOM 3175 C CA . GLY B 1 106 ? -24.566 -33.886 36.057 1.00 41.76 94 GLY B CA 1
ATOM 3176 C C . GLY B 1 106 ? -25.968 -34.418 35.867 1.00 41.02 94 GLY B C 1
ATOM 3177 O O . GLY B 1 106 ? -26.915 -33.853 36.425 1.00 41.25 94 GLY B O 1
ATOM 3178 N N . GLU B 1 107 ? -26.107 -35.483 35.074 1.00 40.21 95 GLU B N 1
ATOM 3179 C CA . GLU B 1 107 ? -27.424 -36.109 34.881 1.00 39.91 95 GLU B CA 1
ATOM 3180 C C . GLU B 1 107 ? -27.927 -36.733 36.171 1.00 39.47 95 GLU B C 1
ATOM 3181 O O . GLU B 1 107 ? -29.100 -36.576 36.501 1.00 39.48 95 GLU B O 1
ATOM 3187 N N . VAL B 1 108 ? -27.027 -37.380 36.914 1.00 39.61 96 VAL B N 1
ATOM 3188 C CA . VAL B 1 108 ? -27.334 -37.879 38.255 1.00 39.84 96 VAL B CA 1
ATOM 3189 C C . VAL B 1 108 ? -27.835 -36.738 39.163 1.00 40.27 96 VAL B C 1
ATOM 3190 O O . VAL B 1 108 ? -28.896 -36.852 39.793 1.00 40.28 96 VAL B O 1
ATOM 3194 N N . SER B 1 109 ? -27.067 -35.651 39.208 1.00 40.40 97 SER B N 1
ATOM 3195 C CA . SER B 1 109 ? -27.421 -34.454 39.969 1.00 40.86 97 SER B CA 1
ATOM 3196 C C . SER B 1 109 ? -28.853 -34.049 39.681 1.00 41.30 97 SER B C 1
ATOM 3197 O O . SER B 1 109 ? -29.650 -33.829 40.617 1.00 40.92 97 SER B O 1
ATOM 3200 N N . ALA B 1 110 ? -29.160 -33.946 38.380 1.00 40.81 98 ALA B N 1
ATOM 3201 C CA . ALA B 1 110 ? -30.463 -33.504 37.926 1.00 40.13 98 ALA B CA 1
ATOM 3202 C C . ALA B 1 110 ? -31.534 -34.471 38.366 1.00 40.09 98 ALA B C 1
ATOM 3203 O O . ALA B 1 110 ? -32.608 -34.036 38.739 1.00 40.56 98 ALA B O 1
ATOM 3205 N N . VAL B 1 111 ? -31.253 -35.773 38.322 1.00 40.02 99 VAL B N 1
ATOM 3206 C CA . VAL B 1 111 ? -32.199 -36.757 38.819 1.00 40.41 99 VAL B CA 1
ATOM 3207 C C . VAL B 1 111 ? -32.416 -36.570 40.344 1.00 41.18 99 VAL B C 1
ATOM 3208 O O . VAL B 1 111 ? -33.551 -36.646 40.823 1.00 40.52 99 VAL B O 1
ATOM 3212 N N . SER B 1 112 ? -31.333 -36.303 41.084 1.00 41.69 100 SER B N 1
ATOM 3213 C CA . SER B 1 112 ? -31.413 -36.087 42.533 1.00 42.41 100 SER B CA 1
ATOM 3214 C C . SER B 1 112 ? -32.315 -34.912 42.884 1.00 43.23 100 SER B C 1
ATOM 3215 O O . SER B 1 112 ? -33.334 -35.086 43.538 1.00 44.01 100 SER B O 1
ATOM 3218 N N . LEU B 1 113 ? -31.974 -33.725 42.405 1.00 44.15 101 LEU B N 1
ATOM 3219 C CA . LEU B 1 113 ? -32.716 -32.513 42.746 1.00 45.17 101 LEU B CA 1
ATOM 3220 C C . LEU B 1 113 ? -34.125 -32.496 42.209 1.00 46.01 101 LEU B C 1
ATOM 3221 O O . LEU B 1 113 ? -34.920 -31.658 42.602 1.00 46.38 101 LEU B O 1
ATOM 3226 N N . SER B 1 114 ? -34.427 -33.398 41.282 1.00 47.22 102 SER B N 1
ATOM 3227 C CA . SER B 1 114 ? -35.803 -33.561 40.819 1.00 47.86 102 SER B CA 1
ATOM 3228 C C . SER B 1 114 ? -36.620 -34.307 41.873 1.00 48.38 102 SER B C 1
ATOM 3229 O O . SER B 1 114 ? -37.852 -34.356 41.775 1.00 48.96 102 SER B O 1
ATOM 3232 N N . GLY B 1 115 ? -35.919 -34.897 42.849 1.00 48.72 103 GLY B N 1
ATOM 3233 C CA . GLY B 1 115 ? -36.528 -35.551 44.003 1.00 49.43 103 GLY B CA 1
ATOM 3234 C C . GLY B 1 115 ? -36.344 -37.059 44.117 1.00 50.16 103 GLY B C 1
ATOM 3235 O O . GLY B 1 115 ? -36.839 -37.663 45.074 1.00 50.71 103 GLY B O 1
ATOM 3236 N N . ALA B 1 116 ? -35.636 -37.678 43.165 1.00 50.46 104 ALA B N 1
ATOM 3237 C CA . ALA B 1 116 ? -35.508 -39.153 43.107 1.00 50.69 104 ALA B CA 1
ATOM 3238 C C . ALA B 1 116 ? -34.361 -39.744 43.936 1.00 51.29 104 ALA B C 1
ATOM 3239 O O . ALA B 1 116 ? -34.322 -40.949 44.221 1.00 51.50 104 ALA B O 1
ATOM 3241 N N . LEU B 1 117 ? -33.437 -38.886 44.338 1.00 52.37 105 LEU B N 1
ATOM 3242 C CA . LEU B 1 117 ? -32.267 -39.304 45.092 1.00 53.24 105 LEU B CA 1
ATOM 3243 C C . LEU B 1 117 ? -32.046 -38.280 46.200 1.00 53.85 105 LEU B C 1
ATOM 3244 O O . LEU B 1 117 ? -31.906 -37.089 45.916 1.00 53.93 105 LEU B O 1
ATOM 3249 N N . ASP B 1 118 ? -32.054 -38.745 47.452 1.00 54.45 106 ASP B N 1
ATOM 3250 C CA . ASP B 1 118 ? -31.811 -37.902 48.617 1.00 55.11 106 ASP B CA 1
ATOM 3251 C C . ASP B 1 118 ? -30.342 -37.534 48.723 1.00 55.16 106 ASP B C 1
ATOM 3252 O O . ASP B 1 118 ? -29.450 -38.334 48.410 1.00 54.86 106 ASP B O 1
ATOM 3257 N N . PHE B 1 119 ? -30.106 -36.323 49.203 1.00 55.12 107 PHE B N 1
ATOM 3258 C CA . PHE B 1 119 ? -28.766 -35.787 49.355 1.00 55.43 107 PHE B CA 1
ATOM 3259 C C . PHE B 1 119 ? -27.721 -36.859 49.680 1.00 55.34 107 PHE B C 1
ATOM 3260 O O . PHE B 1 119 ? -26.873 -37.163 48.834 1.00 54.93 107 PHE B O 1
ATOM 3268 N N . GLU B 1 120 ? -27.807 -37.445 50.878 1.00 55.41 108 GLU B N 1
ATOM 3269 C CA . GLU B 1 120 ? -26.802 -38.413 51.363 1.00 55.49 108 GLU B CA 1
ATOM 3270 C C . GLU B 1 120 ? -26.548 -39.576 50.397 1.00 54.91 108 GLU B C 1
ATOM 3271 O O . GLU B 1 120 ? -25.400 -39.876 50.076 1.00 54.87 108 GLU B O 1
ATOM 3277 N N . LYS B 1 121 ? -27.625 -40.209 49.931 1.00 54.40 109 LYS B N 1
ATOM 3278 C CA . LYS B 1 121 ? -27.539 -41.341 48.997 1.00 54.36 109 LYS B CA 1
ATOM 3279 C C . LYS B 1 121 ? -26.958 -40.958 47.623 1.00 53.65 109 LYS B C 1
ATOM 3280 O O . LYS B 1 121 ? -26.318 -41.794 46.944 1.00 53.73 109 LYS B O 1
ATOM 3286 N N . ALA B 1 122 ? -27.171 -39.700 47.237 1.00 52.44 110 ALA B N 1
ATOM 3287 C CA . ALA B 1 122 ? -26.578 -39.160 46.036 1.00 51.85 110 ALA B CA 1
ATOM 3288 C C . ALA B 1 122 ? -25.068 -39.012 46.190 1.00 51.77 110 ALA B C 1
ATOM 3289 O O . ALA B 1 122 ? -24.318 -39.421 45.296 1.00 51.92 110 ALA B O 1
ATOM 3291 N N . LEU B 1 123 ? -24.611 -38.460 47.317 1.00 51.68 111 LEU B N 1
ATOM 3292 C CA . LEU B 1 123 ? -23.172 -38.391 47.595 1.00 51.64 111 LEU B CA 1
ATOM 3293 C C . LEU B 1 123 ? -22.518 -39.765 47.472 1.00 51.73 111 LEU B C 1
ATOM 3294 O O . LEU B 1 123 ? -21.456 -39.905 46.865 1.00 51.51 111 LEU B O 1
ATOM 3299 N N . LYS B 1 124 ? -23.168 -40.776 48.042 1.00 51.93 112 LYS B N 1
ATOM 3300 C CA . LYS B 1 124 ? -22.614 -42.115 48.047 1.00 52.47 112 LYS B CA 1
ATOM 3301 C C . LYS B 1 124 ? -22.664 -42.729 46.667 1.00 52.40 112 LYS B C 1
ATOM 3302 O O . LYS B 1 124 ? -21.716 -43.407 46.279 1.00 52.85 112 LYS B O 1
ATOM 3308 N N . LEU B 1 125 ? -23.757 -42.498 45.933 1.00 52.43 113 LEU B N 1
ATOM 3309 C CA . LEU B 1 125 ? -23.915 -43.071 44.588 1.00 52.38 113 LEU B CA 1
ATOM 3310 C C . LEU B 1 125 ? -22.982 -42.409 43.572 1.00 52.60 113 LEU B C 1
ATOM 3311 O O . LEU B 1 125 ? -22.533 -43.064 42.634 1.00 52.75 113 LEU B O 1
ATOM 3316 N N . THR B 1 126 ? -22.695 -41.118 43.758 1.00 52.51 114 THR B N 1
ATOM 3317 C CA . THR B 1 126 ? -21.755 -40.423 42.871 1.00 52.35 114 THR B CA 1
ATOM 3318 C C . THR B 1 126 ? -20.327 -40.748 43.250 1.00 52.41 114 THR B C 1
ATOM 3319 O O . THR B 1 126 ? -19.459 -40.799 42.383 1.00 52.79 114 THR B O 1
ATOM 3323 N N . HIS B 1 127 ? -20.074 -40.995 44.532 1.00 52.30 115 HIS B N 1
ATOM 3324 C CA . HIS B 1 127 ? -18.759 -41.478 44.941 1.00 52.35 115 HIS B CA 1
ATOM 3325 C C . HIS B 1 127 ? -18.529 -42.832 44.284 1.00 52.34 115 HIS B C 1
ATOM 3326 O O . HIS B 1 127 ? -17.439 -43.150 43.807 1.00 52.99 115 HIS B O 1
ATOM 3333 N N . GLN B 1 128 ? -19.587 -43.614 44.226 1.00 52.01 116 GLN B N 1
ATOM 3334 C CA . GLN B 1 128 ? -19.499 -44.971 43.751 1.00 51.90 116 GLN B CA 1
ATOM 3335 C C . GLN B 1 128 ? -19.342 -44.987 42.227 1.00 51.50 116 GLN B C 1
ATOM 3336 O O . GLN B 1 128 ? -18.632 -45.824 41.684 1.00 51.65 116 GLN B O 1
ATOM 3342 N N . ARG B 1 129 ? -19.980 -44.040 41.543 1.00 51.08 117 ARG B N 1
ATOM 3343 C CA . ARG B 1 129 ? -19.812 -43.884 40.102 1.00 50.47 117 ARG B CA 1
ATOM 3344 C C . ARG B 1 129 ? -18.374 -43.547 39.726 1.00 51.10 117 ARG B C 1
ATOM 3345 O O . ARG B 1 129 ? -17.813 -44.121 38.790 1.00 51.34 117 ARG B O 1
ATOM 3353 N N . GLY B 1 130 ? -17.779 -42.602 40.445 1.00 51.25 118 GLY B N 1
ATOM 3354 C CA . GLY B 1 130 ? -16.387 -42.260 40.228 1.00 51.38 118 GLY B CA 1
ATOM 3355 C C . GLY B 1 130 ? -15.509 -43.460 40.491 1.00 51.83 118 GLY B C 1
ATOM 3356 O O . GLY B 1 130 ? -14.622 -43.793 39.681 1.00 51.96 118 GLY B O 1
ATOM 3357 N N . LYS B 1 131 ? -15.783 -44.135 41.610 1.00 52.07 119 LYS B N 1
ATOM 3358 C CA . LYS B 1 131 ? -14.965 -45.265 42.052 1.00 52.25 119 LYS B CA 1
ATOM 3359 C C . LYS B 1 131 ? -15.059 -46.440 41.084 1.00 52.03 119 LYS B C 1
ATOM 3360 O O . LYS B 1 131 ? -14.057 -47.117 40.819 1.00 51.88 119 LYS B O 1
ATOM 3366 N N . MET B 1 132 ? -16.253 -46.662 40.545 1.00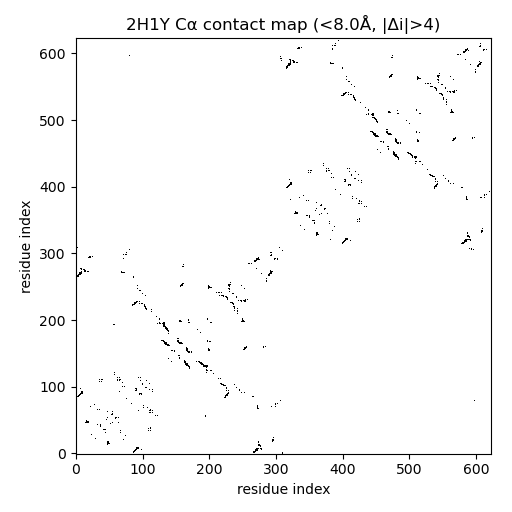 52.04 120 MET B N 1
ATOM 3367 C CA . MET B 1 132 ? -16.460 -47.742 39.590 1.00 52.88 120 MET B CA 1
ATOM 3368 C C . MET B 1 132 ? -15.888 -47.445 38.208 1.00 53.51 120 MET B C 1
ATOM 3369 O O . MET B 1 132 ? -15.561 -48.365 37.468 1.00 53.56 120 MET B O 1
ATOM 3374 N N . MET B 1 133 ? -15.754 -46.169 37.864 1.00 54.52 121 MET B N 1
ATOM 3375 C CA . MET B 1 133 ? -15.093 -45.793 36.610 1.00 55.66 121 MET B CA 1
ATOM 3376 C C . MET B 1 133 ? -13.581 -45.988 36.674 1.00 57.07 121 MET B C 1
ATOM 3377 O O . MET B 1 133 ? -12.973 -46.465 35.706 1.00 57.33 121 MET B O 1
ATOM 3382 N N . GLN B 1 134 ? -12.965 -45.618 37.799 1.00 58.23 122 GLN B N 1
ATOM 3383 C CA . GLN B 1 134 ? -11.537 -45.880 37.959 1.00 59.79 122 GLN B CA 1
ATOM 3384 C C . GLN B 1 134 ? -11.241 -47.378 37.932 1.00 59.87 122 GLN B C 1
ATOM 3385 O O . GLN B 1 134 ? -10.401 -47.823 37.163 1.00 60.27 122 GLN B O 1
ATOM 3391 N N . GLU B 1 135 ? -11.964 -48.147 38.742 1.00 60.70 123 GLU B N 1
ATOM 3392 C CA . GLU B 1 135 ? -11.788 -49.600 38.827 1.00 61.43 123 GLU B CA 1
ATOM 3393 C C . GLU B 1 135 ? -11.877 -50.286 37.474 1.00 61.47 123 GLU B C 1
ATOM 3394 O O . GLU B 1 135 ? -11.089 -51.191 37.173 1.00 61.24 123 GLU B O 1
ATOM 3400 N N . ALA B 1 136 ? -12.847 -49.857 36.672 1.00 61.57 124 ALA B N 1
ATOM 3401 C CA . ALA B 1 136 ? -13.102 -50.464 35.386 1.00 62.14 124 ALA B CA 1
ATOM 3402 C C . ALA B 1 136 ? -11.962 -50.200 34.416 1.00 62.63 124 ALA B C 1
ATOM 3403 O O . ALA B 1 136 ? -11.638 -51.044 33.588 1.00 62.80 124 ALA B O 1
ATOM 3405 N N . CYS B 1 137 ? -11.349 -49.027 34.540 1.00 63.23 125 CYS B N 1
ATOM 3406 C CA . CYS B 1 137 ? -10.303 -48.590 33.624 1.00 63.54 125 CYS B CA 1
ATOM 3407 C C . CYS B 1 137 ? -8.886 -48.887 34.131 1.00 64.43 125 CYS B C 1
ATOM 3408 O O . CYS B 1 137 ? -7.888 -48.565 33.460 1.00 64.49 125 CYS B O 1
ATOM 3411 N N . ALA B 1 138 ? -8.814 -49.510 35.308 1.00 65.06 126 ALA B N 1
ATOM 3412 C CA . ALA B 1 138 ? -7.555 -49.934 35.912 1.00 65.84 126 ALA B CA 1
ATOM 3413 C C . ALA B 1 138 ? -6.787 -50.876 34.999 1.00 66.28 126 ALA B C 1
ATOM 3414 O O . ALA B 1 138 ? -7.342 -51.847 34.471 1.00 66.06 126 ALA B O 1
ATOM 3416 N N . ASN B 1 139 ? -5.508 -50.560 34.819 1.00 67.06 127 ASN B N 1
ATOM 3417 C CA . ASN B 1 139 ? -4.591 -51.346 33.991 1.00 68.24 127 ASN B CA 1
ATOM 3418 C C . ASN B 1 139 ? -5.135 -51.539 32.586 1.00 68.68 127 ASN B C 1
ATOM 3419 O O . ASN B 1 139 ? -5.401 -52.660 32.149 1.00 69.24 127 ASN B O 1
ATOM 3424 N N . LYS B 1 140 ? -5.337 -50.419 31.905 1.00 68.81 128 LYS B N 1
ATOM 3425 C CA . LYS B 1 140 ? -5.747 -50.408 30.510 1.00 68.89 128 LYS B CA 1
ATOM 3426 C C . LYS B 1 140 ? -5.271 -49.097 29.911 1.00 68.57 128 LYS B C 1
ATOM 3427 O O . LYS B 1 140 ? -5.560 -48.797 28.754 1.00 68.49 128 LYS B O 1
ATOM 3433 N N . ASP B 1 141 ? -4.534 -48.324 30.711 1.00 68.54 129 ASP B N 1
ATOM 3434 C CA . ASP B 1 141 ? -3.975 -47.042 30.274 1.00 68.54 129 ASP B CA 1
ATOM 3435 C C . ASP B 1 141 ? -5.042 -46.167 29.579 1.00 68.36 129 ASP B C 1
ATOM 3436 O O . ASP B 1 141 ? -4.771 -45.505 28.568 1.00 68.36 129 ASP B O 1
ATOM 3441 N N . ALA B 1 142 ? -6.260 -46.184 30.125 1.00 68.03 130 ALA B N 1
ATOM 3442 C CA . ALA B 1 142 ? -7.395 -45.459 29.542 1.00 67.59 130 ALA B CA 1
ATOM 3443 C C . ALA B 1 142 ? -7.202 -43.949 29.645 1.00 67.32 130 ALA B C 1
ATOM 3444 O O . ALA B 1 142 ? -6.477 -43.471 30.527 1.00 67.65 130 ALA B O 1
ATOM 3446 N N . SER B 1 143 ? -7.834 -43.211 28.730 1.00 66.68 131 SER B N 1
ATOM 3447 C CA . SER B 1 143 ? -7.763 -41.750 28.714 1.00 66.05 131 SER B CA 1
ATOM 3448 C C . SER B 1 143 ? -8.899 -41.116 27.911 1.00 65.50 131 SER B C 1
ATOM 3449 O O . SER B 1 143 ? -9.676 -41.800 27.256 1.00 65.39 131 SER B O 1
ATOM 3452 N N . MET B 1 144 ? -8.987 -39.796 27.965 1.00 65.22 132 MET B N 1
ATOM 3453 C CA . MET B 1 144 ? -9.927 -39.058 27.135 1.00 65.10 132 MET B CA 1
ATOM 3454 C C . MET B 1 144 ? -9.251 -37.852 26.490 1.00 65.02 132 MET B C 1
ATOM 3455 O O . MET B 1 144 ? -8.453 -37.156 27.132 1.00 65.06 132 MET B O 1
ATOM 3460 N N . MET B 1 145 ? -9.587 -37.611 25.223 1.00 64.79 133 MET B N 1
ATOM 3461 C CA . MET B 1 145 ? -8.934 -36.589 24.419 1.00 64.85 133 MET B CA 1
ATOM 3462 C C . MET B 1 145 ? -9.946 -35.624 23.818 1.00 64.51 133 MET B C 1
ATOM 3463 O O . MET B 1 145 ? -10.901 -36.043 23.178 1.00 64.40 133 MET B O 1
ATOM 3468 N N . VAL B 1 146 ? -9.733 -34.332 24.028 1.00 64.53 134 VAL B N 1
ATOM 3469 C CA . VAL B 1 146 ? -10.601 -33.315 23.449 1.00 64.68 134 VAL B CA 1
ATOM 3470 C C . VAL B 1 146 ? -10.133 -32.963 22.035 1.00 65.10 134 VAL B C 1
ATOM 3471 O O . VAL B 1 146 ? -8.959 -32.632 21.811 1.00 65.05 134 VAL B O 1
ATOM 3475 N N . VAL B 1 147 ? -11.066 -33.059 21.090 1.00 65.19 135 VAL B N 1
ATOM 3476 C CA . VAL B 1 147 ? -10.853 -32.651 19.712 1.00 65.19 135 VAL B CA 1
ATOM 3477 C C . VAL B 1 147 ? -11.733 -31.447 19.404 1.00 65.67 135 VAL B C 1
ATOM 3478 O O . VAL B 1 147 ? -12.950 -31.492 19.602 1.00 65.48 135 VAL B O 1
ATOM 3482 N N . LEU B 1 148 ? -11.110 -30.366 18.939 1.00 66.31 136 LEU B N 1
ATOM 3483 C CA . LEU B 1 148 ? -11.846 -29.192 18.478 1.00 66.60 136 LEU B CA 1
ATOM 3484 C C . LEU B 1 148 ? -11.549 -28.922 16.997 1.00 66.85 136 LEU B C 1
ATOM 3485 O O . LEU B 1 148 ? -10.390 -28.881 16.572 1.00 66.74 136 LEU B O 1
ATOM 3490 N N . GLY B 1 149 ? -12.617 -28.793 16.216 1.00 67.30 137 GLY B N 1
ATOM 3491 C CA . GLY B 1 149 ? -12.523 -28.476 14.794 1.00 67.79 137 GLY B CA 1
ATOM 3492 C C . GLY B 1 149 ? -12.660 -29.612 13.790 1.00 68.30 137 GLY B C 1
ATOM 3493 O O . GLY B 1 149 ? -12.031 -29.564 12.736 1.00 69.14 137 GLY B O 1
ATOM 3494 N N . VAL B 1 150 ? -13.476 -30.627 14.085 1.00 68.51 138 VAL B N 1
ATOM 3495 C CA . VAL B 1 150 ? -13.655 -31.772 13.177 1.00 68.67 138 VAL B CA 1
ATOM 3496 C C . VAL B 1 150 ? -15.089 -32.285 13.281 1.00 69.09 138 VAL B C 1
ATOM 3497 O O . VAL B 1 150 ? -15.543 -32.635 14.366 1.00 68.96 138 VAL B O 1
ATOM 3501 N N . SER B 1 151 ? -15.794 -32.348 12.155 1.00 69.79 139 SER B N 1
ATOM 3502 C CA . SER B 1 151 ? -17.218 -32.679 12.172 1.00 70.64 139 SER B CA 1
ATOM 3503 C C . SER B 1 151 ? -17.521 -33.900 13.046 1.00 71.29 139 SER B C 1
ATOM 3504 O O . SER B 1 151 ? -16.732 -34.843 13.125 1.00 71.27 139 SER B O 1
ATOM 3507 N N . GLU B 1 152 ? -18.679 -33.848 13.696 1.00 72.15 140 GLU B N 1
ATOM 3508 C CA . GLU B 1 152 ? -19.164 -34.889 14.592 1.00 72.97 140 GLU B CA 1
ATOM 3509 C C . GLU B 1 152 ? -19.638 -36.135 13.842 1.00 73.34 140 GLU B C 1
ATOM 3510 O O . GLU B 1 152 ? -20.417 -36.932 14.376 1.00 73.99 140 GLU B O 1
ATOM 3516 N N . GLU B 1 153 ? -19.146 -36.313 12.617 1.00 73.52 141 GLU B N 1
ATOM 3517 C CA . GLU B 1 153 ? -19.589 -37.397 11.736 1.00 73.69 141 GLU B CA 1
ATOM 3518 C C . GLU B 1 153 ? -18.397 -38.055 11.042 1.00 73.32 141 GLU B C 1
ATOM 3519 O O . GLU B 1 153 ? -18.400 -39.266 10.802 1.00 73.16 141 GLU B O 1
ATOM 3525 N N . SER B 1 154 ? -17.392 -37.246 10.714 1.00 73.09 142 SER B N 1
ATOM 3526 C CA . SER B 1 154 ? -16.132 -37.766 10.182 1.00 73.08 142 SER B CA 1
ATOM 3527 C C . SER B 1 154 ? -15.284 -38.364 11.304 1.00 73.11 142 SER B C 1
ATOM 3528 O O . SER B 1 154 ? -14.541 -39.317 11.078 1.00 73.13 142 SER B O 1
ATOM 3531 N N . LEU B 1 155 ? -15.420 -37.816 12.512 1.00 73.23 143 LEU B N 1
ATOM 3532 C CA . LEU B 1 155 ? -14.859 -38.434 13.716 1.00 73.48 143 LEU B CA 1
ATOM 3533 C C . LEU B 1 155 ? -15.555 -39.747 14.078 1.00 73.74 143 LEU B C 1
ATOM 3534 O O . LEU B 1 155 ? -14.930 -40.638 14.640 1.00 73.69 143 LEU B O 1
ATOM 3539 N N . LEU B 1 156 ? -16.849 -39.852 13.771 1.00 74.29 144 LEU B N 1
ATOM 3540 C CA . LEU B 1 156 ? -17.617 -41.079 13.990 1.00 74.68 144 LEU B CA 1
ATOM 3541 C C . LEU B 1 156 ? -17.157 -42.197 13.047 1.00 75.02 144 LEU B C 1
ATOM 3542 O O . LEU B 1 156 ? -17.156 -43.380 13.420 1.00 75.19 144 LEU B O 1
ATOM 3547 N N . SER B 1 157 ? -16.754 -41.816 11.837 1.00 75.14 145 SER B N 1
ATOM 3548 C CA . SER B 1 157 ? -16.300 -42.777 10.843 1.00 75.31 145 SER B CA 1
ATOM 3549 C C . SER B 1 157 ? -14.991 -43.430 11.258 1.00 75.56 145 SER B C 1
ATOM 3550 O O . SER B 1 157 ? -14.845 -44.646 11.136 1.00 75.70 145 SER B O 1
ATOM 3553 N N . LEU B 1 158 ? -14.058 -42.624 11.762 1.00 75.70 146 LEU B N 1
ATOM 3554 C CA . LEU B 1 158 ? -12.724 -43.102 12.142 1.00 76.13 146 LEU B CA 1
ATOM 3555 C C . LEU B 1 158 ? -12.739 -44.053 13.323 1.00 76.19 146 LEU B C 1
ATOM 3556 O O . LEU B 1 158 ? -12.017 -45.056 13.331 1.00 76.42 146 LEU B O 1
ATOM 3561 N N . CYS B 1 159 ? -13.533 -43.710 14.337 1.00 76.14 147 CYS B N 1
ATOM 3562 C CA . CYS B 1 159 ? -13.649 -44.523 15.545 1.00 75.98 147 CYS B CA 1
ATOM 3563 C C . CYS B 1 159 ? -14.218 -45.884 15.193 1.00 75.97 147 CYS B C 1
ATOM 3564 O O . CYS B 1 159 ? -13.965 -46.869 15.892 1.00 75.99 147 CYS B O 1
ATOM 3567 N N . GLN B 1 160 ? -14.961 -45.910 14.086 1.00 75.87 148 GLN B N 1
ATOM 3568 C CA . GLN B 1 160 ? -15.563 -47.108 13.523 1.00 76.13 148 GLN B CA 1
ATOM 3569 C C . GLN B 1 160 ? -14.506 -48.002 12.860 1.00 76.28 148 GLN B C 1
ATOM 3570 O O . GLN B 1 160 ? -14.759 -49.187 12.594 1.00 76.37 148 GLN B O 1
ATOM 3576 N N . ARG B 1 161 ? -13.328 -47.430 12.596 1.00 75.97 149 ARG B N 1
ATOM 3577 C CA . ARG B 1 161 ? -12.232 -48.153 11.938 1.00 75.95 149 ARG B CA 1
ATOM 3578 C C . ARG B 1 161 ? -11.051 -48.377 12.879 1.00 75.49 149 ARG B C 1
ATOM 3579 O O . ARG B 1 161 ? -10.364 -49.399 12.790 1.00 75.63 149 ARG B O 1
ATOM 3587 N N . THR B 1 162 ? -10.823 -47.410 13.768 1.00 74.83 150 THR B N 1
ATOM 3588 C CA . THR B 1 162 ? -9.749 -47.468 14.754 1.00 73.93 150 THR B CA 1
ATOM 3589 C C . THR B 1 162 ? -10.228 -48.272 15.949 1.00 73.56 150 THR B C 1
ATOM 3590 O O . THR B 1 162 ? -11.361 -48.104 16.406 1.00 73.55 150 THR B O 1
ATOM 3594 N N . LYS B 1 163 ? -9.368 -49.144 16.454 1.00 72.84 151 LYS B N 1
ATOM 3595 C CA . LYS B 1 163 ? -9.686 -49.867 17.663 1.00 72.68 151 LYS B CA 1
ATOM 3596 C C . LYS B 1 163 ? -9.294 -49.032 18.884 1.00 71.92 151 LYS B C 1
ATOM 3597 O O . LYS B 1 163 ? -8.590 -48.031 18.741 1.00 72.15 151 LYS B O 1
ATOM 3603 N N . ASN B 1 164 ? -9.755 -49.443 20.069 1.00 70.81 152 ASN B N 1
ATOM 3604 C CA . ASN B 1 164 ? -9.433 -48.776 21.344 1.00 69.70 152 ASN B CA 1
ATOM 3605 C C . ASN B 1 164 ? -9.721 -47.276 21.360 1.00 68.63 152 ASN B C 1
ATOM 3606 O O . ASN B 1 164 ? -9.061 -46.503 22.067 1.00 68.31 152 ASN B O 1
ATOM 3611 N N . VAL B 1 165 ? -10.721 -46.883 20.575 1.00 67.28 153 VAL B N 1
ATOM 3612 C CA . VAL B 1 165 ? -11.076 -45.488 20.386 1.00 65.92 153 VAL B CA 1
ATOM 3613 C C . VAL B 1 165 ? -12.561 -45.399 20.029 1.00 64.96 153 VAL B C 1
ATOM 3614 O O . VAL B 1 165 ? -13.002 -46.004 19.047 1.00 65.35 153 VAL B O 1
ATOM 3618 N N . TRP B 1 166 ? -13.323 -44.674 20.848 1.00 63.10 154 TRP B N 1
ATOM 3619 C CA . TRP B 1 166 ? -14.724 -44.392 20.568 1.00 61.67 154 TRP B CA 1
ATOM 3620 C C . TRP B 1 166 ? -14.968 -42.909 20.707 1.00 60.73 154 TRP B C 1
ATOM 3621 O O . TRP B 1 166 ? -14.118 -42.192 21.228 1.00 60.59 154 TRP B O 1
ATOM 3632 N N . CYS B 1 167 ? -16.129 -42.456 20.240 1.00 59.71 155 CYS B N 1
ATOM 3633 C CA . CYS B 1 167 ? -16.652 -41.132 20.578 1.00 59.17 155 CYS B CA 1
ATOM 3634 C C . CYS B 1 167 ? -17.280 -41.119 21.993 1.00 58.03 155 CYS B C 1
ATOM 3635 O O . CYS B 1 167 ? -17.939 -42.080 22.388 1.00 58.01 155 CYS B O 1
ATOM 3638 N N . ALA B 1 168 ? -17.079 -40.037 22.747 1.00 56.69 156 ALA B N 1
ATOM 3639 C CA . ALA B 1 168 ? -17.584 -39.954 24.127 1.00 55.43 156 ALA B CA 1
ATOM 3640 C C . ALA B 1 168 ? -18.523 -38.776 24.389 1.00 54.53 156 ALA B C 1
ATOM 3641 O O . ALA B 1 168 ? -19.561 -38.951 25.011 1.00 54.58 156 ALA B O 1
ATOM 3643 N N . ASN B 1 169 ? -18.149 -37.578 23.941 1.00 53.46 157 ASN B N 1
ATOM 3644 C CA . ASN B 1 169 ? -18.991 -36.389 24.091 1.00 52.37 157 ASN B CA 1
ATOM 3645 C C . ASN B 1 169 ? -19.193 -35.701 22.763 1.00 51.46 157 ASN B C 1
ATOM 3646 O O . ASN B 1 169 ? -18.230 -35.423 22.071 1.00 51.08 157 ASN B O 1
ATOM 3651 N N . PHE B 1 170 ? -20.436 -35.390 22.432 1.00 50.54 158 PHE B N 1
ATOM 3652 C CA . PHE B 1 170 ? -20.708 -34.428 21.376 1.00 49.79 158 PHE B CA 1
ATOM 3653 C C . PHE B 1 170 ? -21.130 -33.155 22.070 1.00 49.13 158 PHE B C 1
ATOM 3654 O O . PHE B 1 170 ? -22.286 -33.013 22.487 1.00 48.91 158 PHE B O 1
ATOM 3662 N N . ASN B 1 171 ? -20.181 -32.234 22.211 1.00 48.39 159 ASN B N 1
ATOM 3663 C CA . ASN B 1 171 ? -20.400 -31.059 23.044 1.00 47.91 159 ASN B CA 1
ATOM 3664 C C . ASN B 1 171 ? -20.835 -29.820 22.290 1.00 48.66 159 ASN B C 1
ATOM 3665 O O . ASN B 1 171 ? -21.133 -28.792 22.913 1.00 48.46 159 ASN B O 1
ATOM 3670 N N . GLY B 1 172 ? -20.892 -29.929 20.960 1.00 49.47 160 GLY B N 1
ATOM 3671 C CA . GLY B 1 172 ? -21.282 -28.821 20.100 1.00 50.74 160 GLY B CA 1
ATOM 3672 C C . GLY B 1 172 ? -20.067 -27.989 19.730 1.00 52.00 160 GLY B C 1
ATOM 3673 O O . GLY B 1 172 ? -18.946 -28.284 20.181 1.00 51.71 160 GLY B O 1
ATOM 3674 N N . GLY B 1 173 ? -20.275 -26.952 18.909 1.00 52.92 161 GLY B N 1
ATOM 3675 C CA . GLY B 1 173 ? -19.162 -26.144 18.396 1.00 53.99 161 GLY B CA 1
ATOM 3676 C C . GLY B 1 173 ? -17.985 -27.013 17.980 1.00 54.87 161 GLY B C 1
ATOM 3677 O O . GLY B 1 173 ? -16.840 -26.669 18.223 1.00 55.28 161 GLY B O 1
ATOM 3678 N N . MET B 1 174 ? -18.289 -28.156 17.368 1.00 55.94 162 MET B N 1
ATOM 3679 C CA . MET B 1 174 ? -17.299 -29.165 16.956 1.00 56.85 162 MET B CA 1
ATOM 3680 C C . MET B 1 174 ? -16.242 -29.526 18.022 1.00 57.07 162 MET B C 1
ATOM 3681 O O . MET B 1 174 ? -15.102 -29.869 17.687 1.00 57.99 162 MET B O 1
ATOM 3686 N N . GLN B 1 175 ? -16.610 -29.434 19.297 1.00 57.18 163 GLN B N 1
ATOM 3687 C CA . GLN B 1 175 ? -15.801 -30.018 20.360 1.00 56.97 163 GLN B CA 1
ATOM 3688 C C . GLN B 1 175 ? -16.323 -31.426 20.610 1.00 56.82 163 GLN B C 1
ATOM 3689 O O . GLN B 1 175 ? -17.485 -31.619 20.981 1.00 56.65 163 GLN B O 1
ATOM 3695 N N . VAL B 1 176 ? -15.465 -32.406 20.360 1.00 56.65 164 VAL B N 1
ATOM 3696 C CA . VAL B 1 176 ? -15.824 -33.805 20.510 1.00 56.72 164 VAL B CA 1
ATOM 3697 C C . VAL B 1 176 ? -14.757 -34.507 21.369 1.00 57.31 164 VAL B C 1
ATOM 3698 O O . VAL B 1 176 ? -13.563 -34.450 21.062 1.00 57.39 164 VAL B O 1
ATOM 3702 N N . VAL B 1 177 ? -15.187 -35.141 22.460 1.00 57.87 165 VAL B N 1
ATOM 3703 C CA . VAL B 1 177 ? -14.278 -35.908 23.319 1.00 58.31 165 VAL B CA 1
ATOM 3704 C C . VAL B 1 177 ? -14.211 -37.369 22.872 1.00 58.74 165 VAL B C 1
ATOM 3705 O O . VAL B 1 177 ? -15.233 -38.003 22.631 1.00 58.60 165 VAL B O 1
ATOM 3709 N N . LEU B 1 178 ? -12.995 -37.884 22.751 1.00 59.59 166 LEU B N 1
ATOM 3710 C CA . LEU B 1 178 ? -12.767 -39.274 22.386 1.00 60.71 166 LEU B CA 1
ATOM 3711 C C . LEU B 1 178 ? -12.263 -40.044 23.571 1.00 61.63 166 LEU B C 1
ATOM 3712 O O . LEU B 1 178 ? -11.637 -39.466 24.452 1.00 61.44 166 LEU B O 1
ATOM 3717 N N . ALA B 1 179 ? -12.512 -41.354 23.576 1.00 62.99 167 ALA B N 1
ATOM 3718 C CA . ALA B 1 179 ? -12.148 -42.198 24.712 1.00 64.09 167 ALA B CA 1
ATOM 3719 C C . ALA B 1 179 ? -11.440 -43.479 24.303 1.00 64.96 167 ALA B C 1
ATOM 3720 O O . ALA B 1 179 ? -11.730 -44.057 23.260 1.00 64.84 167 ALA B O 1
ATOM 3722 N N . GLY B 1 180 ? -10.509 -43.918 25.144 1.00 66.36 168 GLY B N 1
ATOM 3723 C CA . GLY B 1 180 ? -9.822 -45.183 24.924 1.00 68.43 168 GLY B CA 1
ATOM 3724 C C . GLY B 1 180 ? -8.430 -45.245 25.527 1.00 69.79 168 GLY B C 1
ATOM 3725 O O . GLY B 1 180 ? -8.140 -44.561 26.521 1.00 69.84 168 GLY B O 1
ATOM 3726 N N . VAL B 1 181 ? -7.579 -46.073 24.915 1.00 70.87 169 VAL B N 1
ATOM 3727 C CA . VAL B 1 181 ? -6.200 -46.271 25.352 1.00 71.94 169 VAL B CA 1
ATOM 3728 C C . VAL B 1 181 ? -5.370 -45.041 25.027 1.00 72.76 169 VAL B C 1
ATOM 3729 O O . VAL B 1 181 ? -5.470 -44.505 23.922 1.00 72.78 169 VAL B O 1
ATOM 3733 N N . LYS B 1 182 ? -4.555 -44.615 25.996 1.00 74.09 170 LYS B N 1
ATOM 3734 C CA . LYS B 1 182 ? -3.666 -43.444 25.874 1.00 75.43 170 LYS B CA 1
ATOM 3735 C C . LYS B 1 182 ? -2.831 -43.444 24.593 1.00 75.95 170 LYS B C 1
ATOM 3736 O O . LYS B 1 182 ? -2.742 -42.424 23.920 1.00 75.91 170 LYS B O 1
ATOM 3742 N N . ASP B 1 183 ? -2.226 -44.584 24.270 1.00 77.14 171 ASP B N 1
ATOM 3743 C CA . ASP B 1 183 ? -1.408 -44.727 23.059 1.00 78.28 171 ASP B CA 1
ATOM 3744 C C . ASP B 1 183 ? -2.192 -44.513 21.754 1.00 78.66 171 ASP B C 1
ATOM 3745 O O . ASP B 1 183 ? -1.773 -43.730 20.896 1.00 78.58 171 ASP B O 1
ATOM 3750 N N . ASP B 1 184 ? -3.325 -45.201 21.615 1.00 79.07 172 ASP B N 1
ATOM 3751 C CA . ASP B 1 184 ? -4.114 -45.158 20.384 1.00 79.66 172 ASP B CA 1
ATOM 3752 C C . ASP B 1 184 ? -4.674 -43.771 20.076 1.00 80.24 172 ASP B C 1
ATOM 3753 O O . ASP B 1 184 ? -4.771 -43.385 18.910 1.00 80.31 172 ASP B O 1
ATOM 3758 N N . LEU B 1 185 ? -5.038 -43.030 21.122 1.00 81.00 173 LEU B N 1
ATOM 3759 C CA . LEU B 1 185 ? -5.436 -41.632 20.977 1.00 81.78 173 LEU B CA 1
ATOM 3760 C C . LEU B 1 185 ? -4.214 -40.812 20.551 1.00 82.45 173 LEU B C 1
ATOM 3761 O O . LEU B 1 185 ? -4.240 -40.102 19.538 1.00 82.12 173 LEU B O 1
ATOM 3766 N N . LYS B 1 186 ? -3.145 -40.944 21.343 1.00 83.34 174 LYS B N 1
ATOM 3767 C CA . LYS B 1 186 ? -1.875 -40.223 21.158 1.00 84.09 174 LYS B CA 1
ATOM 3768 C C . LYS B 1 186 ? -1.276 -40.417 19.757 1.00 84.32 174 LYS B C 1
ATOM 3769 O O . LYS B 1 186 ? -0.795 -39.451 19.157 1.00 84.47 174 LYS B O 1
ATOM 3775 N N . ALA B 1 187 ? -1.328 -41.651 19.243 1.00 84.57 175 ALA B N 1
ATOM 3776 C CA . ALA B 1 187 ? -0.838 -41.970 17.894 1.00 84.85 175 ALA B CA 1
ATOM 3777 C C . ALA B 1 187 ? -1.882 -41.736 16.801 1.00 85.02 175 ALA B C 1
ATOM 3778 O O . ALA B 1 187 ? -1.720 -42.213 15.678 1.00 85.19 175 ALA B O 1
ATOM 3780 N N . LEU B 1 188 ? -2.942 -40.999 17.132 1.00 85.21 176 LEU B N 1
ATOM 3781 C CA . LEU B 1 188 ? -4.002 -40.672 16.177 1.00 85.33 176 LEU B CA 1
ATOM 3782 C C . LEU B 1 188 ? -4.080 -39.167 15.890 1.00 85.08 176 LEU B C 1
ATOM 3783 O O . LEU B 1 188 ? -4.925 -38.717 15.116 1.00 84.88 176 LEU B O 1
ATOM 3788 N N . GLU B 1 189 ? -3.182 -38.404 16.507 1.00 84.90 177 GLU B N 1
ATOM 3789 C CA . GLU B 1 189 ? -3.125 -36.948 16.343 1.00 84.88 177 GLU B CA 1
ATOM 3790 C C . GLU B 1 189 ? -2.650 -36.441 14.949 1.00 84.75 177 GLU B C 1
ATOM 3791 O O . GLU B 1 189 ? -3.132 -35.397 14.483 1.00 84.61 177 GLU B O 1
ATOM 3797 N N . PRO B 1 190 ? -1.691 -37.150 14.293 1.00 84.59 178 PRO B N 1
ATOM 3798 C CA . PRO B 1 190 ? -1.368 -36.795 12.905 1.00 84.35 178 PRO B CA 1
ATOM 3799 C C . PRO B 1 190 ? -2.592 -36.751 11.984 1.00 84.26 178 PRO B C 1
ATOM 3800 O O . PRO B 1 190 ? -2.875 -35.709 11.384 1.00 84.37 178 PRO B O 1
ATOM 3804 N N . THR B 1 191 ? -3.318 -37.862 11.888 1.00 83.95 179 THR B N 1
ATOM 3805 C CA . THR B 1 191 ? -4.496 -37.942 11.014 1.00 83.64 179 THR B CA 1
ATOM 3806 C C . THR B 1 191 ? -5.565 -36.903 11.372 1.00 83.52 179 THR B C 1
ATOM 3807 O O . THR B 1 191 ? -6.286 -36.409 10.505 1.00 83.26 179 THR B O 1
ATOM 3811 N N . LEU B 1 192 ? -5.643 -36.565 12.654 1.00 83.47 180 LEU B N 1
ATOM 3812 C CA . LEU B 1 192 ? -6.563 -35.536 13.120 1.00 83.27 180 LEU B CA 1
ATOM 3813 C C . LEU B 1 192 ? -6.092 -34.153 12.703 1.00 83.32 180 LEU B C 1
ATOM 3814 O O . LEU B 1 192 ? -6.906 -33.267 12.435 1.00 83.10 180 LEU B O 1
ATOM 3819 N N . LYS B 1 193 ? -4.774 -33.981 12.639 1.00 83.57 181 LYS B N 1
ATOM 3820 C CA . LYS B 1 193 ? -4.181 -32.743 12.147 1.00 83.87 181 LYS B CA 1
ATOM 3821 C C . LYS B 1 193 ? -4.511 -32.570 10.671 1.00 83.59 181 LYS B C 1
ATOM 3822 O O . LYS B 1 193 ? -4.736 -31.455 10.214 1.00 83.88 181 LYS B O 1
ATOM 3828 N N . GLU B 1 194 ? -4.559 -33.685 9.948 1.00 83.52 182 GLU B N 1
ATOM 3829 C CA . GLU B 1 194 ? -4.924 -33.703 8.533 1.00 83.47 182 GLU B CA 1
ATOM 3830 C C . GLU B 1 194 ? -6.334 -33.201 8.259 1.00 83.32 182 GLU B C 1
ATOM 3831 O O . GLU B 1 194 ? -6.574 -32.527 7.249 1.00 83.45 182 GLU B O 1
ATOM 3837 N N . MET B 1 195 ? -7.263 -33.555 9.145 1.00 82.88 183 MET B N 1
ATOM 3838 C CA . MET B 1 195 ? -8.675 -33.200 8.992 1.00 82.52 183 MET B CA 1
ATOM 3839 C C . MET B 1 195 ? -8.970 -31.808 9.545 1.00 82.20 183 MET B C 1
ATOM 3840 O O . MET B 1 195 ? -10.123 -31.470 9.816 1.00 82.11 183 MET B O 1
ATOM 3845 N N . GLY B 1 196 ? -7.911 -31.009 9.687 1.00 82.02 184 GLY B N 1
ATOM 3846 C CA . GLY B 1 196 ? -7.993 -29.641 10.178 1.00 81.73 184 GLY B CA 1
ATOM 3847 C C . GLY B 1 196 ? -8.389 -29.538 11.639 1.00 81.63 184 GLY B C 1
ATOM 3848 O O . GLY B 1 196 ? -9.337 -28.826 11.978 1.00 81.49 184 GLY B O 1
ATOM 3849 N N . ALA B 1 197 ? -7.680 -30.256 12.508 1.00 81.30 185 ALA B N 1
ATOM 3850 C CA . ALA B 1 197 ? -7.916 -30.127 13.939 1.00 81.13 185 ALA B CA 1
ATOM 3851 C C . ALA B 1 197 ? -7.204 -28.875 14.432 1.00 81.07 185 ALA B C 1
ATOM 3852 O O . ALA B 1 197 ? -5.999 -28.714 14.227 1.00 80.98 185 ALA B O 1
ATOM 3854 N N . LYS B 1 198 ? -7.964 -27.984 15.061 1.00 80.91 186 LYS B N 1
ATOM 3855 C CA . LYS B 1 198 ? -7.429 -26.712 15.535 1.00 80.67 186 LYS B CA 1
ATOM 3856 C C . LYS B 1 198 ? -6.756 -26.812 16.907 1.00 80.45 186 LYS B C 1
ATOM 3857 O O . LYS B 1 198 ? -6.071 -25.879 17.343 1.00 80.50 186 LYS B O 1
ATOM 3863 N N . ARG B 1 199 ? -6.957 -27.951 17.567 1.00 80.24 187 ARG B N 1
ATOM 3864 C CA . ARG B 1 199 ? -6.371 -28.252 18.878 1.00 80.22 187 ARG B CA 1
ATOM 3865 C C . ARG B 1 199 ? -6.703 -29.695 19.262 1.00 79.77 187 ARG B C 1
ATOM 3866 O O . ARG B 1 199 ? -7.735 -30.234 18.857 1.00 79.45 187 ARG B O 1
ATOM 3874 N N . VAL B 1 200 ? -5.813 -30.322 20.023 1.00 79.48 188 VAL B N 1
ATOM 3875 C CA . VAL B 1 200 ? -6.034 -31.679 20.505 1.00 79.10 188 VAL B CA 1
ATOM 3876 C C . VAL B 1 200 ? -5.411 -31.797 21.887 1.00 78.98 188 VAL B C 1
ATOM 3877 O O . VAL B 1 200 ? -4.192 -31.854 22.023 1.00 79.35 188 VAL B O 1
ATOM 3881 N N . VAL B 1 201 ? -6.246 -31.811 22.918 1.00 78.72 189 VAL B N 1
ATOM 3882 C CA . VAL B 1 201 ? -5.736 -31.856 24.284 1.00 78.45 189 VAL B CA 1
ATOM 3883 C C . VAL B 1 201 ? -6.253 -33.061 25.056 1.00 78.36 189 VAL B C 1
ATOM 3884 O O . VAL B 1 201 ? -7.447 -33.362 25.054 1.00 78.16 189 VAL B O 1
ATOM 3888 N N . PHE B 1 202 ? -5.325 -33.746 25.713 1.00 78.39 190 PHE B N 1
ATOM 3889 C CA . PHE B 1 202 ? -5.660 -34.836 26.608 1.00 78.39 190 PHE B CA 1
ATOM 3890 C C . PHE B 1 202 ? -6.198 -34.297 27.925 1.00 78.42 190 PHE B C 1
ATOM 3891 O O . PHE B 1 202 ? -5.835 -33.197 28.355 1.00 78.37 190 PHE B O 1
ATOM 3899 N N . LEU B 1 203 ? -7.073 -35.080 28.551 1.00 78.68 191 LEU B N 1
ATOM 3900 C CA . LEU B 1 203 ? -7.695 -34.702 29.822 1.00 78.92 191 LEU B CA 1
ATOM 3901 C C . LEU B 1 203 ? -7.021 -35.425 30.981 1.00 78.98 191 LEU B C 1
ATOM 3902 O O . LEU B 1 203 ? -6.774 -36.634 30.919 1.00 78.96 191 LEU B O 1
ATOM 3907 N N . GLU B 1 204 ? -6.721 -34.671 32.036 1.00 79.21 192 GLU B N 1
ATOM 3908 C CA . GLU B 1 204 ? -5.997 -35.204 33.189 1.00 79.17 192 GLU B CA 1
ATOM 3909 C C . GLU B 1 204 ? -6.878 -36.207 33.946 1.00 78.73 192 GLU B C 1
ATOM 3910 O O . GLU B 1 204 ? -7.568 -35.856 34.908 1.00 78.85 192 GLU B O 1
ATOM 3916 N N . MET B 1 205 ? -6.865 -37.449 33.456 1.00 78.01 193 MET B N 1
ATOM 3917 C CA . MET B 1 205 ? -7.648 -38.560 34.010 1.00 77.53 193 MET B CA 1
ATOM 3918 C C . MET B 1 205 ? -7.257 -39.884 33.347 1.00 76.70 193 MET B C 1
ATOM 3919 O O . MET B 1 205 ? -7.258 -40.003 32.119 1.00 76.92 193 MET B O 1
ATOM 3924 N N . SER B 1 206 ? -6.920 -40.877 34.159 1.00 75.49 194 SER B N 1
ATOM 3925 C CA . SER B 1 206 ? -6.630 -42.208 33.642 1.00 74.28 194 SER B CA 1
ATOM 3926 C C . SER B 1 206 ? -7.922 -43.034 33.581 1.00 73.43 194 SER B C 1
ATOM 3927 O O . SER B 1 206 ? -7.964 -44.196 34.002 1.00 73.52 194 SER B O 1
ATOM 3930 N N . VAL B 1 207 ? -8.976 -42.404 33.055 1.00 72.22 195 VAL B N 1
ATOM 3931 C CA . VAL B 1 207 ? -10.296 -43.029 32.869 1.00 70.66 195 VAL B CA 1
ATOM 3932 C C . VAL B 1 207 ? -10.883 -42.659 31.499 1.00 69.32 195 VAL B C 1
ATOM 3933 O O . VAL B 1 207 ? -10.679 -41.545 30.995 1.00 69.47 195 VAL B O 1
ATOM 3937 N N . ALA B 1 208 ? -11.600 -43.604 30.900 1.00 67.45 196 ALA B N 1
ATOM 3938 C CA . ALA B 1 208 ? -12.223 -43.391 29.598 1.00 65.57 196 ALA B CA 1
ATOM 3939 C C . ALA B 1 208 ? -13.725 -43.718 29.608 1.00 64.11 196 ALA B C 1
ATOM 3940 O O . ALA B 1 208 ? -14.126 -44.832 29.263 1.00 63.78 196 ALA B O 1
ATOM 3942 N N . SER B 1 209 ? -14.547 -42.737 29.977 1.00 62.18 197 SER B N 1
ATOM 3943 C CA . SER B 1 209 ? -15.994 -42.952 30.071 1.00 60.65 197 SER B CA 1
ATOM 3944 C C . SER B 1 209 ? -16.723 -42.970 28.726 1.00 60.08 197 SER B C 1
ATOM 3945 O O . SER B 1 209 ? -16.155 -42.636 27.686 1.00 59.83 197 SER B O 1
ATOM 3948 N N . HIS B 1 210 ? -17.985 -43.392 28.781 1.00 59.35 198 HIS B N 1
ATOM 3949 C CA . HIS B 1 210 ? -18.928 -43.297 27.670 1.00 58.59 198 HIS B CA 1
ATOM 3950 C C . HIS B 1 210 ? -18.529 -44.118 26.456 1.00 59.04 198 HIS B C 1
ATOM 3951 O O . HIS B 1 210 ? -18.654 -43.679 25.318 1.00 59.14 198 HIS B O 1
ATOM 3958 N N . CYS B 1 211 ? -18.063 -45.330 26.731 1.00 59.47 199 CYS B N 1
ATOM 3959 C CA . CYS B 1 211 ? -17.719 -46.300 25.711 1.00 60.16 199 CYS B CA 1
ATOM 3960 C C . CYS B 1 211 ? -17.641 -47.672 26.385 1.00 60.25 199 CYS B C 1
ATOM 3961 O O . CYS B 1 211 ? -17.699 -47.743 27.612 1.00 60.67 199 CYS B O 1
ATOM 3964 N N . PRO B 1 212 ? -17.522 -48.761 25.594 1.00 59.98 200 PRO B N 1
ATOM 3965 C CA . PRO B 1 212 ? -17.396 -50.123 26.101 1.00 59.66 200 PRO B CA 1
ATOM 3966 C C . PRO B 1 212 ? -16.458 -50.381 27.288 1.00 59.51 200 PRO B C 1
ATOM 3967 O O . PRO B 1 212 ? -16.646 -51.393 27.969 1.00 60.04 200 PRO B O 1
ATOM 3971 N N . PHE B 1 213 ? -15.490 -49.503 27.563 1.00 59.02 201 PHE B N 1
ATOM 3972 C CA . PHE B 1 213 ? -14.602 -49.688 28.732 1.00 58.89 201 PHE B CA 1
ATOM 3973 C C . PHE B 1 213 ? -15.334 -49.799 30.071 1.00 58.28 201 PHE B C 1
ATOM 3974 O O . PHE B 1 213 ? -14.778 -50.301 31.054 1.00 58.08 201 PHE B O 1
ATOM 3982 N N . LEU B 1 214 ? -16.570 -49.315 30.107 1.00 57.56 202 LEU B N 1
ATOM 3983 C CA . LEU B 1 214 ? -17.314 -49.226 31.345 1.00 57.35 202 LEU B CA 1
ATOM 3984 C C . LEU B 1 214 ? -18.304 -50.360 31.520 1.00 57.36 202 LEU B C 1
ATOM 3985 O O . LEU B 1 214 ? -19.071 -50.348 32.477 1.00 57.97 202 LEU B O 1
ATOM 3990 N N . GLU B 1 215 ? -18.291 -51.335 30.607 1.00 56.98 203 GLU B N 1
ATOM 3991 C CA . GLU B 1 215 ? -19.115 -52.542 30.757 1.00 56.71 203 GLU B CA 1
ATOM 3992 C C . GLU B 1 215 ? -19.037 -53.186 32.154 1.00 55.57 203 GLU B C 1
ATOM 3993 O O . GLU B 1 215 ? -20.078 -53.353 32.795 1.00 55.81 203 GLU B O 1
ATOM 3999 N N . PRO B 1 216 ? -17.820 -53.537 32.632 1.00 54.25 204 PRO B N 1
ATOM 4000 C CA . PRO B 1 216 ? -17.723 -54.172 33.950 1.00 53.60 204 PRO B CA 1
ATOM 4001 C C . PRO B 1 216 ? -18.582 -53.526 35.058 1.00 53.30 204 PRO B C 1
ATOM 4002 O O . PRO B 1 216 ? -19.121 -54.260 35.907 1.00 53.39 204 PRO B O 1
ATOM 4006 N N . MET B 1 217 ? -18.734 -52.191 35.041 1.00 52.39 205 MET B N 1
ATOM 4007 C CA . MET B 1 217 ? -19.473 -51.471 36.114 1.00 51.52 205 MET B CA 1
ATOM 4008 C C . MET B 1 217 ? -20.989 -51.332 35.934 1.00 51.25 205 MET B C 1
ATOM 4009 O O . MET B 1 217 ? -21.685 -50.977 36.884 1.00 51.45 205 MET B O 1
ATOM 4014 N N . ILE B 1 218 ? -21.502 -51.584 34.739 1.00 50.85 206 ILE B N 1
ATOM 4015 C CA . ILE B 1 218 ? -22.914 -51.313 34.463 1.00 51.08 206 ILE B CA 1
ATOM 4016 C C . ILE B 1 218 ? -23.871 -52.032 35.399 1.00 51.16 206 ILE B C 1
ATOM 4017 O O . ILE B 1 218 ? -24.740 -51.395 36.001 1.00 51.44 206 ILE B O 1
ATOM 4022 N N . PHE B 1 219 ? -23.701 -53.342 35.536 1.00 51.57 207 PHE B N 1
ATOM 4023 C CA . PHE B 1 219 ? -24.623 -54.160 36.317 1.00 52.07 207 PHE B CA 1
ATOM 4024 C C . PHE B 1 219 ? -24.632 -53.848 37.813 1.00 52.39 207 PHE B C 1
ATOM 4025 O O . PHE B 1 219 ? -25.707 -53.799 38.426 1.00 51.99 207 PHE B O 1
ATOM 4033 N N . LYS B 1 220 ? -23.448 -53.654 38.395 1.00 53.13 208 LYS B N 1
ATOM 4034 C CA . LYS B 1 220 ? -23.357 -53.247 39.800 1.00 54.44 208 LYS B CA 1
ATOM 4035 C C . LYS B 1 220 ? -23.999 -51.871 39.965 1.00 54.43 208 LYS B C 1
ATOM 4036 O O . LYS B 1 220 ? -24.685 -51.608 40.968 1.00 54.20 208 LYS B O 1
ATOM 4042 N N . PHE B 1 221 ? -23.765 -50.999 38.980 1.00 54.28 209 PHE B N 1
ATOM 4043 C CA . PHE B 1 221 ? -24.293 -49.647 39.041 1.00 54.43 209 PHE B CA 1
ATOM 4044 C C . PHE B 1 221 ? -25.807 -49.662 38.942 1.00 54.70 209 PHE B C 1
ATOM 4045 O O . PHE B 1 221 ? -26.488 -48.994 39.725 1.00 54.52 209 PHE B O 1
ATOM 4053 N N . GLN B 1 222 ? -26.326 -50.439 37.996 1.00 55.16 210 GLN B N 1
ATOM 4054 C CA . GLN B 1 222 ? -27.763 -50.672 37.885 1.00 56.15 210 GLN B CA 1
ATOM 4055 C C . GLN B 1 222 ? -28.371 -51.075 39.224 1.00 56.01 210 GLN B C 1
ATOM 4056 O O . GLN B 1 222 ? -29.392 -50.539 39.633 1.00 55.87 210 GLN B O 1
ATOM 4062 N N . GLU B 1 223 ? -27.735 -52.031 39.895 1.00 56.62 211 GLU B N 1
ATOM 4063 C CA . GLU B 1 223 ? -28.160 -52.465 41.225 1.00 57.00 211 GLU B CA 1
ATOM 4064 C C . GLU B 1 223 ? -28.205 -51.274 42.204 1.00 56.24 211 GLU B C 1
ATOM 4065 O O . GLU B 1 223 ? -29.207 -51.049 42.889 1.00 56.01 211 GLU B O 1
ATOM 4071 N N . LEU B 1 224 ? -27.123 -50.508 42.263 1.00 55.62 212 LEU B N 1
ATOM 4072 C CA . LEU B 1 224 ? -27.089 -49.313 43.106 1.00 55.38 212 LEU B CA 1
ATOM 4073 C C . LEU B 1 224 ? -28.193 -48.306 42.796 1.00 55.34 212 LEU B C 1
ATOM 4074 O O . LEU B 1 224 ? -28.733 -47.688 43.711 1.00 55.38 212 LEU B O 1
ATOM 4079 N N . LEU B 1 225 ? -28.526 -48.150 41.513 1.00 55.05 213 LEU B N 1
ATOM 4080 C CA . LEU B 1 225 ? -29.577 -47.230 41.102 1.00 55.23 213 LEU B CA 1
ATOM 4081 C C . LEU B 1 225 ? -30.936 -47.695 41.578 1.00 55.81 213 LEU B C 1
ATOM 4082 O O . LEU B 1 225 ? -31.762 -46.892 41.989 1.00 55.38 213 LEU B O 1
ATOM 4087 N N . GLU B 1 226 ? -31.143 -49.003 41.524 1.00 57.22 214 GLU B N 1
ATOM 4088 C CA . GLU B 1 226 ? -32.392 -49.647 41.936 1.00 58.91 214 GLU B CA 1
ATOM 4089 C C . GLU B 1 226 ? -32.636 -49.522 43.440 1.00 59.25 214 GLU B C 1
ATOM 4090 O O . GLU B 1 226 ? -33.732 -49.123 43.874 1.00 59.15 214 GLU B O 1
ATOM 4096 N N . LYS B 1 227 ? -31.612 -49.873 44.218 1.00 59.64 215 LYS B N 1
ATOM 4097 C CA . LYS B 1 227 ? -31.665 -49.763 45.669 1.00 60.58 215 LYS B CA 1
ATOM 4098 C C . LYS B 1 227 ? -32.058 -48.348 46.123 1.00 60.98 215 LYS B C 1
ATOM 4099 O O . LYS B 1 227 ? -32.972 -48.201 46.930 1.00 60.97 215 LYS B O 1
ATOM 4105 N N . SER B 1 228 ? -31.393 -47.319 45.586 1.00 61.62 216 SER B N 1
ATOM 4106 C CA . SER B 1 228 ? -31.515 -45.944 46.122 1.00 62.17 216 SER B CA 1
ATOM 4107 C C . SER B 1 228 ? -32.448 -44.944 45.416 1.00 62.21 216 SER B C 1
ATOM 4108 O O . SER B 1 228 ? -32.800 -43.929 46.009 1.00 62.59 216 SER B O 1
ATOM 4111 N N . LEU B 1 229 ? -32.844 -45.206 44.174 1.00 62.44 217 LEU B N 1
ATOM 4112 C CA . LEU B 1 229 ? -33.787 -44.305 43.491 1.00 62.73 217 LEU B CA 1
ATOM 4113 C C . LEU B 1 229 ? -35.162 -44.399 44.111 1.00 62.86 217 LEU B C 1
ATOM 4114 O O . LEU B 1 229 ? -35.595 -45.476 44.514 1.00 62.96 217 LEU B O 1
ATOM 4119 N N . LYS B 1 230 ? -35.854 -43.270 44.177 1.00 63.32 218 LYS B N 1
ATOM 4120 C CA . LYS B 1 230 ? -37.104 -43.218 44.920 1.00 63.53 218 LYS B CA 1
ATOM 4121 C C . LYS B 1 230 ? -38.328 -42.778 44.113 1.00 63.14 218 LYS B C 1
ATOM 4122 O O . LYS B 1 230 ? -39.400 -42.594 44.693 1.00 63.31 218 LYS B O 1
ATOM 4128 N N . ASP B 1 231 ? -38.196 -42.606 42.800 1.00 62.33 219 ASP B N 1
ATOM 4129 C CA . ASP B 1 231 ? -39.378 -42.293 41.972 1.00 62.09 219 ASP B CA 1
ATOM 4130 C C . ASP B 1 231 ? -40.227 -41.085 42.445 1.00 61.45 219 ASP B C 1
ATOM 4131 O O . ASP B 1 231 ? -41.449 -41.188 42.557 1.00 61.32 219 ASP B O 1
ATOM 4136 N N . LYS B 1 232 ? -39.574 -39.965 42.748 1.00 60.32 220 LYS B N 1
ATOM 4137 C CA . LYS B 1 232 ? -40.249 -38.676 42.850 1.00 59.16 220 LYS B CA 1
ATOM 4138 C C . LYS B 1 232 ? -39.523 -37.789 41.860 1.00 57.97 220 LYS B C 1
ATOM 4139 O O . LYS B 1 232 ? -38.296 -37.616 41.932 1.00 57.29 220 LYS B O 1
ATOM 4145 N N . PHE B 1 233 ? -40.279 -37.238 40.924 1.00 56.40 221 PHE B N 1
ATOM 4146 C CA . PHE B 1 233 ? -39.697 -36.449 39.872 1.00 54.70 221 PHE B CA 1
ATOM 4147 C C . PHE B 1 233 ? -40.541 -35.201 39.732 1.00 53.86 221 PHE B C 1
ATOM 4148 O O . PHE B 1 233 ? -41.612 -35.222 39.135 1.00 53.15 221 PHE B O 1
ATOM 4156 N N . HIS B 1 234 ? -40.062 -34.112 40.313 1.00 53.34 222 HIS B N 1
ATOM 4157 C CA . HIS B 1 234 ? -40.768 -32.839 40.215 1.00 52.89 222 HIS B CA 1
ATOM 4158 C C . HIS B 1 234 ? -40.590 -32.165 38.858 1.00 51.78 222 HIS B C 1
ATOM 4159 O O . HIS B 1 234 ? -41.397 -31.331 38.477 1.00 51.55 222 HIS B O 1
ATOM 4166 N N . PHE B 1 235 ? -39.554 -32.551 38.118 1.00 50.49 223 PHE B N 1
ATOM 4167 C CA . PHE B 1 235 ? -39.348 -32.040 36.768 1.00 49.44 223 PHE B CA 1
ATOM 4168 C C . PHE B 1 235 ? -38.612 -33.064 35.919 1.00 49.08 223 PHE B C 1
ATOM 4169 O O . PHE B 1 235 ? -37.944 -33.949 36.452 1.00 49.11 223 PHE B O 1
ATOM 4177 N N . GLU B 1 236 ? -38.729 -32.932 34.601 1.00 48.12 224 GLU B N 1
ATOM 4178 C CA . GLU B 1 236 ? -38.140 -33.905 33.704 1.00 47.46 224 GLU B CA 1
ATOM 4179 C C . GLU B 1 236 ? -36.636 -33.696 33.490 1.00 47.04 224 GLU B C 1
ATOM 4180 O O . GLU B 1 236 ? -36.112 -32.588 33.655 1.00 47.09 224 GLU B O 1
ATOM 4186 N N . ILE B 1 237 ? -35.969 -34.785 33.127 1.00 46.15 225 ILE B N 1
ATOM 4187 C CA . ILE B 1 237 ? -34.556 -34.809 32.852 1.00 45.87 225 ILE B CA 1
ATOM 4188 C C . ILE B 1 237 ? -34.394 -35.292 31.407 1.00 45.77 225 ILE B C 1
ATOM 4189 O O . ILE B 1 237 ? -35.116 -36.191 30.957 1.00 45.73 225 ILE B O 1
ATOM 4194 N N . ILE B 1 238 ? -33.481 -34.663 30.677 1.00 44.83 226 ILE B N 1
ATOM 4195 C CA . ILE B 1 238 ? -33.202 -35.052 29.325 1.00 44.40 226 ILE B CA 1
ATOM 4196 C C . ILE B 1 238 ? -32.041 -36.035 29.346 1.00 44.66 226 ILE B C 1
ATOM 4197 O O . ILE B 1 238 ? -30.976 -35.764 29.930 1.00 44.52 226 ILE B O 1
ATOM 4202 N N . SER B 1 239 ? -32.254 -37.193 28.728 1.00 44.78 227 SER B N 1
ATOM 4203 C CA . SER B 1 239 ? -31.218 -38.215 28.662 1.00 44.88 227 SER B CA 1
ATOM 4204 C C . SER B 1 239 ? -30.058 -37.793 27.750 1.00 44.56 227 SER B C 1
ATOM 4205 O O . SER B 1 239 ? -30.285 -37.363 26.623 1.00 44.23 227 SER B O 1
ATOM 4208 N N . ASN B 1 240 ? -28.825 -37.880 28.271 1.00 44.43 228 ASN B N 1
ATOM 4209 C CA . ASN B 1 240 ? -27.602 -37.723 27.467 1.00 44.05 228 ASN B CA 1
ATOM 4210 C C . ASN B 1 240 ? -27.470 -38.883 26.475 1.00 44.14 228 ASN B C 1
ATOM 4211 O O . ASN B 1 240 ? -26.839 -38.756 25.410 1.00 43.14 228 ASN B O 1
ATOM 4216 N N . ALA B 1 241 ? -28.042 -40.028 26.852 1.00 44.43 229 ALA B N 1
ATOM 4217 C CA . ALA B 1 241 ? -27.939 -41.234 26.037 1.00 45.07 229 ALA B CA 1
ATOM 4218 C C . ALA B 1 241 ? -28.817 -41.149 24.790 1.00 45.19 229 ALA B C 1
ATOM 4219 O O . ALA B 1 241 ? -28.309 -41.257 23.680 1.00 45.38 229 ALA B O 1
ATOM 4221 N N . THR B 1 242 ? -30.105 -40.876 24.978 1.00 45.67 230 THR B N 1
ATOM 4222 C CA . THR B 1 242 ? -31.101 -41.009 23.916 1.00 46.35 230 THR B CA 1
ATOM 4223 C C . THR B 1 242 ? -31.764 -39.711 23.445 1.00 47.34 230 THR B C 1
ATOM 4224 O O . THR B 1 242 ? -32.584 -39.744 22.533 1.00 47.33 230 THR B O 1
ATOM 4228 N N . ASN B 1 243 ? -31.426 -38.584 24.069 1.00 48.68 231 ASN B N 1
ATOM 4229 C CA . ASN B 1 243 ? -32.087 -37.290 23.819 1.00 49.80 231 ASN B CA 1
ATOM 4230 C C . ASN B 1 243 ? -33.583 -37.335 24.110 1.00 50.43 231 ASN B C 1
ATOM 4231 O O . ASN B 1 243 ? -34.389 -36.803 23.366 1.00 50.77 231 ASN B O 1
ATOM 4236 N N . GLU B 1 244 ? -33.962 -37.974 25.205 1.00 51.55 232 GLU B N 1
ATOM 4237 C CA . GLU B 1 244 ? -35.384 -38.054 25.537 1.00 52.69 232 GLU B CA 1
ATOM 4238 C C . GLU B 1 244 ? -35.619 -37.684 26.995 1.00 51.76 232 GLU B C 1
ATOM 4239 O O . GLU B 1 244 ? -34.826 -38.012 27.875 1.00 52.01 232 GLU B O 1
ATOM 4245 N N . ALA B 1 245 ? -36.699 -36.951 27.220 1.00 51.37 233 ALA B N 1
ATOM 4246 C CA . ALA B 1 245 ? -37.101 -36.537 28.536 1.00 50.59 233 ALA B CA 1
ATOM 4247 C C . ALA B 1 245 ? -37.623 -37.755 29.249 1.00 50.37 233 ALA B C 1
ATOM 4248 O O . ALA B 1 245 ? -38.346 -38.560 28.662 1.00 50.07 233 ALA B O 1
ATOM 4250 N N . TYR B 1 246 ? -37.217 -37.905 30.504 1.00 50.12 234 TYR B N 1
ATOM 4251 C CA . TYR B 1 246 ? -37.789 -38.918 31.371 1.00 49.99 234 TYR B CA 1
ATOM 4252 C C . TYR B 1 246 ? -38.135 -38.335 32.727 1.00 50.35 234 TYR B C 1
ATOM 4253 O O . TYR B 1 246 ? -37.665 -37.242 33.067 1.00 49.98 234 TYR B O 1
ATOM 4262 N N . HIS B 1 247 ? -38.977 -39.051 33.477 1.00 50.62 235 HIS B N 1
ATOM 4263 C CA . HIS B 1 247 ? -39.437 -38.567 34.771 1.00 50.93 235 HIS B CA 1
ATOM 4264 C C . HIS B 1 247 ? -40.031 -39.651 35.680 1.00 50.47 235 HIS B C 1
ATOM 4265 O O . HIS B 1 247 ? -40.999 -39.405 36.417 1.00 50.71 235 HIS B O 1
ATOM 4272 N N . ASN B 1 248 ? -39.442 -40.847 35.624 1.00 49.76 236 ASN B N 1
ATOM 4273 C CA . ASN B 1 248 ? -39.718 -41.891 36.613 1.00 49.10 236 ASN B CA 1
ATOM 4274 C C . ASN B 1 248 ? -38.524 -42.792 36.843 1.00 49.06 236 ASN B C 1
ATOM 4275 O O . ASN B 1 248 ? -37.569 -42.779 36.056 1.00 48.63 236 ASN B O 1
ATOM 4280 N N . LYS B 1 249 ? -38.611 -43.591 37.909 1.00 48.92 237 LYS B N 1
ATOM 4281 C CA . LYS B 1 249 ? -37.498 -44.409 38.410 1.00 49.07 237 LYS B CA 1
ATOM 4282 C C . LYS B 1 249 ? -37.004 -45.474 37.452 1.00 49.10 237 LYS B C 1
ATOM 4283 O O . LYS B 1 249 ? -35.802 -45.678 37.323 1.00 49.69 237 LYS B O 1
ATOM 4289 N N . ALA B 1 250 ? -37.923 -46.170 36.794 1.00 49.80 238 ALA B N 1
ATOM 4290 C CA . ALA B 1 250 ? -37.540 -47.262 35.895 1.00 50.16 238 ALA B CA 1
ATOM 4291 C C . ALA B 1 250 ? -36.710 -46.686 34.755 1.00 49.83 238 ALA B C 1
ATOM 4292 O O . ALA B 1 250 ? -35.561 -47.081 34.571 1.00 50.43 238 ALA B O 1
ATOM 4294 N N . LYS B 1 251 ? -37.275 -45.718 34.041 1.00 49.20 239 LYS B N 1
ATOM 4295 C CA . LYS B 1 251 ? -36.542 -44.950 33.031 1.00 48.82 239 LYS B CA 1
ATOM 4296 C C . LYS B 1 251 ? -35.178 -44.445 33.518 1.00 48.42 239 LYS B C 1
ATOM 4297 O O . LYS B 1 251 ? -34.186 -44.538 32.791 1.00 48.65 239 LYS B O 1
ATOM 4303 N N . ALA B 1 252 ? -35.138 -43.927 34.747 1.00 47.81 240 ALA B N 1
ATOM 4304 C CA . ALA B 1 252 ? -33.917 -43.405 35.349 1.00 46.98 240 ALA B CA 1
ATOM 4305 C C . ALA B 1 252 ? -32.886 -44.506 35.530 1.00 46.40 240 ALA B C 1
ATOM 4306 O O . ALA B 1 252 ? -31.754 -44.362 35.065 1.00 46.58 240 ALA B O 1
ATOM 4308 N N . VAL B 1 253 ? -33.273 -45.605 36.181 1.00 45.83 241 VAL B N 1
ATOM 4309 C CA . VAL B 1 253 ? -32.390 -46.790 36.330 1.00 45.14 241 VAL B CA 1
ATOM 4310 C C . VAL B 1 253 ? -31.748 -47.173 34.995 1.00 45.49 241 VAL B C 1
ATOM 4311 O O . VAL B 1 253 ? -30.547 -47.428 34.922 1.00 45.55 241 VAL B O 1
ATOM 4315 N N . GLU B 1 254 ? -32.565 -47.173 33.944 1.00 45.66 242 GLU B N 1
ATOM 4316 C CA . GLU B 1 254 ? -32.169 -47.594 32.599 1.00 46.71 242 GLU B CA 1
ATOM 4317 C C . GLU B 1 254 ? -31.333 -46.561 31.834 1.00 46.38 242 GLU B C 1
ATOM 4318 O O . GLU B 1 254 ? -30.394 -46.921 31.124 1.00 46.68 242 GLU B O 1
ATOM 4324 N N . LEU B 1 255 ? -31.675 -45.288 31.988 1.00 45.91 243 LEU B N 1
ATOM 4325 C CA . LEU B 1 255 ? -31.002 -44.223 31.246 1.00 45.76 243 LEU B CA 1
ATOM 4326 C C . LEU B 1 255 ? -29.727 -43.715 31.921 1.00 45.62 243 LEU B C 1
ATOM 4327 O O . LEU B 1 255 ? -28.853 -43.159 31.248 1.00 45.48 243 LEU B O 1
ATOM 4332 N N . LEU B 1 256 ? -29.613 -43.911 33.235 1.00 45.08 244 LEU B N 1
ATOM 4333 C CA . LEU B 1 256 ? -28.369 -43.578 33.930 1.00 45.27 244 LEU B CA 1
ATOM 4334 C C . LEU B 1 256 ? -27.354 -44.729 33.848 1.00 45.66 244 LEU B C 1
ATOM 4335 O O . LEU B 1 256 ? -26.195 -44.595 34.261 1.00 46.19 244 LEU B O 1
ATOM 4340 N N . SER B 1 257 ? -27.801 -45.867 33.334 1.00 45.91 245 SER B N 1
ATOM 4341 C CA . SER B 1 257 ? -26.910 -46.986 33.056 1.00 46.39 245 SER B CA 1
ATOM 4342 C C . SER B 1 257 ? -26.429 -46.856 31.651 1.00 46.16 245 SER B C 1
ATOM 4343 O O . SER B 1 257 ? -25.225 -46.846 31.408 1.00 46.49 245 SER B O 1
ATOM 4346 N N . LEU B 1 258 ? -27.386 -46.756 30.731 1.00 46.02 246 LEU B N 1
ATOM 4347 C CA . LEU B 1 258 ? -27.092 -46.658 29.320 1.00 46.20 246 LEU B CA 1
ATOM 4348 C C . LEU B 1 258 ? -26.130 -45.506 29.044 1.00 46.22 246 LEU B C 1
ATOM 4349 O O . LEU B 1 258 ? -25.215 -45.652 28.241 1.00 46.52 246 LEU B O 1
ATOM 4354 N N . GLN B 1 259 ? -26.327 -44.384 29.744 1.00 46.14 247 GLN B N 1
ATOM 4355 C CA . GLN B 1 259 ? -25.463 -43.201 29.649 1.00 45.80 247 GLN B CA 1
ATOM 4356 C C . GLN B 1 259 ? -23.983 -43.563 29.680 1.00 45.72 247 GLN B C 1
ATOM 4357 O O . GLN B 1 259 ? -23.199 -43.052 28.879 1.00 45.91 247 GLN B O 1
ATOM 4363 N N . LEU B 1 260 ? -23.619 -44.451 30.603 1.00 45.38 248 LEU B N 1
ATOM 4364 C CA . LEU B 1 260 ? -22.231 -44.802 30.852 1.00 45.41 248 LEU B CA 1
ATOM 4365 C C . LEU B 1 260 ? -21.463 -45.409 29.660 1.00 45.86 248 LEU B C 1
ATOM 4366 O O . LEU B 1 260 ? -20.294 -45.082 29.479 1.00 46.12 248 LEU B O 1
ATOM 4371 N N . THR B 1 261 ? -22.099 -46.265 28.855 1.00 45.98 249 THR B N 1
ATOM 4372 C CA . THR B 1 261 ? -21.418 -46.919 27.714 1.00 46.72 249 THR B CA 1
ATOM 4373 C C . THR B 1 261 ? -21.591 -46.181 26.380 1.00 47.24 249 THR B C 1
ATOM 4374 O O . THR B 1 261 ? -21.094 -46.643 25.336 1.00 48.08 249 THR B O 1
ATOM 4378 N N . GLN B 1 262 ? -22.325 -45.071 26.412 1.00 47.17 250 GLN B N 1
ATOM 4379 C CA . GLN B 1 262 ? -22.758 -44.363 25.220 1.00 46.80 250 GLN B CA 1
ATOM 4380 C C . GLN B 1 262 ? -22.150 -42.965 25.190 1.00 46.47 250 GLN B C 1
ATOM 4381 O O . GLN B 1 262 ? -21.727 -42.447 26.228 1.00 46.00 250 GLN B O 1
ATOM 4387 N N . PRO B 1 263 ? -22.110 -42.347 23.995 1.00 46.24 251 PRO B N 1
ATOM 4388 C CA . PRO B 1 263 ? -21.658 -40.959 23.899 1.00 45.81 251 PRO B CA 1
ATOM 4389 C C . PRO B 1 263 ? -22.693 -40.013 24.516 1.00 45.52 251 PRO B C 1
ATOM 4390 O O . PRO B 1 263 ? -23.893 -40.272 24.393 1.00 45.08 251 PRO B O 1
ATOM 4394 N N . VAL B 1 264 ? -22.206 -38.958 25.182 1.00 45.08 252 VAL B N 1
ATOM 4395 C CA . VAL B 1 264 ? -23.007 -37.839 25.713 1.00 45.13 252 VAL B CA 1
ATOM 4396 C C . VAL B 1 264 ? -23.473 -36.877 24.607 1.00 45.13 252 VAL B C 1
ATOM 4397 O O . VAL B 1 264 ? -22.666 -36.149 24.021 1.00 45.50 252 VAL B O 1
ATOM 4401 N N . ARG B 1 265 ? -24.778 -36.862 24.351 1.00 45.08 253 ARG B N 1
ATOM 4402 C CA . ARG B 1 265 ? -25.352 -36.125 23.228 1.00 45.04 253 ARG B CA 1
ATOM 4403 C C . ARG B 1 265 ? -25.754 -34.720 23.646 1.00 45.57 253 ARG B C 1
ATOM 4404 O O . ARG B 1 265 ? -26.937 -34.304 23.542 1.00 45.34 253 ARG B O 1
ATOM 4412 N N . TYR B 1 266 ? -24.756 -33.981 24.119 1.00 45.43 254 TYR B N 1
ATOM 4413 C CA . TYR B 1 266 ? -25.023 -32.695 24.717 1.00 45.52 254 TYR B CA 1
ATOM 4414 C C . TYR B 1 266 ? -25.556 -31.739 23.668 1.00 45.88 254 TYR B C 1
ATOM 4415 O O . TYR B 1 266 ? -26.482 -31.004 23.935 1.00 46.51 254 TYR B O 1
ATOM 4424 N N . GLN B 1 267 ? -24.991 -31.793 22.468 1.00 46.73 255 GLN B N 1
ATOM 4425 C CA . GLN B 1 267 ? -25.427 -30.987 21.324 1.00 47.38 255 GLN B CA 1
ATOM 4426 C C . GLN B 1 267 ? -26.914 -31.188 21.047 1.00 46.89 255 GLN B C 1
ATOM 4427 O O . GLN B 1 267 ? -27.700 -30.258 21.109 1.00 46.59 255 GLN B O 1
ATOM 4433 N N . ASP B 1 268 ? -27.286 -32.423 20.754 1.00 46.90 256 ASP B N 1
ATOM 4434 C CA . ASP B 1 268 ? -28.668 -32.776 20.485 1.00 46.69 256 ASP B CA 1
ATOM 4435 C C . ASP B 1 268 ? -29.603 -32.372 21.619 1.00 46.80 256 ASP B C 1
ATOM 4436 O O . ASP B 1 268 ? -30.728 -31.918 21.374 1.00 46.66 256 ASP B O 1
ATOM 4441 N N . CYS B 1 269 ? -29.135 -32.530 22.859 1.00 46.94 257 CYS B N 1
ATOM 4442 C CA . CYS B 1 269 ? -29.967 -32.228 24.029 1.00 46.62 257 CYS B CA 1
ATOM 4443 C C . CYS B 1 269 ? -30.316 -30.767 24.075 1.00 46.56 257 CYS B C 1
ATOM 4444 O O . CYS B 1 269 ? -31.485 -30.408 24.242 1.00 46.60 257 CYS B O 1
ATOM 4447 N N . VAL B 1 270 ? -29.302 -29.925 23.916 1.00 46.33 258 VAL B N 1
ATOM 4448 C CA . VAL B 1 270 ? -29.538 -28.498 23.962 1.00 46.83 258 VAL B CA 1
ATOM 4449 C C . VAL B 1 270 ? -30.386 -28.067 22.770 1.00 47.00 258 VAL B C 1
ATOM 4450 O O . VAL B 1 270 ? -31.343 -27.311 22.924 1.00 46.09 258 VAL B O 1
ATOM 4454 N N . LYS B 1 271 ? -30.055 -28.590 21.596 1.00 47.74 259 LYS B N 1
ATOM 4455 C CA . LYS B 1 271 ? -30.672 -28.100 20.366 1.00 48.59 259 LYS B CA 1
ATOM 4456 C C . LYS B 1 271 ? -32.158 -28.371 20.309 1.00 48.40 259 LYS B C 1
ATOM 4457 O O . LYS B 1 271 ? -32.935 -27.485 19.956 1.00 48.68 259 LYS B O 1
ATOM 4463 N N . SER B 1 272 ? -32.550 -29.577 20.711 1.00 48.47 260 SER B N 1
ATOM 4464 C CA . SER B 1 272 ? -33.942 -30.004 20.605 1.00 48.40 260 SER B CA 1
ATOM 4465 C C . SER B 1 272 ? -34.774 -29.661 21.817 1.00 48.26 260 SER B C 1
ATOM 4466 O O . SER B 1 272 ? -35.890 -30.157 21.961 1.00 48.19 260 SER B O 1
ATOM 4469 N N . ASN B 1 273 ? -34.234 -28.805 22.681 1.00 48.36 261 ASN B N 1
ATOM 4470 C CA . ASN B 1 273 ? -34.967 -28.307 23.846 1.00 48.31 261 ASN B CA 1
ATOM 4471 C C . ASN B 1 273 ? -34.847 -26.784 24.039 1.00 48.74 261 ASN B C 1
ATOM 4472 O O . ASN B 1 273 ? -35.675 -26.170 24.713 1.00 47.92 261 ASN B O 1
ATOM 4477 N N . ASN B 1 274 ? -33.823 -26.191 23.429 1.00 49.36 262 ASN B N 1
ATOM 4478 C CA . ASN B 1 274 ? -33.627 -24.738 23.404 1.00 50.90 262 ASN B CA 1
ATOM 4479 C C . ASN B 1 274 ? -34.896 -23.903 23.316 1.00 51.41 262 ASN B C 1
ATOM 4480 O O . ASN B 1 274 ? -35.054 -22.928 24.051 1.00 51.47 262 ASN B O 1
ATOM 4485 N N . ASP B 1 275 ? -35.782 -24.305 22.407 1.00 51.96 263 ASP B N 1
ATOM 4486 C CA . ASP B 1 275 ? -37.008 -23.573 22.082 1.00 52.65 263 ASP B CA 1
ATOM 4487 C C . ASP B 1 275 ? -38.013 -23.393 23.216 1.00 52.58 263 ASP B C 1
ATOM 4488 O O . ASP B 1 275 ? -38.640 -22.328 23.319 1.00 52.56 263 ASP B O 1
ATOM 4493 N N . ARG B 1 276 ? -38.181 -24.428 24.043 1.00 52.05 264 ARG B N 1
ATOM 4494 C CA . ARG B 1 276 ? -39.160 -24.383 25.126 1.00 52.02 264 ARG B CA 1
ATOM 4495 C C . ARG B 1 276 ? -38.739 -23.556 26.336 1.00 52.22 264 ARG B C 1
ATOM 4496 O O . ARG B 1 276 ? -39.443 -23.519 27.343 1.00 52.59 264 ARG B O 1
ATOM 4504 N N . VAL B 1 277 ? -37.643 -22.819 26.194 1.00 52.13 265 VAL B N 1
ATOM 4505 C CA . VAL B 1 277 ? -37.063 -22.078 27.307 1.00 52.08 265 VAL B CA 1
ATOM 4506 C C . VAL B 1 277 ? -36.518 -20.683 26.918 1.00 51.89 265 VAL B C 1
ATOM 4507 O O . VAL B 1 277 ? -36.101 -20.482 25.758 1.00 51.97 265 VAL B O 1
ATOM 4511 N N . ASP B 1 278 ? -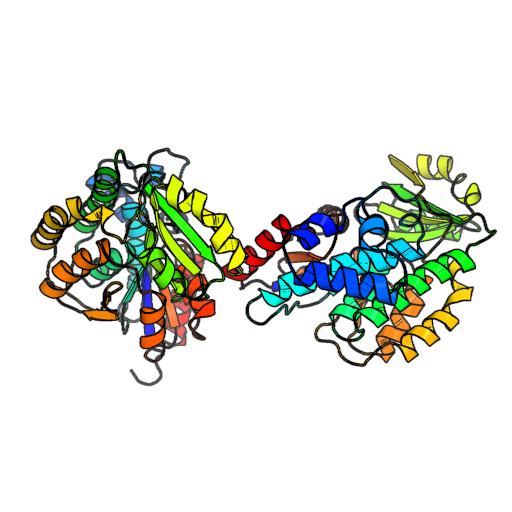36.532 -19.735 27.873 1.00 51.19 266 ASP B N 1
ATOM 4512 C CA . ASP B 1 278 ? -35.949 -18.377 27.662 1.00 50.95 266 ASP B CA 1
ATOM 4513 C C . ASP B 1 278 ? -34.508 -18.218 28.201 1.00 50.64 266 ASP B C 1
ATOM 4514 O O . ASP B 1 278 ? -33.727 -17.402 27.706 1.00 50.95 266 ASP B O 1
ATOM 4519 N N . ILE B 1 279 ? -34.168 -18.987 29.227 1.00 50.14 267 ILE B N 1
ATOM 4520 C CA . ILE B 1 279 ? -32.873 -18.877 29.875 1.00 50.00 267 ILE B CA 1
ATOM 4521 C C . ILE B 1 279 ? -32.513 -20.174 30.619 1.00 49.71 267 ILE B C 1
ATOM 4522 O O . ILE B 1 279 ? -33.407 -20.952 30.969 1.00 50.03 267 ILE B O 1
ATOM 4527 N N . PHE B 1 280 ? -31.215 -20.374 30.873 1.00 48.85 268 PHE B N 1
ATOM 4528 C CA . PHE B 1 280 ? -30.691 -21.511 31.635 1.00 48.00 268 PHE B CA 1
ATOM 4529 C C . PHE B 1 280 ? -30.003 -21.060 32.945 1.00 47.54 268 PHE B C 1
ATOM 4530 O O . PHE B 1 280 ? -29.313 -20.036 32.968 1.00 47.26 268 PHE B O 1
ATOM 4538 N N . PHE B 1 281 ? -30.202 -21.820 34.025 1.00 46.85 269 PHE B N 1
ATOM 4539 C CA . PHE B 1 281 ? -29.421 -21.647 35.261 1.00 46.34 269 PHE B CA 1
ATOM 4540 C C . PHE B 1 281 ? -28.410 -22.767 35.362 1.00 45.96 269 PHE B C 1
ATOM 4541 O O . PHE B 1 281 ? -28.782 -23.928 35.488 1.00 46.52 269 PHE B O 1
ATOM 4549 N N . GLU B 1 282 ? -27.132 -22.445 35.275 1.00 45.24 270 GLU B N 1
ATOM 4550 C CA . GLU B 1 282 ? -26.149 -23.474 35.441 1.00 45.03 270 GLU B CA 1
ATOM 4551 C C . GLU B 1 282 ? -25.888 -23.534 36.934 1.00 45.16 270 GLU B C 1
ATOM 4552 O O . GLU B 1 282 ? -25.302 -22.614 37.506 1.00 45.39 270 GLU B O 1
ATOM 4558 N N . LEU B 1 283 ? -26.387 -24.592 37.565 1.00 44.92 271 LEU B N 1
ATOM 4559 C CA . LEU B 1 283 ? -26.288 -24.727 39.002 1.00 44.48 271 LEU B CA 1
ATOM 4560 C C . LEU B 1 283 ? -25.050 -25.513 39.321 1.00 44.51 271 LEU B C 1
ATOM 4561 O O . LEU B 1 283 ? -24.912 -26.661 38.917 1.00 44.58 271 LEU B O 1
ATOM 4566 N N . GLY B 1 284 ? -24.138 -24.903 40.056 1.00 44.93 272 GLY B N 1
ATOM 4567 C CA . GLY B 1 284 ? -22.929 -25.609 40.455 1.00 45.29 272 GLY B CA 1
ATOM 4568 C C . GLY B 1 284 ? -21.709 -24.828 40.059 1.00 45.55 272 GLY B C 1
ATOM 4569 O O . GLY B 1 284 ? -21.820 -23.725 39.550 1.00 45.41 272 GLY B O 1
ATOM 4570 N N . CYS B 1 285 ? -20.543 -25.403 40.311 1.00 46.30 273 CYS B N 1
ATOM 4571 C CA . CYS B 1 285 ? -19.294 -24.710 40.092 1.00 46.49 273 CYS B CA 1
ATOM 4572 C C . CYS B 1 285 ? -18.942 -24.677 38.612 1.00 46.79 273 CYS B C 1
ATOM 4573 O O . CYS B 1 285 ? -19.282 -25.597 37.865 1.00 47.16 273 CYS B O 1
ATOM 4576 N N . GLY B 1 286 ? -18.254 -23.607 38.211 1.00 46.79 274 GLY B N 1
ATOM 4577 C CA . GLY B 1 286 ? -17.795 -23.417 36.851 1.00 46.93 274 GLY B CA 1
ATOM 4578 C C . GLY B 1 286 ? -18.810 -22.689 35.983 1.00 47.64 274 GLY B C 1
ATOM 4579 O O . GLY B 1 286 ? -19.927 -22.344 36.429 1.00 47.57 274 GLY B O 1
ATOM 4580 N N . SER B 1 287 ? -18.406 -22.450 34.742 1.00 47.71 275 SER B N 1
ATOM 4581 C CA . SER B 1 287 ? -19.309 -21.960 33.721 1.00 48.72 275 SER B CA 1
ATOM 4582 C C . SER B 1 287 ? -19.039 -22.732 32.425 1.00 48.93 275 SER B C 1
ATOM 4583 O O . SER B 1 287 ? -19.147 -22.183 31.325 1.00 48.73 275 SER B O 1
ATOM 4586 N N . VAL B 1 288 ? -18.679 -24.008 32.586 1.00 49.01 276 VAL B N 1
ATOM 4587 C CA . VAL B 1 288 ? -18.479 -24.924 31.473 1.00 49.42 276 VAL B CA 1
ATOM 4588 C C . VAL B 1 288 ? -19.707 -25.021 30.548 1.00 49.72 276 VAL B C 1
ATOM 4589 O O . VAL B 1 288 ? -19.568 -24.891 29.335 1.00 50.16 276 VAL B O 1
ATOM 4593 N N . LEU B 1 289 ? -20.895 -25.235 31.106 1.00 49.90 277 LEU B N 1
ATOM 4594 C CA . LEU B 1 289 ? -22.092 -25.368 30.265 1.00 50.11 277 LEU B CA 1
ATOM 4595 C C . LEU B 1 289 ? -22.543 -24.043 29.653 1.00 50.53 277 LEU B C 1
ATOM 4596 O O . LEU B 1 289 ? -22.970 -23.993 28.492 1.00 50.97 277 LEU B O 1
ATOM 4601 N N . LYS B 1 290 ? -22.426 -22.969 30.423 1.00 50.56 278 LYS B N 1
ATOM 4602 C CA . LYS B 1 290 ? -22.648 -21.643 29.882 1.00 50.52 278 LYS B CA 1
ATOM 4603 C C . LYS B 1 290 ? -21.845 -21.531 28.601 1.00 50.07 278 LYS B C 1
ATOM 4604 O O . LYS B 1 290 ? -22.390 -21.205 27.545 1.00 50.51 278 LYS B O 1
ATOM 4610 N N . GLY B 1 291 ? -20.563 -21.842 28.698 1.00 49.70 279 GLY B N 1
ATOM 4611 C CA . GLY B 1 291 ? -19.636 -21.688 27.589 1.00 49.89 279 GLY B CA 1
ATOM 4612 C C . GLY B 1 291 ? -19.986 -22.556 26.407 1.00 50.17 279 GLY B C 1
ATOM 4613 O O . GLY B 1 291 ? -19.964 -22.103 25.267 1.00 50.46 279 GLY B O 1
ATOM 4614 N N . LEU B 1 292 ? -20.318 -23.812 26.673 1.00 50.24 280 LEU B N 1
ATOM 4615 C CA . LEU B 1 292 ? -20.707 -24.713 25.610 1.00 50.24 280 LEU B CA 1
ATOM 4616 C C . LEU B 1 292 ? -21.981 -24.226 24.888 1.00 50.77 280 LEU B C 1
ATOM 4617 O O . LEU B 1 292 ? -22.110 -24.399 23.676 1.00 50.43 280 LEU B O 1
ATOM 4622 N N . ASN B 1 293 ? -22.884 -23.591 25.638 1.00 51.19 281 ASN B N 1
ATOM 4623 C CA . ASN B 1 293 ? -24.145 -23.095 25.102 1.00 52.03 281 ASN B CA 1
ATOM 4624 C C . ASN B 1 293 ? -24.007 -21.886 24.185 1.00 52.87 281 ASN B C 1
ATOM 4625 O O . ASN B 1 293 ? -24.933 -21.572 23.436 1.00 53.13 281 ASN B O 1
ATOM 4630 N N . LYS B 1 294 ? -22.869 -21.194 24.264 1.00 53.77 282 LYS B N 1
ATOM 4631 C CA . LYS B 1 294 ? -22.611 -20.040 23.403 1.00 54.43 282 LYS B CA 1
ATOM 4632 C C . LYS B 1 294 ? -22.633 -20.474 21.952 1.00 54.72 282 LYS B C 1
ATOM 4633 O O . LYS B 1 294 ? -22.889 -19.663 21.068 1.00 54.71 282 LYS B O 1
ATOM 4639 N N . ARG B 1 295 ? -22.362 -21.755 21.712 1.00 55.28 283 ARG B N 1
ATOM 4640 C CA . ARG B 1 295 ? -22.302 -22.280 20.345 1.00 56.08 283 ARG B CA 1
ATOM 4641 C C . ARG B 1 295 ? -23.478 -23.180 19.953 1.00 55.86 283 ARG B C 1
ATOM 4642 O O . ARG B 1 295 ? -23.401 -23.885 18.954 1.00 56.01 283 ARG B O 1
ATOM 4650 N N . LEU B 1 296 ? -24.557 -23.148 20.732 1.00 55.70 284 LEU B N 1
ATOM 4651 C CA . LEU B 1 296 ? -25.715 -24.003 20.480 1.00 55.83 284 LEU B CA 1
ATOM 4652 C C . LEU B 1 296 ? -27.063 -23.289 20.640 1.00 55.51 284 LEU B C 1
ATOM 4653 O O . LEU B 1 296 ? -28.092 -23.758 20.144 1.00 55.67 284 LEU B O 1
ATOM 4658 N N . SER B 1 297 ? -27.046 -22.160 21.337 1.00 55.28 285 SER B N 1
ATOM 4659 C CA . SER B 1 297 ? -28.252 -21.459 21.735 1.00 54.61 285 SER B CA 1
ATOM 4660 C C . SER B 1 297 ? -27.998 -19.972 21.763 1.00 54.87 285 SER B C 1
ATOM 4661 O O . SER B 1 297 ? -26.916 -19.528 22.135 1.00 54.93 285 SER B O 1
ATOM 4664 N N . ASN B 1 298 ? -29.005 -19.198 21.383 1.00 55.29 286 ASN B N 1
ATOM 4665 C CA . ASN B 1 298 ? -28.961 -17.753 21.555 1.00 55.41 286 ASN B CA 1
ATOM 4666 C C . ASN B 1 298 ? -29.346 -17.304 22.970 1.00 55.14 286 ASN B C 1
ATOM 4667 O O . ASN B 1 298 ? -29.025 -16.176 23.377 1.00 55.14 286 ASN B O 1
ATOM 4672 N N . LYS B 1 299 ? -30.032 -18.188 23.702 1.00 54.42 287 LYS B N 1
ATOM 4673 C CA . LYS B 1 299 ? -30.510 -17.904 25.054 1.00 54.28 287 LYS B CA 1
ATOM 4674 C C . LYS B 1 299 ? -29.353 -17.774 26.069 1.00 53.68 287 LYS B C 1
ATOM 4675 O O . LYS B 1 299 ? -28.343 -18.483 25.960 1.00 53.82 287 LYS B O 1
ATOM 4681 N N . PRO B 1 300 ? -29.498 -16.870 27.056 1.00 52.95 288 PRO B N 1
ATOM 4682 C CA . PRO B 1 300 ? -28.438 -16.688 28.044 1.00 52.83 288 PRO B CA 1
ATOM 4683 C C . PRO B 1 300 ? -28.391 -17.804 29.107 1.00 52.65 288 PRO B C 1
ATOM 4684 O O . PRO B 1 300 ? -29.390 -18.497 29.331 1.00 52.73 288 PRO B O 1
ATOM 4688 N N . THR B 1 301 ? -27.229 -17.967 29.735 1.00 52.37 289 THR B N 1
ATOM 4689 C CA . THR B 1 301 ? -27.051 -18.848 30.886 1.00 52.36 289 THR B CA 1
ATOM 4690 C C . THR B 1 301 ? -26.456 -18.052 32.058 1.00 52.20 289 THR B C 1
ATOM 4691 O O . THR B 1 301 ? -25.349 -17.509 31.943 1.00 52.17 289 THR B O 1
ATOM 4695 N N . ILE B 1 302 ? -27.196 -17.986 33.170 1.00 52.08 290 ILE B N 1
ATOM 4696 C CA . ILE B 1 302 ? -26.704 -17.400 34.424 1.00 51.84 290 ILE B CA 1
ATOM 4697 C C . ILE B 1 302 ? -26.027 -18.509 35.216 1.00 52.38 290 ILE B C 1
ATOM 4698 O O . ILE B 1 302 ? -26.675 -19.470 35.642 1.00 51.89 290 ILE B O 1
ATOM 4703 N N . SER B 1 303 ? -24.717 -18.367 35.391 1.00 52.82 291 SER B N 1
ATOM 4704 C CA . SER B 1 303 ? -23.935 -19.274 36.213 1.00 53.28 291 SER B CA 1
ATOM 4705 C C . SER B 1 303 ? -24.166 -19.005 37.690 1.00 53.51 291 SER B C 1
ATOM 4706 O O . SER B 1 303 ? -24.145 -17.855 38.134 1.00 53.53 291 SER B O 1
ATOM 4709 N N . VAL B 1 304 ? -24.434 -20.069 38.440 1.00 53.62 292 VAL B N 1
ATOM 4710 C CA . VAL B 1 304 ? -24.598 -19.950 39.889 1.00 53.79 292 VAL B CA 1
ATOM 4711 C C . VAL B 1 304 ? -23.700 -20.940 40.666 1.00 53.75 292 VAL B C 1
ATOM 4712 O O . VAL B 1 304 ? -24.101 -22.065 40.999 1.00 53.68 292 VAL B O 1
ATOM 4716 N N . GLY B 1 305 ? -22.455 -20.512 40.886 1.00 53.51 293 GLY B N 1
ATOM 4717 C CA . GLY B 1 305 ? -21.459 -21.282 41.651 1.00 53.07 293 GLY B CA 1
ATOM 4718 C C . GLY B 1 305 ? -20.923 -20.556 42.880 1.00 52.47 293 GLY B C 1
ATOM 4719 O O . GLY B 1 305 ? -20.114 -21.106 43.642 1.00 52.82 293 GLY B O 1
ATOM 4720 N N . ASP B 1 306 ? -21.412 -19.333 43.071 1.00 51.93 294 ASP B N 1
ATOM 4721 C CA . ASP B 1 306 ? -20.998 -18.427 44.142 1.00 51.65 294 ASP B CA 1
ATOM 4722 C C . ASP B 1 306 ? -22.095 -17.383 44.435 1.00 51.87 294 ASP B C 1
ATOM 4723 O O . ASP B 1 306 ? -23.119 -17.330 43.734 1.00 51.43 294 ASP B O 1
ATOM 4728 N N . ASN B 1 307 ? -21.882 -16.559 45.464 1.00 52.42 295 ASN B N 1
ATOM 4729 C CA . ASN B 1 307 ? -22.882 -15.573 45.903 1.00 53.05 295 ASN B CA 1
ATOM 4730 C C . ASN B 1 307 ? -23.253 -14.551 44.839 1.00 53.64 295 ASN B C 1
ATOM 4731 O O . ASN B 1 307 ? -24.422 -14.173 44.711 1.00 53.21 295 ASN B O 1
ATOM 4736 N N . LYS B 1 308 ? -22.251 -14.109 44.082 1.00 54.73 296 LYS B N 1
ATOM 4737 C CA . LYS B 1 308 ? -22.481 -13.218 42.959 1.00 56.03 296 LYS B CA 1
ATOM 4738 C C . LYS B 1 308 ? -23.475 -13.917 42.031 1.00 56.31 296 LYS B C 1
ATOM 4739 O O . LYS B 1 308 ? -24.584 -13.416 41.805 1.00 57.08 296 LYS B O 1
ATOM 4745 N N . GLY B 1 309 ? -23.096 -15.093 41.532 1.00 56.48 297 GLY B N 1
ATOM 4746 C CA . GLY B 1 309 ? -23.973 -15.900 40.671 1.00 56.14 297 GLY B CA 1
ATOM 4747 C C . GLY B 1 309 ? -25.377 -16.001 41.221 1.00 55.60 297 GLY B C 1
ATOM 4748 O O . GLY B 1 309 ? -26.347 -15.705 40.523 1.00 55.54 297 GLY B O 1
ATOM 4749 N N . LEU B 1 310 ? -25.467 -16.379 42.495 1.00 55.69 298 LEU B N 1
ATOM 4750 C CA . LEU B 1 310 ? -26.738 -16.503 43.233 1.00 55.50 298 LEU B CA 1
ATOM 4751 C C . LEU B 1 310 ? -27.621 -15.247 43.216 1.00 55.30 298 LEU B C 1
ATOM 4752 O O . LEU B 1 310 ? -28.810 -15.333 42.892 1.00 55.51 298 LEU B O 1
ATOM 4757 N N . ASP B 1 311 ? -27.056 -14.093 43.550 1.00 55.22 299 ASP B N 1
ATOM 4758 C CA . ASP B 1 311 ? -27.856 -12.857 43.616 1.00 56.23 299 ASP B CA 1
ATOM 4759 C C . ASP B 1 311 ? -28.444 -12.477 42.270 1.00 56.13 299 ASP B C 1
ATOM 4760 O O . ASP B 1 311 ? -29.598 -12.057 42.179 1.00 55.56 299 ASP B O 1
ATOM 4765 N N . GLU B 1 312 ? -27.616 -12.645 41.242 1.00 56.48 300 GLU B N 1
ATOM 4766 C CA . GLU B 1 312 ? -27.948 -12.375 39.849 1.00 57.13 300 GLU B CA 1
ATOM 4767 C C . GLU B 1 312 ? -29.121 -13.239 39.423 1.00 56.90 300 GLU B C 1
ATOM 4768 O O . GLU B 1 312 ? -30.028 -12.772 38.743 1.00 57.07 300 GLU B O 1
ATOM 4774 N N . ALA B 1 313 ? -29.115 -14.495 39.852 1.00 57.09 301 ALA B N 1
ATOM 4775 C CA . ALA B 1 313 ? -30.216 -15.402 39.538 1.00 57.22 301 ALA B CA 1
ATOM 4776 C C . ALA B 1 313 ? -31.478 -15.091 40.352 1.00 57.54 301 ALA B C 1
ATOM 4777 O O . ALA B 1 313 ? -32.584 -15.106 39.798 1.00 57.94 301 ALA B O 1
ATOM 4779 N N . ILE B 1 314 ? -31.320 -14.803 41.648 1.00 57.48 302 ILE B N 1
ATOM 4780 C CA . ILE B 1 314 ? -32.443 -14.344 42.474 1.00 57.70 302 ILE B CA 1
ATOM 4781 C C . ILE B 1 314 ? -33.076 -13.095 41.850 1.00 58.72 302 ILE B C 1
ATOM 4782 O O . ILE B 1 314 ? -34.303 -12.956 41.817 1.00 59.21 302 ILE B O 1
ATOM 4787 N N . GLU B 1 315 ? -32.222 -12.200 41.353 1.00 59.23 303 GLU B N 1
ATOM 4788 C CA . GLU B 1 315 ? -32.630 -10.935 40.787 1.00 60.04 303 GLU B CA 1
ATOM 4789 C C . GLU B 1 315 ? -33.469 -11.177 39.539 1.00 60.08 303 GLU B C 1
ATOM 4790 O O . GLU B 1 315 ? -34.572 -10.625 39.393 1.00 59.94 303 GLU B O 1
ATOM 4796 N N . PHE B 1 316 ? -32.948 -12.016 38.643 1.00 59.74 304 PHE B N 1
ATOM 4797 C CA . PHE B 1 316 ? -33.660 -12.338 37.429 1.00 59.76 304 PHE B CA 1
ATOM 4798 C C . PHE B 1 316 ? -35.063 -12.838 37.743 1.00 60.15 304 PHE B C 1
ATOM 4799 O O . PHE B 1 316 ? -36.016 -12.476 37.065 1.00 59.85 304 PHE B O 1
ATOM 4807 N N . LEU B 1 317 ? -35.174 -13.676 38.769 1.00 60.80 305 LEU B N 1
ATOM 4808 C CA . LEU B 1 317 ? -36.459 -14.234 39.170 1.00 61.40 305 LEU B CA 1
ATOM 4809 C C . LEU B 1 317 ? -37.411 -13.164 39.700 1.00 62.35 305 LEU B C 1
ATOM 4810 O O . LEU B 1 317 ? -38.611 -13.218 39.434 1.00 62.61 305 LEU B O 1
ATOM 4815 N N . GLU B 1 318 ? -36.883 -12.188 40.439 1.00 63.30 306 GLU B N 1
ATOM 4816 C CA . GLU B 1 318 ? -37.711 -11.067 40.900 1.00 64.04 306 GLU B CA 1
ATOM 4817 C C . GLU B 1 318 ? -38.298 -10.329 39.697 1.00 63.51 306 GLU B C 1
ATOM 4818 O O . GLU B 1 318 ? -39.512 -10.185 39.590 1.00 63.38 306 GLU B O 1
ATOM 4824 N N . GLU B 1 319 ? -37.432 -9.916 38.779 1.00 63.26 307 GLU B N 1
ATOM 4825 C CA . GLU B 1 319 ? -37.839 -9.104 37.638 1.00 63.29 307 GLU B CA 1
ATOM 4826 C C . GLU B 1 319 ? -38.767 -9.806 36.621 1.00 63.14 307 GLU B C 1
ATOM 4827 O O . GLU B 1 319 ? -39.753 -9.212 36.161 1.00 63.20 307 GLU B O 1
ATOM 4833 N N . TYR B 1 320 ? -38.460 -11.055 36.273 1.00 62.55 308 TYR B N 1
ATOM 4834 C CA . TYR B 1 320 ? -39.176 -11.739 35.192 1.00 62.46 308 TYR B CA 1
ATOM 4835 C C . TYR B 1 320 ? -39.990 -12.936 35.645 1.00 62.23 308 TYR B C 1
ATOM 4836 O O . TYR B 1 320 ? -40.809 -13.461 34.890 1.00 62.10 308 TYR B O 1
ATOM 4845 N N . VAL B 1 321 ? -39.724 -13.352 36.883 1.00 62.20 309 VAL B N 1
ATOM 4846 C CA . VAL B 1 321 ? -40.414 -14.428 37.616 1.00 61.93 309 VAL B CA 1
ATOM 4847 C C . VAL B 1 321 ? -40.332 -15.809 36.954 1.00 61.81 309 VAL B C 1
ATOM 4848 O O . VAL B 1 321 ? -39.463 -16.037 36.105 1.00 61.53 309 VAL B O 1
#

Secondary structure (DSSP, 8-state):
---EEEEE--TT---TTTTHHHHHH-HHHHHHHHHHHHHHTS-HHHHHHS--SSTTSHHHHHHHHHHHHHHHHHHHHHHSTTS---SEEEE-THHHHHHHIIIIIS-HHHHHHHHHHHHHHHHHHHTTS-EEEEEEESS-HHHHHHHHHTSTTEEEEEEEETTEEEEEEEHHHHTTSHHHHHHHT-SEEEE-SSS---SSGGGGGGHHHHHHHHHHH--S--SSEEE-TTTS-EE-SHHHHHHHHHHHTTS-B-HHHHHHTTGGG-SEEEEESSSSHHHHHHHTT-SS-EEEESSHHHHHHHHHHHHHH-/-TTPPPEEEEE--TT---TTTTHHHHHH-HHHHHHHHHHHHHTTS-HHHHHHS--SSTTSHHHHHHHHHHHHHHHHHHHHHHSBTB---SEEEE-THHHHHHHIIIIIS-HHHHHHHHHHHHHHHHHHHTTTTEEEEEEESS-TTHHHHHHTTSSSEEEEEE-STTEEEEEEEHHHHHTTHHHHHHTT-SEEEE-S-S---SSGGGHHHHHHHHHHHHHH-----SS-EE-TTTS-EE-SHHHHHHHHHHHHHS-B-HHHHHHTTGGG-SEEEEESSSSHHHHHHTTT-SS-EEEESSHHHHHHHHHHHHHH-

CATH classification: 3.40.366.10 (+1 more: 3.30.70.250)

Sequence (623 aa):
SMQYALLFPGQGSQCIGMGKSFYEGHTLAKELFERASNALKVDMKKTLFEENELLKESAYTQPAIYLVSYIAYQLLNKQANGGLKPVFALGHSLGEVSAVSLSGALDFEKALKLTHQRGKMMQEACANKDASMMVVLGVSEESLLSLCQRTKNVWCANFNGGMQVVLAGVKDDLKALEPTLKEMGAKRVVFLEMSVASHCPFLEPMIFKFQELLEKSLKDKFHFEIISNATNEAYHNKAKAVELLSLQLTQPVRYQDCVKSNNDRVDIFFELGCGSVLKGLNKRLSNKPTISVGDNKGLDEAIEFLEEYVHHGSMQYALLFPGQGSQCIGMGKSFYEGHTLAKELFERASNALKVDMKKTLFEENELLKESAYTQPAIYLVSYIAYQLLNKQANGGLKPVFALGHSLGEVSAVSLSGALDFEKALKLTHQRGKMMQEACANKDASMMVVLGVSEESLLSLCQRTKNVWCANFNGGMQVVLAGVKDDLKALEPTLKEMGAKRVVFLEMSVASHCPFLEPMIFKFQELLEKSLKDKFHFEIISNATNEAYHNKAKAVELLSLQLTQPVRYQDCVKSNNDRVDIFFELGCGSVLKGLNKRLSNKPTISVGDNKGLDEAIEFLEEYV

Nearest PDB structures (foldseek):
  2h1y-assembly1_A  TM=1.003E+00  e=1.199E-65  Helicobacter pylori SS1
  3hjv-assembly1_B  TM=9.396E-01  e=2.047E-30  Vibrio cholerae
  2cuy-assembly1_B  TM=9.382E-01  e=6.375E-29  Thermus thermophilus HB8
  3im8-assembly1_A  TM=9.113E-01  e=7.814E-28  Streptococcus pneumoniae R6
  8by8-assembly1_B  TM=8.565E-01  e=1.315E-19  Cercospora nicotianae

Radius of gyration: 29.57 Å; Cα contacts (8 Å, |Δi|>4): 1307; chains: 2; bounding box: 74×79×62 Å

Organism: Helicobacter pylori (NCBI:txid210)

Solvent-accessible surface area: 26264 Å² total; per-residue (Å²): 104,77,98,14,0,0,0,0,0,4,50,53,6,54,71,88,26,9,0,94,44,0,41,108,47,21,111,48,0,77,96,2,0,79,93,0,17,99,17,20,169,40,49,0,49,108,7,0,32,93,153,51,134,68,10,122,74,5,5,39,1,0,0,0,1,0,0,0,0,30,0,0,18,41,3,0,44,110,39,11,65,61,15,13,135,12,41,0,0,0,0,17,13,0,0,0,1,0,0,0,4,15,0,22,0,6,61,6,60,88,0,0,127,4,0,28,48,3,0,86,10,6,48,100,25,2,54,157,100,80,3,2,9,0,22,1,49,12,4,37,56,113,41,0,74,65,5,8,146,164,32,183,59,2,75,8,0,11,8,6,4,37,96,44,4,3,0,0,0,26,61,93,50,0,118,65,16,68,91,50,0,158,151,72,37,16,162,148,44,72,54,53,147,49,82,4,0,7,3,1,62,14,0,94,97,9,55,142,127,0,63,97,41,0,93,164,19,7,102,97,120,35,139,11,43,0,2,0,0,12,42,24,113,47,3,118,47,46,72,90,0,14,90,7,2,7,71,1,0,23,67,31,0,74,0,30,39,0,0,120,74,10,23,134,94,5,49,5,0,0,0,0,0,14,33,54,64,1,71,35,18,3,130,165,16,15,155,63,72,9,15,26,0,13,67,55,156,5,2,24,81,0,20,84,23,15,55,82,91,63,205,191,79,34,59,101,9,0,0,0,0,0,7,54,51,6,47,75,80,36,6,1,81,37,0,35,120,46,49,107,46,0,86,79,3,2,130,92,0,24,106,13,13,169,36,59,0,91,114,4,0,21,98,136,30,131,55,18,150,71,8,3,29,4,0,0,0,0,0,0,0,0,33,0,0,19,42,1,0,40,130,88,6,74,58,20,14,132,11,42,2,0,0,0,21,12,1,0,0,1,0,0,0,2,16,0,20,0,4,65,7,54,85,0,0,100,1,0,32,43,3,0,87,20,2,54,87,15,3,59,155,100,79,1,0,14,0,30,0,51,20,4,42,57,133,36,0,88,50,9,19,144,180,41,152,47,2,80,10,0,9,25,6,3,24,76,46,0,4,0,0,0,26,90,94,38,0,133,77,18,57,90,54,0,140,157,73,38,20,76,87,28,65,57,55,182,41,88,3,0,9,2,1,63,19,0,103,87,1,23,142,108,0,68,96,48,0,94,134,11,6,95,78,99,34,147,14,42,0,2,0,0,12,48,37,72,45,4,116,57,46,73,82,0,21,84,0,2,3,65,2,0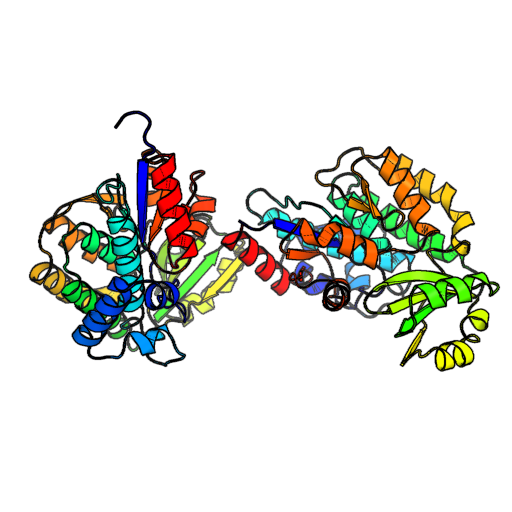,20,64,38,0,73,0,26,48,0,2,121,73,10,22,131,95,4,53,1,1,0,0,0,0,15,32,28,66,0,53,13,26,2,55,85,20,15,155,62,80,10,20,28,0,18,52,41,158,3,3,82,88,0,28,113,30,4,130,136,107,74

Foldseek 3Di:
DFAEEEEQEAPPQQDACFQVQLCVVDPVLVVLQVVLCVLVVHRLCCLRHDDDVPCLAQLNVLLNSLSQLVSLQVLLQVLFDVGDQHQEYEYFLSRQLSRLVVQPFFDSSLSNVLSSVVRVLQQVLLPPQQKWKKKWADADPVVVQVVQVVFPFKAWAEDLFNRITMMIGHVVSLVPCVVVSVVRPTPDMGIDRDSGGWQACSSVVCLVVSLVSLVVGTDFGGSHWYAALAPRDTDRGSVVCSVRSSNSRHHHRYNLSNCQVCVVVGQAYEHRTGDCVSQVSCVRRHPHHYQYRRHVVSSVVSSVCSVPPD/DPQFFAEEEEAEAPPQADACFLVQVCVPDPLSVVLQVVLCVLVVHRLVDLRHHDDDPCLAQLNVLLNQLSQLVSLQVLLQVLFPNGDQHQAYEYFQSRLLSRLVVLPFFDSSLSSVLSSVVRVLQCVLLPPFQKWKKKWADADPVVLQVVPVVQPQKHWAEDLFNRITMMIGHPVSLVVCVVVSVVRPTPDMGIDSDSGGWAAPSSVVPLVVSLVSLVVGTHFRGSHWYQAQAPRDTDRGSVCVSVRSSSSGRHHRHNLSNCQVCQVVGQEYEHRGGHCVSQVSCVRRHPHHYQYRRHPVSSVVSSVSSVVRD